Protein AF-A0A7S9WS74-F1 (afdb_monomer)

Sequence (621 aa):
MKEKKLIIKDIQGEIYVISQDGSIKMLKDGDEIYAGEKIFTKNLDAKVTLEDGEQINLNAHQSINLDEILKISAKEAQEQSDHSNGFGASEGISLSAASFVTSGHSANIHQIYNQHRSLEPNISSTQPSELKSASGASSTLIEKSSTAVEPKEEPFIDTINVLNVTNRGLDADIWLYDSARNHGRGLDFYNTEPTIKTMLKEWSASHHVSATSTLDDLRYGTKSDDTISSKPADKQAILMDRTPLANELAIIGRSPDSNTATDRIGDTIGSYKNPDRKNGNY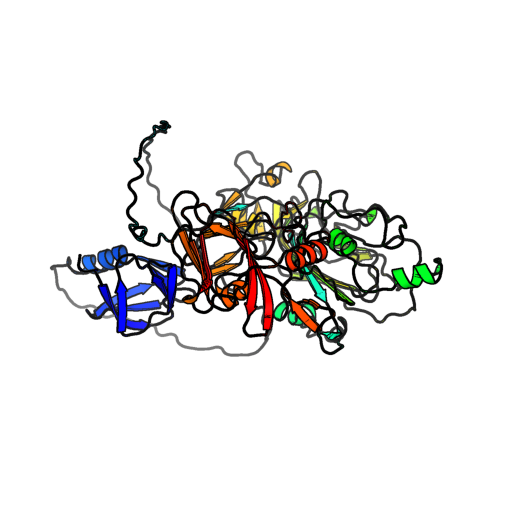NLYESKIVADGIIASFDGWIYIRNSSLVNAFTFFDIKERQNYKIEFDGREIFWKAFTDLTGTYETSYLDHQDSNVNLTQDGGFYKFHVETSDELFEYSLKLSINYSRGGFLYTNDGSIKLVSNAYMEALAQQNGLVTKESDTFYKAIKRTDGTRFGDNASDFDKPFDLKFEGTKDVGSNLDDKFIFNSHDIDAKGGIDTLVFTQNVDLTKISELDKRLESFERIELDHTKAVKLKLNGQNIIDMIDSNPTKGPDGLESLNTILKISGDSDDVVQLVGNFIKATSAEVAALNAKNSVIGAGYNKLDEVGGEAVNQVYKGENNAGQTFFVEIDKNVHVEVM

Solvent-accessible surface area (backbone atoms only — not comparable to full-atom values): 34645 Å² total; per-residue (Å²): 127,84,76,58,69,49,44,33,56,43,69,45,68,60,41,33,35,36,38,46,49,57,28,35,48,75,68,53,66,67,40,74,50,45,68,53,24,33,38,34,24,64,82,44,57,25,37,41,27,34,70,90,65,52,73,48,80,38,52,48,46,34,72,50,40,43,74,55,52,53,54,58,62,57,58,72,80,69,77,81,84,88,84,91,84,83,90,83,88,80,81,88,85,88,85,88,83,87,82,90,85,83,89,81,92,74,89,72,91,85,79,88,87,87,86,88,90,86,87,89,86,90,84,90,84,90,89,88,79,88,82,81,90,80,90,82,84,89,82,92,89,80,83,91,71,95,63,96,66,75,79,76,83,64,65,49,75,77,55,77,45,65,40,81,34,60,61,52,9,21,31,30,44,28,35,67,34,37,30,74,82,53,81,64,42,57,85,60,75,57,51,85,50,97,83,66,68,52,59,61,64,61,47,6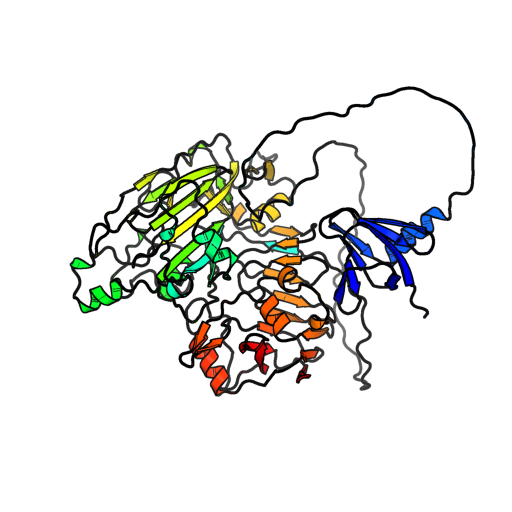1,72,76,42,58,61,31,27,29,6,21,36,54,48,60,44,20,47,49,46,40,84,71,61,55,88,78,46,58,72,73,58,33,54,64,57,57,46,34,53,68,48,56,50,44,54,23,42,69,31,23,21,66,87,34,63,72,56,39,20,98,87,66,44,62,26,55,72,72,34,41,61,96,67,50,77,17,48,34,30,34,28,49,58,73,77,70,30,48,26,43,36,39,40,36,40,25,29,37,38,34,43,47,30,87,74,46,59,20,50,20,41,42,66,45,44,46,42,32,31,44,38,34,37,47,58,86,35,82,43,40,76,44,62,49,45,80,77,87,51,94,81,62,61,65,58,44,69,62,53,74,32,72,50,87,61,89,60,60,31,29,35,30,31,34,36,40,40,40,36,38,51,48,55,59,60,67,39,45,42,16,48,58,76,39,98,68,41,49,47,45,42,94,61,27,46,27,36,38,26,22,57,49,40,51,54,13,43,54,71,36,87,74,38,38,43,80,79,51,100,31,34,34,37,41,30,72,44,96,90,69,51,42,64,42,72,43,40,70,60,56,75,49,68,35,67,30,70,49,84,64,45,61,43,70,48,41,27,44,71,46,66,43,59,72,42,91,46,27,36,37,35,64,27,48,66,14,31,41,28,36,85,48,39,30,38,54,78,59,38,71,66,46,58,75,34,34,34,27,37,41,32,37,38,40,37,87,89,51,68,23,42,42,30,39,34,49,58,57,50,60,35,24,36,56,40,49,71,40,71,47,99,88,69,49,39,28,46,52,50,43,40,34,38,43,52,38,70,71,22,36,41,36,41,46,54,73,66,41,75,55,49,48,68,55,51,51,49,44,37,60,51,21,70,44,70,42,18,58,83,43,44,71,62,62,62,98,63,36,61,69,42,46,42,32,34,34,50,35,99,85,65,36,34,39,43,38,39,32,35,64,54,34,42,75,45,82,84

pLDDT: mean 79.78, std 21.65, range [20.89, 98.38]

Organism: NCBI:txid199

Radius of gyration: 28.38 Å; Cα contacts (8 Å, |Δi|>4): 1341; chains: 1; bounding box: 84×87×64 Å

Mean predicted aligned error: 12.03 Å

Secondary structure (DSSP, 8-state):
----EEEEEEEES-EEEE-TTS-EEE--TT-EEETT-EEEESSS-EEEEETTS-EEEE-TT-EEEHHHHHHHHTTGGG------------------------------TT---------------------------------------------------EEEE----EEEEEEEE-TTTTTT--TTTTTTSSS---HHHHHHTTS--SEEEEESS--EE-S-SS-GGGS-HHHHHHTT--SPPHHHHHHHTT-TT---SB-TTSPBPPGGGS-S------EES-SS---SEEEEEEEEEEEESSGGG-S-EEEEEEETTEEEEEEETTEEEEEE------SSS---EEEEEE-------SSEEEEEEEEEEE-SSS-EE-EEESS-TT--SS-TTSSEEEE-HHHHHHHHHSTTTEEE-SSSEEEEPBPTTS-BTTSSGGGGG--EEEE--SSEEEEESS--EEE--SSEEEEESSS-EEEE-S-EEGGG-TTHHHHEES-SEEEE-TTS--EEEEEHHHHHHHS----EE-TTS-EEEEEEEEEE--TT-EEEEESS-EEPPHHHHHHHHHHT-STT-GGG---EETTEESSEEEEEE-TTS-EEEEEE-TTSEEEE-

Structure (mmCIF, N/CA/C/O backbone):
data_AF-A0A7S9WS74-F1
#
_entry.id   AF-A0A7S9WS74-F1
#
loop_
_atom_site.group_PDB
_atom_site.id
_atom_site.type_symbol
_atom_site.label_atom_id
_atom_site.label_alt_id
_atom_site.label_comp_id
_atom_site.label_asym_id
_atom_site.label_entity_id
_atom_site.label_seq_id
_atom_site.pdbx_PDB_ins_code
_atom_site.Cartn_x
_atom_site.Cartn_y
_atom_site.Cartn_z
_atom_site.occupancy
_atom_site.B_iso_or_equiv
_atom_site.auth_seq_id
_atom_site.auth_comp_id
_atom_site.auth_asym_id
_atom_site.auth_atom_id
_atom_site.pdbx_PDB_model_num
ATOM 1 N N . MET A 1 1 ? -2.529 -46.174 -8.697 1.00 37.50 1 MET A N 1
ATOM 2 C CA . MET A 1 1 ? -3.822 -46.430 -8.013 1.00 37.50 1 MET A CA 1
ATOM 3 C C . MET A 1 1 ? -4.893 -45.725 -8.824 1.00 37.50 1 MET A C 1
ATOM 5 O O . MET A 1 1 ? -4.555 -44.722 -9.430 1.00 37.50 1 MET A O 1
ATOM 9 N N . LYS A 1 2 ? -6.123 -46.247 -8.926 1.00 38.84 2 LYS A N 1
ATOM 10 C CA . LYS A 1 2 ? -7.202 -45.485 -9.577 1.00 38.84 2 LYS A CA 1
ATOM 11 C C . LYS A 1 2 ? -7.427 -44.222 -8.746 1.00 38.84 2 LYS A C 1
ATOM 13 O O . LYS A 1 2 ? -7.767 -44.360 -7.573 1.00 38.84 2 LYS A O 1
ATOM 18 N N . GLU A 1 3 ? -7.175 -43.050 -9.315 1.00 61.66 3 GLU A N 1
ATOM 19 C CA . GLU A 1 3 ? -7.535 -41.785 -8.678 1.00 61.66 3 GLU A CA 1
ATOM 20 C C . GLU A 1 3 ? -9.033 -41.811 -8.399 1.00 61.66 3 GLU A C 1
ATOM 22 O O . GLU A 1 3 ? -9.845 -42.150 -9.265 1.00 61.66 3 GLU A O 1
ATOM 27 N N . LYS A 1 4 ? -9.389 -41.587 -7.135 1.00 70.94 4 LYS A N 1
ATOM 28 C CA . LYS A 1 4 ? -10.786 -41.516 -6.735 1.00 70.94 4 LYS A CA 1
ATOM 29 C C . LYS A 1 4 ? -11.325 -40.207 -7.301 1.00 70.94 4 LYS A C 1
ATOM 31 O O . LYS A 1 4 ? -10.723 -39.166 -7.059 1.00 70.94 4 LYS A O 1
ATOM 36 N N . LYS A 1 5 ? -12.407 -40.296 -8.072 1.00 83.50 5 LYS A N 1
ATOM 37 C CA . LYS A 1 5 ? -13.011 -39.154 -8.749 1.00 83.50 5 LYS A CA 1
ATOM 38 C C . LYS A 1 5 ? -14.513 -39.091 -8.515 1.00 83.50 5 LYS A C 1
ATOM 40 O O . LYS A 1 5 ? -15.152 -40.143 -8.430 1.00 83.50 5 LYS A O 1
ATOM 45 N N . LEU A 1 6 ? -15.045 -37.880 -8.425 1.00 86.00 6 LEU A N 1
ATOM 46 C CA . LEU A 1 6 ? -16.480 -37.590 -8.411 1.00 86.00 6 LEU A CA 1
ATOM 47 C C . LEU A 1 6 ? -16.833 -36.794 -9.666 1.00 86.00 6 LEU A C 1
ATOM 49 O O . LEU A 1 6 ? -16.037 -35.971 -10.102 1.00 86.00 6 LEU A O 1
ATOM 53 N N . ILE A 1 7 ? -18.004 -37.051 -10.246 1.00 89.00 7 ILE A N 1
ATOM 54 C CA . ILE A 1 7 ? -18.476 -36.372 -11.460 1.00 89.00 7 ILE A CA 1
ATOM 55 C C . ILE A 1 7 ? -19.629 -35.452 -11.076 1.00 89.00 7 ILE A C 1
ATOM 57 O O . ILE A 1 7 ? -20.573 -35.880 -10.404 1.00 89.00 7 ILE A O 1
ATOM 61 N N . ILE A 1 8 ? -19.544 -34.193 -11.501 1.00 91.19 8 ILE A N 1
ATOM 62 C CA . ILE A 1 8 ? -20.568 -33.188 -11.243 1.00 91.19 8 ILE A CA 1
ATOM 63 C C . ILE A 1 8 ? -21.700 -33.320 -12.255 1.00 91.19 8 ILE A C 1
ATOM 65 O O . ILE A 1 8 ? -21.478 -33.332 -13.463 1.00 91.19 8 ILE A O 1
ATOM 69 N N . LYS A 1 9 ? -22.933 -33.395 -11.761 1.00 92.56 9 LYS A N 1
ATOM 70 C CA . LYS A 1 9 ? -24.142 -33.479 -12.582 1.00 92.56 9 LYS A CA 1
ATOM 71 C C . LYS A 1 9 ? -24.818 -32.128 -12.787 1.00 92.56 9 LYS A C 1
ATOM 73 O O . LYS A 1 9 ? -25.315 -31.882 -13.879 1.00 92.56 9 LYS A O 1
ATOM 78 N N . ASP A 1 10 ? -24.898 -31.326 -11.730 1.00 93.25 10 ASP A N 1
ATOM 79 C CA . ASP A 1 10 ? -25.582 -30.027 -11.716 1.00 93.25 10 ASP A CA 1
ATOM 80 C C . ASP A 1 10 ? -24.946 -29.122 -10.655 1.00 93.25 10 ASP A C 1
ATOM 82 O O . ASP A 1 10 ? -24.685 -29.579 -9.535 1.00 93.25 10 ASP A O 1
ATOM 86 N N . ILE A 1 11 ? -24.718 -27.853 -10.996 1.00 91.88 11 ILE A N 1
ATOM 87 C CA . ILE A 1 11 ? -24.200 -26.821 -10.088 1.00 91.88 11 ILE A CA 1
ATOM 88 C C . ILE A 1 11 ? -25.202 -25.675 -9.957 1.00 91.88 11 ILE A C 1
ATOM 90 O O . ILE A 1 11 ? -25.698 -25.127 -10.941 1.00 91.88 11 ILE A O 1
ATOM 94 N N . GLN A 1 12 ? -25.438 -25.246 -8.719 1.00 91.06 12 GLN A N 1
ATOM 95 C CA . GLN A 1 12 ? -26.164 -24.019 -8.406 1.00 91.06 12 GLN A CA 1
ATOM 96 C C . GLN A 1 12 ? -25.235 -23.077 -7.640 1.00 91.06 12 GLN A C 1
ATOM 98 O O . GLN A 1 12 ? -24.800 -23.412 -6.543 1.00 91.06 12 GLN A O 1
ATOM 103 N N . GLY A 1 13 ? -24.945 -21.904 -8.204 1.00 87.44 13 GLY A N 1
ATOM 104 C CA . GLY A 1 13 ? -23.991 -20.941 -7.640 1.00 87.44 13 GLY A CA 1
ATOM 105 C C . GLY A 1 13 ? -22.589 -21.050 -8.249 1.00 87.44 13 GLY A C 1
ATOM 106 O O . GLY A 1 13 ? -22.385 -21.741 -9.244 1.00 87.44 13 GLY A O 1
ATOM 107 N N . GLU A 1 14 ? -21.630 -20.332 -7.664 1.00 87.88 14 GLU A N 1
ATOM 108 C CA . GLU A 1 14 ? -20.239 -20.273 -8.131 1.00 87.88 14 GLU A CA 1
ATOM 109 C C . GLU A 1 14 ? -19.341 -21.122 -7.231 1.00 87.88 14 GLU A C 1
ATOM 111 O O . GLU A 1 14 ? -19.176 -20.837 -6.042 1.00 87.88 14 GLU A O 1
ATOM 116 N N . ILE A 1 15 ? -18.753 -22.170 -7.808 1.00 88.81 15 ILE A N 1
ATOM 117 C CA . ILE A 1 15 ? -17.872 -23.099 -7.101 1.00 88.81 15 ILE A CA 1
ATOM 118 C C . ILE A 1 15 ? -16.580 -23.217 -7.885 1.00 88.81 15 ILE A C 1
ATOM 120 O O . ILE A 1 15 ? -16.586 -23.401 -9.103 1.00 88.81 15 ILE A O 1
ATOM 124 N N . TYR A 1 16 ? -15.472 -23.129 -7.172 1.00 88.50 16 TYR A N 1
ATOM 125 C CA . TYR A 1 16 ? -14.134 -23.226 -7.722 1.00 88.50 16 TYR A CA 1
ATOM 126 C C . TYR A 1 16 ? -13.463 -24.484 -7.203 1.00 88.50 16 TYR A C 1
ATOM 128 O O . TYR A 1 16 ? -13.781 -24.966 -6.116 1.00 88.50 16 TYR A O 1
ATOM 136 N N . VAL A 1 17 ? -12.528 -25.006 -7.986 1.00 89.00 17 VAL A N 1
ATOM 137 C CA . VAL A 1 17 ? -11.630 -26.079 -7.571 1.00 89.00 17 VAL A CA 1
ATOM 138 C C . VAL A 1 17 ? -10.196 -25.583 -7.667 1.00 89.00 17 VAL A C 1
ATOM 140 O O . VAL A 1 17 ? -9.837 -24.938 -8.655 1.00 89.00 17 VAL A O 1
ATOM 143 N N . ILE A 1 18 ? -9.400 -25.871 -6.638 1.00 85.62 18 ILE A N 1
ATOM 144 C CA . ILE A 1 18 ? -7.944 -25.766 -6.683 1.00 85.62 18 ILE A CA 1
ATOM 145 C C . ILE A 1 18 ? -7.350 -27.160 -6.876 1.00 85.62 18 ILE A C 1
ATOM 147 O O . ILE A 1 18 ? -7.621 -28.088 -6.105 1.00 85.62 18 ILE A O 1
ATOM 151 N N . SER A 1 19 ? -6.586 -27.291 -7.954 1.00 83.12 19 SER A N 1
ATOM 152 C CA . SER A 1 19 ? -5.926 -28.528 -8.361 1.00 83.12 19 SER A CA 1
ATOM 153 C C . SER A 1 19 ? -4.607 -28.716 -7.606 1.00 83.12 19 SER A C 1
ATOM 155 O O . SER A 1 19 ? -4.095 -27.791 -6.976 1.00 83.12 19 SER A O 1
ATOM 157 N N . GLN A 1 20 ? -4.008 -29.903 -7.712 1.00 75.38 20 GLN A N 1
ATOM 158 C CA . GLN A 1 20 ? -2.707 -30.184 -7.086 1.00 75.38 20 GLN A CA 1
ATOM 159 C C . GLN A 1 20 ? -1.571 -29.294 -7.620 1.00 75.38 20 GLN A C 1
ATOM 161 O O . GLN A 1 20 ? -0.65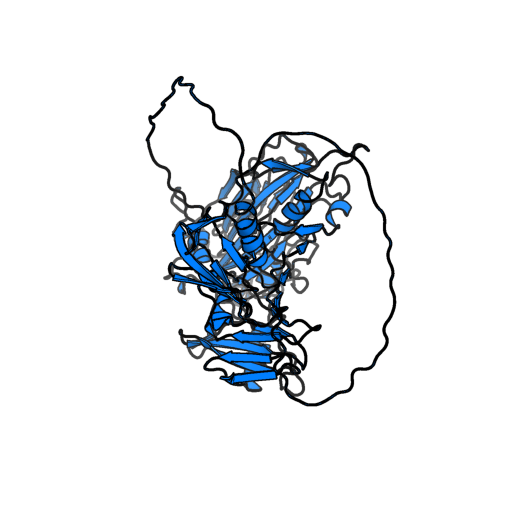4 -28.975 -6.872 1.00 75.38 20 GLN A O 1
ATOM 166 N N . ASP A 1 21 ? -1.657 -28.846 -8.879 1.00 71.50 21 ASP A N 1
ATOM 167 C CA . ASP A 1 21 ? -0.720 -27.895 -9.498 1.00 71.50 21 ASP A CA 1
ATOM 168 C C . ASP A 1 21 ? -1.047 -26.423 -9.170 1.00 71.50 21 ASP A C 1
ATOM 170 O O . ASP A 1 21 ? -0.648 -25.520 -9.909 1.00 71.50 21 ASP A O 1
ATOM 174 N N . GLY A 1 22 ? -1.856 -26.175 -8.130 1.00 76.12 22 GLY A N 1
ATOM 175 C CA . GLY A 1 22 ? -2.312 -24.851 -7.699 1.00 76.12 22 GLY A CA 1
ATOM 176 C C . GLY A 1 22 ? -3.224 -24.125 -8.692 1.00 76.12 22 GLY A C 1
ATOM 177 O O . GLY A 1 22 ? -3.669 -23.009 -8.409 1.00 76.12 22 GLY A O 1
ATOM 178 N N . SER A 1 23 ? -3.521 -24.725 -9.853 1.00 81.81 23 SER A N 1
ATOM 179 C CA . SER A 1 23 ? -4.414 -24.118 -10.834 1.00 81.81 23 SER A CA 1
ATOM 180 C C . SER A 1 23 ? -5.832 -24.040 -10.285 1.00 81.81 23 SER A C 1
ATOM 182 O O . SER A 1 23 ? -6.333 -24.979 -9.661 1.00 81.81 23 SER A O 1
ATOM 184 N N . ILE A 1 24 ? -6.485 -22.907 -10.538 1.00 83.94 24 ILE A N 1
ATOM 185 C CA . ILE A 1 24 ? -7.859 -22.666 -10.111 1.00 83.94 24 ILE A CA 1
ATOM 186 C C . ILE A 1 24 ? -8.743 -22.473 -11.326 1.00 83.94 24 ILE A C 1
ATOM 188 O O . ILE A 1 24 ? -8.455 -21.657 -12.203 1.00 83.94 24 ILE A O 1
ATOM 192 N N . LYS A 1 25 ? -9.856 -23.204 -11.337 1.00 88.69 25 LYS A N 1
ATOM 193 C CA . LYS A 1 25 ? -10.917 -23.060 -12.333 1.00 88.69 25 LYS A CA 1
ATOM 194 C C . LYS A 1 25 ? -12.283 -23.057 -11.659 1.00 88.69 25 LYS A C 1
ATOM 196 O O . LYS A 1 25 ? -12.481 -23.685 -10.621 1.00 88.69 25 LYS A O 1
ATOM 201 N N . MET A 1 26 ? -13.237 -22.381 -12.288 1.00 88.62 26 MET A N 1
ATOM 202 C CA . MET A 1 26 ? -14.648 -22.508 -11.937 1.00 88.62 26 MET A CA 1
ATOM 203 C C . MET A 1 26 ? -15.173 -23.861 -12.428 1.00 88.62 26 MET A C 1
ATOM 205 O O . MET A 1 26 ? -14.970 -24.208 -13.597 1.00 88.62 26 MET A O 1
ATOM 209 N N . LEU A 1 27 ? -15.837 -24.603 -11.544 1.00 90.19 27 LEU A N 1
ATOM 210 C CA . LEU A 1 27 ? -16.465 -25.878 -11.870 1.00 90.19 27 LEU A CA 1
ATOM 211 C C . LEU A 1 27 ? -17.704 -25.677 -12.744 1.00 90.19 27 LEU A C 1
ATOM 213 O O . LEU A 1 27 ? -18.438 -24.695 -12.610 1.00 90.19 27 LEU A O 1
ATOM 217 N N . LYS A 1 28 ? -17.936 -26.638 -13.636 1.00 91.38 28 LYS A N 1
ATOM 218 C CA . LYS A 1 28 ? -19.097 -26.707 -14.528 1.00 91.38 28 LYS A CA 1
ATOM 219 C C . LYS A 1 28 ? -19.729 -28.095 -14.489 1.00 91.38 28 LYS A C 1
ATOM 221 O O . LYS A 1 28 ? -19.103 -29.069 -14.075 1.00 91.38 28 LYS A O 1
ATOM 226 N N . ASP A 1 29 ? -20.963 -28.190 -14.970 1.00 90.38 29 ASP A N 1
ATOM 227 C CA . ASP A 1 29 ? -21.641 -29.475 -15.141 1.00 90.38 29 ASP A CA 1
ATOM 228 C C . ASP A 1 29 ? -20.805 -30.417 -16.020 1.00 90.38 29 ASP A C 1
ATOM 230 O O . ASP A 1 29 ? -20.324 -30.038 -17.092 1.00 90.38 29 ASP A O 1
ATOM 234 N N . GLY A 1 30 ? -20.646 -31.659 -15.566 1.00 88.69 30 GLY A N 1
ATOM 235 C CA . GLY A 1 30 ? -19.821 -32.678 -16.208 1.00 88.69 30 GLY A CA 1
ATOM 236 C C . GLY A 1 30 ? -18.340 -32.652 -15.823 1.00 88.69 30 GLY A C 1
ATOM 237 O O . GLY A 1 30 ? -17.617 -33.558 -16.239 1.00 88.69 30 GLY A O 1
ATOM 238 N N . ASP A 1 31 ? -17.876 -31.670 -15.040 1.00 90.62 31 ASP A N 1
ATOM 239 C CA . ASP A 1 31 ? -16.502 -31.669 -14.533 1.00 90.62 31 ASP A CA 1
ATOM 240 C C . ASP A 1 31 ? -16.266 -32.812 -13.534 1.00 90.62 31 ASP A C 1
ATOM 242 O O . ASP A 1 31 ? -17.179 -33.305 -12.868 1.00 90.62 31 ASP A O 1
ATOM 246 N N . GLU A 1 32 ? -15.007 -33.233 -13.425 1.00 89.75 32 GLU A N 1
ATOM 247 C CA . GLU A 1 32 ? -14.566 -34.274 -12.498 1.00 89.75 32 GLU A CA 1
ATOM 248 C C . GLU A 1 32 ? -13.720 -33.646 -11.379 1.00 89.75 32 GLU A C 1
ATOM 250 O O . GLU A 1 32 ? -12.873 -32.800 -11.669 1.00 89.75 32 GLU A O 1
ATOM 255 N N . ILE A 1 33 ? -13.948 -34.068 -10.129 1.00 86.94 33 ILE A N 1
ATOM 256 C CA . ILE A 1 33 ? -13.146 -33.705 -8.949 1.00 86.94 33 ILE A CA 1
ATOM 257 C C . ILE A 1 33 ? -12.272 -34.899 -8.569 1.00 86.94 33 ILE A C 1
ATOM 259 O O . ILE A 1 33 ? -12.792 -36.001 -8.361 1.00 86.94 33 ILE A O 1
ATOM 263 N N . TYR A 1 34 ? -10.970 -34.677 -8.434 1.00 85.50 34 TYR A N 1
ATOM 264 C CA . TYR A 1 34 ? -9.952 -35.686 -8.153 1.00 85.50 34 TYR A CA 1
ATOM 265 C C . TYR A 1 34 ? -9.446 -35.630 -6.706 1.00 85.50 34 TYR A C 1
ATOM 267 O O . TYR A 1 34 ? -9.629 -34.662 -5.967 1.00 85.50 34 TYR A O 1
ATOM 275 N N . ALA A 1 35 ? -8.811 -36.716 -6.263 1.00 78.19 35 ALA A N 1
ATOM 276 C CA .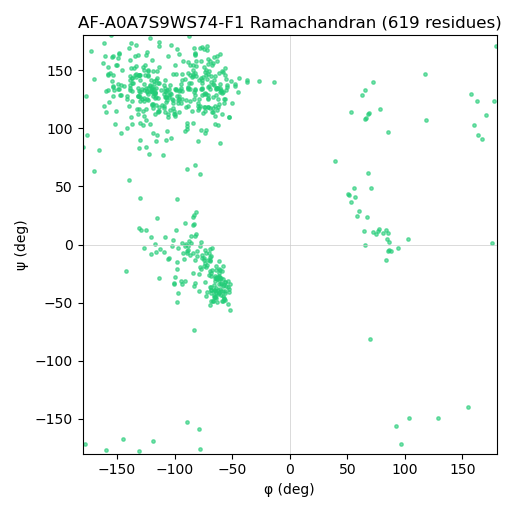 ALA A 1 35 ? -8.204 -36.778 -4.937 1.00 78.19 35 ALA A CA 1
ATOM 277 C C . ALA A 1 35 ? -7.085 -35.739 -4.793 1.00 78.19 35 ALA A C 1
ATOM 279 O O . ALA A 1 35 ? -6.238 -35.613 -5.671 1.00 78.19 35 ALA A O 1
ATOM 280 N N . GLY A 1 36 ? -7.065 -35.021 -3.669 1.00 74.06 36 GLY A N 1
ATOM 281 C CA . GLY A 1 36 ? -6.128 -33.919 -3.431 1.00 74.06 36 GLY A CA 1
ATOM 282 C C . GLY A 1 36 ? -6.593 -32.565 -3.971 1.00 74.06 36 GLY A C 1
ATOM 283 O O . GLY A 1 36 ? -5.940 -31.570 -3.687 1.00 74.06 36 GLY A O 1
ATOM 284 N N . GLU A 1 37 ? -7.721 -32.503 -4.685 1.00 84.44 37 GLU A N 1
ATOM 285 C CA . GLU A 1 37 ? -8.362 -31.234 -5.025 1.00 84.44 37 GLU A CA 1
ATOM 286 C C . GLU A 1 37 ? -9.257 -30.743 -3.878 1.00 84.44 37 GLU A C 1
ATOM 288 O O . GLU A 1 37 ? -9.845 -31.532 -3.117 1.00 84.44 37 GLU A O 1
ATOM 293 N N . LYS A 1 38 ? -9.379 -29.419 -3.778 1.00 84.69 38 LYS A N 1
ATOM 294 C CA . LYS A 1 38 ? -10.264 -28.742 -2.830 1.00 84.69 38 LYS A CA 1
ATOM 295 C C . LYS A 1 38 ? -11.256 -27.882 -3.593 1.00 84.69 38 LYS A C 1
ATOM 297 O O . LYS A 1 38 ? -10.863 -27.125 -4.477 1.00 84.69 38 LYS A O 1
ATOM 302 N N . ILE A 1 39 ? -12.533 -27.991 -3.239 1.00 87.25 39 ILE A N 1
ATOM 303 C CA . ILE A 1 39 ? -13.572 -27.107 -3.765 1.00 87.25 39 ILE A CA 1
ATOM 304 C C . ILE A 1 39 ? -13.882 -26.005 -2.766 1.00 87.25 39 ILE A C 1
ATOM 306 O O . ILE A 1 39 ? -13.818 -26.226 -1.554 1.00 87.25 39 ILE A O 1
ATOM 310 N N . PHE A 1 40 ? -14.231 -24.827 -3.264 1.00 85.56 40 PHE A N 1
ATOM 311 C CA . PHE A 1 40 ? -14.573 -23.686 -2.428 1.00 85.56 40 PHE A CA 1
ATOM 312 C C . PHE A 1 40 ? -15.573 -22.750 -3.105 1.00 85.56 40 PHE A C 1
ATOM 314 O O . PHE A 1 40 ? -15.663 -22.675 -4.332 1.00 85.56 40 PHE A O 1
ATOM 321 N N . THR A 1 41 ? -16.326 -22.029 -2.284 1.00 80.31 41 THR A N 1
ATOM 322 C CA . THR A 1 41 ? -17.244 -20.960 -2.700 1.00 80.31 41 THR A CA 1
ATOM 323 C C . THR A 1 41 ? -16.681 -19.609 -2.298 1.00 80.31 41 THR A C 1
ATOM 325 O O . THR A 1 41 ? -16.170 -19.473 -1.186 1.00 80.31 41 THR A O 1
ATOM 328 N N . LYS A 1 42 ? -16.842 -18.596 -3.154 1.00 72.25 42 LYS A N 1
ATOM 329 C CA . LYS A 1 42 ? -16.436 -17.223 -2.829 1.00 72.25 42 LYS A CA 1
ATOM 330 C C . LYS A 1 42 ? -17.504 -16.498 -2.019 1.00 72.25 42 LYS A C 1
ATOM 332 O O . LYS A 1 42 ? -17.340 -16.324 -0.826 1.00 72.25 42 LYS A O 1
ATOM 337 N N . ASN A 1 43 ? -18.605 -16.110 -2.660 1.00 65.06 43 ASN A N 1
ATOM 338 C CA . ASN A 1 43 ? -19.487 -15.059 -2.139 1.00 65.06 43 ASN A CA 1
ATOM 339 C C . ASN A 1 43 ? -20.883 -15.530 -1.715 1.00 65.06 43 ASN A C 1
ATOM 341 O O . ASN A 1 43 ? -21.532 -14.917 -0.876 1.00 65.06 43 ASN A O 1
ATOM 345 N N . LEU A 1 44 ? -21.392 -16.582 -2.344 1.00 77.62 44 LEU A N 1
ATOM 346 C CA . LEU A 1 44 ? -22.763 -17.032 -2.151 1.00 77.62 44 LEU A CA 1
ATOM 347 C C . LEU A 1 44 ? -22.764 -18.509 -1.809 1.00 77.62 44 LEU A C 1
ATOM 349 O O . LEU A 1 44 ? -21.876 -19.252 -2.232 1.00 77.62 44 LEU A O 1
ATOM 353 N N . ASP A 1 45 ? -23.795 -18.911 -1.075 1.00 85.44 45 ASP A N 1
ATOM 354 C CA . ASP A 1 45 ? -24.098 -20.318 -0.886 1.00 85.44 45 ASP A CA 1
ATOM 355 C C . ASP A 1 45 ? -24.229 -20.985 -2.256 1.00 85.44 45 ASP A C 1
ATOM 357 O O . ASP A 1 45 ? -24.843 -20.447 -3.187 1.00 85.44 45 ASP A O 1
ATOM 361 N N . ALA A 1 46 ? -23.646 -22.167 -2.373 1.00 90.75 46 ALA A N 1
ATOM 362 C CA . ALA A 1 46 ? -23.658 -22.941 -3.591 1.00 90.75 46 ALA A CA 1
ATOM 363 C C . ALA A 1 46 ? -23.983 -24.399 -3.295 1.00 90.75 46 ALA A C 1
ATOM 365 O O . ALA A 1 46 ? -23.882 -24.896 -2.171 1.00 90.75 46 ALA A O 1
ATOM 366 N N . LYS A 1 47 ? -24.386 -25.105 -4.340 1.00 91.88 47 LYS A N 1
ATOM 367 C CA . LYS A 1 47 ? -24.778 -26.498 -4.253 1.00 91.88 47 LYS A CA 1
ATOM 368 C C . LYS A 1 47 ? -24.234 -27.269 -5.439 1.00 91.88 47 LYS A C 1
ATOM 370 O O . LYS A 1 47 ? -24.393 -26.860 -6.587 1.00 91.88 47 LYS A O 1
ATOM 375 N N . VAL A 1 48 ? -23.651 -28.421 -5.137 1.00 91.44 48 VAL A N 1
ATOM 376 C CA . VAL A 1 48 ? -23.212 -29.416 -6.114 1.00 91.44 48 VAL A CA 1
ATOM 377 C C . VAL A 1 48 ? -24.146 -30.609 -6.033 1.00 91.44 48 VAL A C 1
ATOM 379 O O . VAL A 1 48 ? -24.388 -31.127 -4.945 1.00 91.44 48 VAL A O 1
ATOM 382 N N . THR A 1 49 ? -24.625 -31.083 -7.175 1.00 90.44 49 THR A N 1
ATOM 383 C CA . THR A 1 49 ? -25.230 -32.411 -7.298 1.00 90.44 49 THR A CA 1
ATOM 384 C C . THR A 1 49 ? -24.254 -33.325 -8.029 1.00 90.44 49 THR A C 1
ATOM 386 O O . THR A 1 49 ? -23.822 -33.007 -9.138 1.00 90.44 49 THR A O 1
ATOM 389 N N . LEU A 1 50 ? -23.911 -34.456 -7.421 1.00 90.81 50 LEU A N 1
ATOM 390 C CA . LEU A 1 50 ? -23.044 -35.478 -8.003 1.00 90.81 50 LEU A CA 1
ATOM 391 C C . LEU A 1 50 ? -23.831 -36.406 -8.946 1.00 90.81 50 LEU A C 1
ATOM 393 O O . LEU A 1 50 ? -25.066 -36.447 -8.936 1.00 90.81 50 LEU A O 1
ATOM 397 N N . GLU A 1 51 ? -23.126 -37.158 -9.791 1.00 88.06 51 GLU A N 1
ATOM 398 C CA . GLU A 1 51 ? -23.741 -38.082 -10.758 1.00 88.06 51 GLU A CA 1
ATOM 399 C C . GLU A 1 51 ? -24.597 -39.179 -10.096 1.00 88.06 51 GLU A C 1
ATOM 401 O O . GLU A 1 51 ? -25.648 -39.549 -10.629 1.00 88.06 51 GLU A O 1
ATOM 406 N N . ASP A 1 52 ? -24.206 -39.640 -8.907 1.00 84.19 52 ASP A N 1
ATOM 407 C CA . ASP A 1 52 ? -24.963 -40.600 -8.091 1.00 84.19 52 ASP A CA 1
ATOM 408 C C . ASP A 1 52 ? -26.207 -39.995 -7.409 1.00 84.19 52 ASP A C 1
ATOM 410 O O . ASP A 1 52 ? -27.026 -40.728 -6.853 1.00 84.19 52 ASP A O 1
ATOM 414 N N . GLY A 1 53 ? -26.406 -38.679 -7.536 1.00 84.06 53 GLY A N 1
ATOM 415 C CA . GLY A 1 53 ? -27.544 -37.938 -7.002 1.00 84.06 53 GLY A CA 1
ATOM 416 C C . GLY A 1 53 ? -27.306 -37.308 -5.632 1.00 84.06 53 GLY A C 1
ATOM 417 O O . GLY A 1 53 ? -28.196 -36.595 -5.161 1.00 84.06 53 GLY A O 1
ATOM 418 N N . GLU A 1 54 ? -26.142 -37.526 -5.015 1.00 86.44 54 GLU A N 1
ATOM 419 C CA . GLU A 1 54 ? -25.782 -36.892 -3.748 1.00 86.44 54 GLU A CA 1
ATOM 420 C C . GLU A 1 54 ? -25.653 -35.372 -3.907 1.00 86.44 54 GLU A C 1
ATOM 422 O O . GLU A 1 54 ? -25.237 -34.866 -4.953 1.00 86.44 54 GLU A O 1
ATOM 427 N N . GLN A 1 55 ? -26.036 -34.629 -2.867 1.00 89.19 55 GLN A N 1
ATOM 428 C CA . GLN A 1 55 ? -26.004 -33.171 -2.865 1.00 89.19 55 GLN A CA 1
ATOM 429 C C . GLN A 1 55 ? -25.071 -32.646 -1.782 1.00 89.19 55 GLN A C 1
ATOM 431 O O . GLN A 1 55 ? -25.226 -32.958 -0.604 1.00 89.19 55 GLN A O 1
ATOM 436 N N . ILE A 1 56 ? -24.154 -31.775 -2.184 1.00 87.75 56 ILE A N 1
ATOM 437 C CA . ILE A 1 56 ? -23.233 -31.079 -1.292 1.00 87.75 56 ILE A CA 1
ATOM 438 C C . ILE A 1 56 ? -23.664 -29.619 -1.260 1.00 87.75 56 ILE A C 1
ATOM 440 O O . ILE A 1 56 ? -23.642 -28.944 -2.289 1.00 87.75 56 ILE A O 1
ATOM 444 N N . ASN A 1 57 ? -24.057 -29.134 -0.083 1.00 88.44 57 ASN A N 1
ATOM 445 C CA . ASN A 1 57 ? -24.332 -27.717 0.135 1.00 88.44 57 ASN A CA 1
ATOM 446 C C . ASN A 1 57 ? -23.085 -27.066 0.735 1.00 88.44 57 ASN A C 1
ATOM 448 O O . ASN A 1 57 ? -22.571 -27.531 1.755 1.00 88.44 57 ASN A O 1
ATOM 452 N N . LEU A 1 58 ? -22.614 -26.008 0.089 1.00 85.62 58 LEU A N 1
ATOM 453 C CA . LEU A 1 58 ? -21.499 -25.181 0.521 1.00 85.62 58 LEU A CA 1
ATOM 454 C C . LEU A 1 58 ? -22.069 -23.821 0.914 1.00 85.62 58 LEU A C 1
ATOM 456 O O . LEU A 1 58 ? -22.695 -23.158 0.091 1.00 85.62 58 LEU A O 1
ATOM 460 N N . ASN A 1 59 ? -21.876 -23.411 2.163 1.00 79.44 59 ASN A N 1
ATOM 461 C CA . ASN A 1 59 ? -22.176 -22.036 2.555 1.00 79.44 59 ASN A CA 1
ATOM 462 C C . ASN A 1 59 ? -21.171 -21.088 1.891 1.00 79.44 59 ASN A C 1
ATOM 464 O O . ASN A 1 59 ? -20.057 -21.512 1.589 1.00 79.44 59 ASN A O 1
ATOM 468 N N . ALA A 1 60 ? -21.516 -19.810 1.747 1.00 69.06 60 ALA A N 1
ATOM 469 C CA . ALA A 1 60 ? -20.566 -18.776 1.351 1.00 69.06 60 ALA A CA 1
ATOM 470 C C . ALA A 1 60 ? -19.269 -18.883 2.178 1.00 69.06 60 ALA A C 1
ATOM 472 O O . ALA A 1 60 ? -19.311 -19.124 3.389 1.00 69.06 60 ALA A O 1
ATOM 473 N N . HIS A 1 61 ? -18.122 -18.712 1.518 1.00 63.75 61 HIS A N 1
ATOM 474 C CA . HIS A 1 61 ? -16.784 -18.845 2.108 1.00 63.75 61 HIS A CA 1
ATOM 475 C C . HIS A 1 61 ? -16.395 -20.245 2.606 1.00 63.75 61 HIS A C 1
ATOM 477 O O . HIS A 1 61 ? -15.384 -20.404 3.290 1.00 63.75 61 HIS A O 1
ATOM 483 N N . GLN A 1 62 ? -17.162 -21.287 2.277 1.00 76.12 62 GLN A N 1
ATOM 484 C CA . GLN A 1 62 ? -16.814 -22.647 2.667 1.00 76.12 62 GLN A CA 1
ATOM 485 C C . GLN A 1 62 ? -15.830 -23.279 1.681 1.00 76.12 62 GLN A C 1
ATOM 487 O O . GLN A 1 62 ? -15.904 -23.075 0.469 1.00 76.12 62 GLN A O 1
ATOM 492 N N . SER A 1 63 ? -14.931 -24.106 2.210 1.00 78.56 63 SER A N 1
ATOM 493 C CA . SER A 1 63 ? -13.997 -24.901 1.423 1.00 78.56 63 SER A CA 1
ATOM 494 C C . SER A 1 63 ? -13.915 -26.328 1.978 1.00 78.56 63 SER A C 1
ATOM 496 O O . SER A 1 63 ? -13.972 -26.522 3.193 1.00 78.56 63 SER A O 1
ATOM 498 N N . ILE A 1 64 ? -13.869 -27.333 1.097 1.00 80.50 64 ILE A N 1
ATOM 499 C CA . ILE A 1 64 ? -13.938 -28.762 1.454 1.00 80.50 64 ILE A CA 1
ATOM 500 C C . ILE A 1 64 ? -13.035 -29.573 0.516 1.00 80.50 64 ILE A C 1
ATOM 502 O O . ILE A 1 64 ? -13.053 -29.386 -0.702 1.00 80.50 64 ILE A O 1
ATOM 506 N N . ASN A 1 65 ? -12.271 -30.513 1.072 1.00 81.75 65 ASN A N 1
ATOM 507 C CA . ASN A 1 65 ? -11.410 -31.413 0.297 1.00 81.75 65 ASN A CA 1
ATOM 508 C C . ASN A 1 65 ? -12.179 -32.674 -0.130 1.00 81.75 65 ASN A C 1
ATOM 510 O O . ASN A 1 65 ? -13.113 -33.092 0.560 1.00 81.75 65 ASN A O 1
ATOM 514 N N . LEU A 1 66 ? -11.741 -33.368 -1.191 1.00 80.38 66 LEU A N 1
ATOM 515 C CA . LEU A 1 66 ? -12.416 -34.600 -1.637 1.00 80.38 66 LEU A CA 1
ATOM 516 C C . LEU A 1 66 ? -12.603 -35.638 -0.510 1.00 80.38 66 LEU A C 1
ATOM 518 O O . LEU A 1 66 ? -13.661 -36.255 -0.400 1.00 80.38 66 LEU A O 1
ATOM 522 N N . ASP A 1 67 ? -11.608 -35.827 0.358 1.00 75.69 67 ASP A N 1
ATOM 523 C CA . ASP A 1 67 ? -11.696 -36.790 1.466 1.00 75.69 67 ASP A CA 1
ATOM 524 C C . ASP A 1 67 ? -12.797 -36.450 2.477 1.00 75.69 67 ASP A C 1
ATOM 526 O O . ASP A 1 67 ? -13.362 -37.341 3.113 1.00 75.69 67 ASP A O 1
ATOM 530 N N . GLU A 1 68 ? -13.103 -35.167 2.642 1.00 76.19 68 GLU A N 1
ATOM 531 C CA . GLU A 1 68 ? -14.188 -34.700 3.496 1.00 76.19 68 GLU A CA 1
ATOM 532 C C . GLU A 1 68 ? -15.537 -34.858 2.805 1.00 76.19 68 GLU A C 1
ATOM 534 O O . GLU A 1 68 ? -16.469 -35.350 3.441 1.00 76.19 68 GLU A O 1
ATOM 539 N N . ILE A 1 69 ? -15.612 -34.570 1.500 1.00 77.25 69 ILE A N 1
ATOM 540 C CA . ILE A 1 69 ? -16.796 -34.854 0.676 1.00 77.25 69 ILE A CA 1
ATOM 541 C C . ILE A 1 69 ? -17.167 -36.330 0.811 1.00 77.25 69 ILE A C 1
ATOM 543 O O . ILE A 1 69 ? -18.271 -36.664 1.214 1.00 77.25 69 ILE A O 1
ATOM 547 N N . LEU A 1 70 ? -16.204 -37.229 0.619 1.00 75.62 70 LEU A N 1
ATOM 548 C CA . LEU A 1 70 ? -16.432 -38.672 0.697 1.00 75.62 70 LEU A CA 1
ATOM 549 C C . LEU A 1 70 ? -16.839 -39.163 2.095 1.00 75.62 70 LEU A C 1
ATOM 551 O O . LEU A 1 70 ? -17.492 -40.201 2.210 1.00 75.62 70 LEU A O 1
ATOM 555 N N . LYS A 1 71 ? -16.444 -38.460 3.166 1.00 75.19 71 LYS A N 1
ATOM 556 C CA . LYS A 1 71 ? -16.916 -38.745 4.534 1.00 75.19 71 LYS A CA 1
ATOM 557 C C . LYS A 1 71 ? -18.364 -38.304 4.738 1.00 75.19 71 LYS A C 1
ATOM 559 O O . LYS A 1 71 ? -19.065 -38.941 5.523 1.00 75.19 71 LYS A O 1
ATOM 564 N N . ILE A 1 72 ? -18.790 -37.234 4.068 1.00 66.25 72 ILE A N 1
ATOM 565 C CA . ILE A 1 72 ? -20.187 -36.788 4.035 1.00 66.25 72 ILE A CA 1
ATOM 566 C C . ILE A 1 72 ? -21.012 -37.821 3.251 1.00 66.25 72 ILE A C 1
ATOM 568 O O . ILE A 1 72 ? -21.963 -38.364 3.810 1.00 66.25 72 ILE A O 1
ATOM 572 N N . SER A 1 73 ? -20.541 -38.232 2.070 1.00 59.25 73 SER A N 1
ATOM 573 C CA . SER A 1 73 ? -21.151 -39.272 1.225 1.00 59.25 73 SER A CA 1
ATOM 574 C C . SER A 1 73 ? -21.326 -40.615 1.925 1.00 59.25 73 SER A C 1
ATOM 576 O O . SER A 1 73 ? -22.344 -41.294 1.804 1.00 59.25 73 SER A O 1
ATOM 578 N N . ALA A 1 74 ? -20.332 -41.020 2.718 1.00 57.22 74 ALA A N 1
ATOM 579 C CA . ALA A 1 74 ? -20.381 -42.285 3.443 1.00 57.22 74 ALA A CA 1
ATOM 580 C C . ALA A 1 74 ? -21.376 -42.285 4.620 1.00 57.22 74 ALA A C 1
ATOM 582 O O . ALA A 1 74 ? -21.738 -43.364 5.094 1.00 57.22 74 ALA A O 1
ATOM 583 N N . LYS A 1 75 ? -21.820 -41.114 5.105 1.00 50.78 75 LYS A N 1
ATOM 584 C CA . LYS A 1 75 ? -22.748 -41.015 6.244 1.00 50.78 75 LYS A CA 1
ATOM 585 C C . LYS A 1 75 ? -24.205 -41.314 5.885 1.00 50.78 75 LYS A C 1
ATOM 587 O O . LYS A 1 75 ? -24.947 -41.694 6.784 1.00 50.78 75 LYS A O 1
ATOM 592 N N . GLU A 1 76 ? -24.605 -41.249 4.615 1.00 43.62 76 GLU A N 1
ATOM 593 C CA . GLU A 1 76 ? -25.977 -41.596 4.197 1.00 43.62 76 GLU A CA 1
ATOM 594 C C . GLU A 1 76 ? -26.177 -43.099 3.912 1.00 43.62 76 GLU A C 1
ATOM 596 O O . GLU A 1 76 ? -27.305 -43.577 3.813 1.00 43.62 76 GLU A O 1
ATOM 601 N N . ALA A 1 77 ? -25.105 -43.902 3.885 1.00 35.66 77 ALA A N 1
ATOM 602 C CA . ALA A 1 77 ? -25.192 -45.357 3.703 1.00 35.66 77 ALA A CA 1
ATOM 603 C C . ALA A 1 77 ? -25.426 -46.144 5.013 1.00 35.66 77 ALA A C 1
ATOM 605 O O . ALA A 1 77 ? -25.376 -47.377 5.013 1.00 35.66 77 ALA A O 1
ATOM 606 N N . GLN A 1 78 ? -25.671 -45.452 6.132 1.00 33.97 78 GLN A N 1
ATOM 607 C CA . GLN A 1 78 ? -25.846 -46.059 7.453 1.00 33.97 78 GLN A CA 1
ATOM 608 C C . GLN A 1 78 ? -27.103 -45.567 8.192 1.00 33.97 78 GLN A C 1
ATOM 610 O O . GLN A 1 78 ? -27.087 -45.422 9.407 1.00 33.97 78 GLN A O 1
ATOM 615 N N . GLU A 1 79 ? -28.221 -45.388 7.486 1.00 33.47 79 GLU A N 1
ATOM 616 C CA . GLU A 1 79 ? -29.550 -45.439 8.110 1.00 33.47 79 GLU A CA 1
ATOM 617 C C . GLU A 1 79 ? -30.340 -46.626 7.558 1.00 33.47 79 GLU A C 1
ATOM 619 O O . GLU A 1 79 ? -31.003 -46.566 6.523 1.00 33.47 79 GLU A O 1
ATOM 624 N N . GLN A 1 80 ? -30.265 -47.741 8.286 1.00 27.27 80 GLN A N 1
ATOM 625 C CA . GLN A 1 80 ? -31.217 -48.831 8.156 1.00 27.27 80 GLN A CA 1
ATOM 626 C C . GLN A 1 80 ? -32.151 -48.803 9.368 1.00 27.27 80 GLN A C 1
ATOM 628 O O . GLN A 1 80 ? -31.741 -49.112 10.482 1.00 27.27 80 GLN A O 1
ATOM 633 N N . SER A 1 81 ? -33.401 -48.434 9.072 1.00 29.39 81 SER A N 1
ATOM 634 C CA . SER A 1 81 ? -34.655 -48.820 9.731 1.00 29.39 81 SER A CA 1
ATOM 635 C C . SER A 1 81 ? -34.777 -48.627 11.246 1.00 29.39 81 SER A C 1
ATOM 637 O O . SER A 1 81 ? -34.240 -49.424 12.006 1.00 29.39 81 SER A O 1
ATOM 639 N N . ASP A 1 82 ? -35.670 -47.727 11.674 1.00 27.92 82 ASP A N 1
ATOM 640 C CA . ASP A 1 82 ? -36.934 -48.204 12.252 1.00 27.92 82 ASP A CA 1
ATOM 641 C C . ASP A 1 82 ? -37.995 -47.109 12.500 1.00 27.92 82 ASP A C 1
ATOM 643 O O . ASP A 1 82 ? -37.718 -46.005 12.956 1.00 27.92 82 ASP A O 1
ATOM 647 N N . HIS A 1 83 ? -39.241 -47.524 12.249 1.00 28.66 83 HIS A N 1
ATOM 648 C CA . HIS A 1 83 ? -40.532 -46.982 12.695 1.00 28.66 83 HIS A CA 1
ATOM 649 C C . HIS A 1 83 ? -41.231 -45.840 11.929 1.00 28.66 83 HIS A C 1
ATOM 651 O O . HIS A 1 83 ? -41.105 -44.647 12.181 1.00 28.66 83 HIS A O 1
ATOM 657 N N . SER A 1 84 ? -42.157 -46.307 11.090 1.00 30.59 84 SER A N 1
ATOM 658 C CA . SER A 1 84 ? -43.437 -45.707 10.714 1.00 30.59 84 SER A CA 1
ATOM 659 C C . SER A 1 84 ? -44.319 -45.271 11.896 1.00 30.59 84 SER A C 1
ATOM 661 O O . SER A 1 84 ? -44.474 -46.039 12.846 1.00 30.59 84 SER A O 1
ATOM 663 N N . ASN A 1 85 ? -44.977 -44.112 11.749 1.00 28.59 85 ASN A N 1
ATOM 664 C CA . ASN A 1 85 ? -46.357 -43.720 12.133 1.00 28.59 85 ASN A CA 1
ATOM 665 C C . ASN A 1 85 ? -46.377 -42.173 12.106 1.00 28.59 85 ASN A C 1
ATOM 667 O O . ASN A 1 85 ? -45.529 -41.555 12.726 1.00 28.59 85 ASN A O 1
ATOM 671 N N . GLY A 1 86 ? -47.216 -41.432 11.384 1.00 22.55 86 GLY A N 1
ATOM 672 C CA . GLY A 1 86 ? -48.637 -41.601 11.117 1.00 22.55 86 GLY A CA 1
ATOM 673 C C . GLY A 1 86 ? -49.382 -40.382 11.694 1.00 22.55 86 GLY A C 1
ATOM 674 O O . GLY A 1 86 ? -49.553 -40.312 12.901 1.00 22.55 86 GLY A O 1
ATOM 675 N N . PHE A 1 87 ? -49.853 -39.490 10.809 1.00 24.58 87 PHE A N 1
ATOM 676 C CA . PHE A 1 87 ? -50.878 -38.439 10.997 1.00 24.58 87 PHE A CA 1
ATOM 677 C C . PHE A 1 87 ? -50.647 -37.247 11.954 1.00 24.58 87 PHE A C 1
ATOM 679 O O . PHE A 1 87 ? -50.390 -37.405 13.140 1.00 24.58 87 PHE A O 1
ATOM 686 N N . GLY A 1 88 ? -50.957 -36.042 11.447 1.00 24.14 88 GLY A N 1
ATOM 687 C CA . GLY A 1 88 ? -51.293 -34.869 12.264 1.00 24.14 88 GLY A CA 1
ATOM 688 C C . GLY A 1 88 ? -51.220 -33.541 11.506 1.00 24.14 88 GLY A C 1
ATOM 689 O O . GLY A 1 88 ? -50.157 -32.948 11.405 1.00 24.14 88 GLY A O 1
ATOM 690 N N . ALA A 1 89 ? -52.350 -33.081 10.968 1.00 27.66 89 ALA A N 1
ATOM 691 C CA . ALA A 1 89 ? -52.519 -31.748 10.394 1.00 27.66 89 ALA A CA 1
ATOM 692 C C . ALA A 1 89 ? -52.666 -30.675 11.488 1.00 27.66 89 ALA A C 1
ATOM 694 O O . ALA A 1 89 ? -53.391 -30.928 12.445 1.00 27.66 89 ALA A O 1
ATOM 695 N N . SER A 1 90 ? -52.111 -29.473 11.281 1.00 24.25 90 SER A N 1
ATOM 696 C CA . SER A 1 90 ? -52.753 -28.192 11.643 1.00 24.25 90 SER A CA 1
ATOM 697 C C . SER A 1 90 ? -51.906 -26.981 11.226 1.00 24.25 90 SER A C 1
ATOM 699 O O . SER A 1 90 ? -50.749 -26.894 11.617 1.00 24.25 90 SER A O 1
ATOM 701 N N . GLU A 1 91 ? -52.563 -26.059 10.508 1.00 26.66 91 GLU A N 1
ATOM 702 C CA . GLU A 1 91 ? -52.455 -24.586 10.612 1.00 26.66 91 GLU A CA 1
ATOM 703 C C . GLU A 1 91 ? -51.096 -23.958 10.238 1.00 26.66 91 GLU A C 1
ATOM 705 O O . GLU A 1 91 ? -50.083 -24.173 10.883 1.00 26.66 91 GLU A O 1
ATOM 710 N N . GLY A 1 92 ? -50.992 -23.261 9.095 1.00 23.70 92 GLY A N 1
ATOM 711 C CA . GLY A 1 92 ? -51.319 -21.826 8.972 1.00 23.70 92 GLY A CA 1
ATOM 712 C C . GLY A 1 92 ? -50.149 -21.021 9.553 1.00 23.70 92 GLY A C 1
ATOM 713 O O . GLY A 1 92 ? -49.824 -21.231 10.706 1.00 23.70 92 GLY A O 1
ATOM 714 N N . ILE A 1 93 ? -49.401 -20.187 8.817 1.00 25.88 93 ILE A N 1
ATOM 715 C CA . ILE A 1 93 ? -49.774 -18.812 8.445 1.00 25.88 93 ILE A CA 1
ATOM 716 C C . ILE A 1 93 ? -48.957 -18.366 7.214 1.00 25.88 93 ILE A C 1
ATOM 718 O O . ILE A 1 93 ? -47.738 -18.501 7.172 1.00 25.88 93 ILE A O 1
ATOM 722 N N . SER A 1 94 ? -49.647 -17.801 6.225 1.00 28.58 94 SER A N 1
ATOM 723 C CA . SER A 1 94 ? -49.091 -17.021 5.113 1.00 28.58 94 SER A CA 1
ATOM 724 C C . SER A 1 94 ? -48.935 -15.565 5.543 1.00 28.58 94 SER A C 1
ATOM 726 O O . SER A 1 94 ? -49.880 -15.038 6.122 1.00 28.58 94 SER A O 1
ATOM 728 N N . LEU A 1 95 ? -47.831 -14.898 5.186 1.00 26.69 95 LEU A N 1
ATOM 729 C CA . LEU A 1 95 ? -47.795 -13.437 5.046 1.00 26.69 95 LEU A CA 1
ATOM 730 C C . LEU A 1 95 ? -46.837 -13.007 3.924 1.00 26.69 95 LEU A C 1
ATOM 732 O O . LEU A 1 95 ? -45.634 -12.847 4.105 1.00 26.69 95 LEU A O 1
ATOM 736 N N . SER A 1 96 ? -47.421 -12.781 2.754 1.00 23.95 96 SER A N 1
ATOM 737 C CA . SER A 1 96 ? -46.928 -11.873 1.719 1.00 23.95 96 SER A CA 1
ATOM 738 C C . SER A 1 96 ? -47.480 -10.462 1.964 1.00 23.95 96 SER A C 1
ATOM 740 O O . SER A 1 96 ? -48.690 -10.353 2.158 1.00 23.95 96 SER A O 1
ATOM 742 N N . ALA A 1 97 ? -46.641 -9.415 1.890 1.00 25.25 97 ALA A N 1
ATOM 743 C CA . ALA A 1 97 ? -46.846 -8.190 1.082 1.00 25.25 97 ALA A CA 1
ATOM 744 C C . ALA A 1 97 ? -46.062 -6.947 1.579 1.00 25.25 97 ALA A C 1
ATOM 746 O O . ALA A 1 97 ? -46.229 -6.531 2.718 1.00 25.25 97 ALA A O 1
ATOM 747 N N . ALA A 1 98 ? -45.359 -6.318 0.618 1.00 23.17 98 ALA A N 1
ATOM 748 C CA . ALA A 1 98 ? -45.101 -4.876 0.405 1.00 23.17 98 ALA A CA 1
ATOM 749 C C . ALA A 1 98 ? -44.304 -4.081 1.471 1.00 23.17 98 ALA A C 1
ATOM 751 O O . ALA A 1 98 ? -44.652 -4.054 2.639 1.00 23.17 98 ALA A O 1
ATOM 752 N N . SER A 1 99 ? -43.253 -3.338 1.097 1.00 23.19 99 SER A N 1
ATOM 753 C CA . SER A 1 99 ? -43.395 -2.070 0.359 1.00 23.19 99 SER A CA 1
ATOM 754 C C . SER A 1 99 ? -42.200 -1.705 -0.541 1.00 23.19 99 SER A C 1
ATOM 756 O O . SER A 1 99 ? -41.056 -1.678 -0.098 1.00 23.19 99 SER A O 1
ATOM 758 N N . PHE A 1 100 ? -42.499 -1.304 -1.780 1.00 25.33 100 PHE A N 1
ATOM 759 C CA . PHE A 1 100 ? -41.662 -0.408 -2.586 1.00 25.33 100 PHE A CA 1
ATOM 760 C C . PHE A 1 100 ? -41.761 1.030 -2.047 1.00 25.33 100 PHE A C 1
ATOM 762 O O . PHE A 1 100 ? -42.845 1.406 -1.602 1.00 25.33 100 PHE A O 1
ATOM 769 N N . VAL A 1 101 ? -40.679 1.823 -2.162 1.00 23.66 101 VAL A N 1
ATOM 770 C CA . VAL A 1 101 ? -40.620 3.184 -2.764 1.00 23.66 101 VAL A CA 1
ATOM 771 C C . VAL A 1 101 ? -39.252 3.864 -2.483 1.00 23.66 101 VAL A C 1
ATOM 773 O O . VAL A 1 101 ? -38.926 4.225 -1.361 1.00 23.66 101 VAL A O 1
ATOM 776 N N . THR A 1 102 ? -38.495 4.006 -3.583 1.00 22.64 102 THR A N 1
ATOM 777 C CA . THR A 1 102 ? -37.624 5.115 -4.052 1.00 22.64 102 THR A CA 1
ATOM 778 C C . THR A 1 102 ? -36.312 5.534 -3.362 1.00 22.64 102 THR A C 1
ATOM 780 O O . THR A 1 102 ? -36.297 6.236 -2.361 1.00 22.64 102 THR A O 1
ATOM 783 N N . SER A 1 103 ? -35.240 5.274 -4.125 1.00 24.34 103 SER A N 1
ATOM 784 C CA . SER A 1 103 ? -34.201 6.201 -4.624 1.00 24.34 103 SER A CA 1
ATOM 785 C C . SER A 1 103 ? -33.201 6.855 -3.664 1.00 24.34 103 SER A C 1
ATOM 787 O O . SER A 1 103 ? -33.513 7.814 -2.966 1.00 24.34 103 SER A O 1
ATOM 789 N N . GLY A 1 104 ? -31.941 6.455 -3.840 1.00 20.89 104 GLY A N 1
ATOM 790 C CA . GLY A 1 104 ? -30.742 7.198 -3.461 1.00 20.89 104 GLY A CA 1
ATOM 791 C C . GLY A 1 104 ? -29.503 6.397 -3.853 1.00 20.89 104 GLY A C 1
ATOM 792 O O . GLY A 1 104 ? -28.995 5.621 -3.057 1.00 20.89 104 GLY A O 1
ATOM 793 N N . HIS A 1 105 ? -29.071 6.507 -5.111 1.00 24.80 105 HIS A N 1
ATOM 794 C CA . HIS A 1 105 ? -27.844 5.872 -5.592 1.00 24.80 105 HIS A CA 1
ATOM 795 C C . HIS A 1 105 ? -26.624 6.616 -5.038 1.00 24.80 105 HIS A C 1
ATOM 797 O O . HIS A 1 105 ? -26.349 7.739 -5.451 1.00 24.80 105 HIS A O 1
ATOM 803 N N . SER A 1 106 ? -25.837 5.951 -4.199 1.00 25.22 106 SER A N 1
ATOM 804 C CA . SER A 1 106 ? -24.411 6.233 -4.043 1.00 25.22 106 SER A CA 1
ATOM 805 C C . SER A 1 106 ? -23.683 4.905 -3.872 1.00 25.22 106 SER A C 1
ATOM 807 O O . SER A 1 106 ? -23.709 4.290 -2.812 1.00 25.22 106 SER A O 1
ATOM 809 N N . ALA A 1 107 ? -23.077 4.447 -4.965 1.00 24.81 107 ALA A N 1
ATOM 810 C CA . ALA A 1 107 ? -22.139 3.341 -4.960 1.00 24.81 107 ALA A CA 1
ATOM 811 C C . ALA A 1 107 ? -20.899 3.741 -4.145 1.00 24.81 107 ALA A C 1
ATOM 813 O O . ALA A 1 107 ? -20.128 4.594 -4.584 1.00 24.81 107 ALA A O 1
ATOM 814 N N . ASN A 1 108 ? -20.730 3.125 -2.976 1.00 29.03 108 ASN A N 1
ATOM 815 C CA . ASN A 1 108 ? -19.430 2.905 -2.355 1.00 29.03 108 ASN A CA 1
ATOM 816 C C . ASN A 1 108 ? -19.141 1.407 -2.508 1.00 29.03 108 ASN A C 1
ATOM 818 O O . ASN A 1 108 ? -19.565 0.578 -1.704 1.00 29.03 108 ASN A O 1
ATOM 822 N N . ILE A 1 109 ? -18.489 1.066 -3.617 1.00 28.00 109 ILE A N 1
ATOM 823 C CA . ILE A 1 109 ? -17.858 -0.235 -3.825 1.00 28.00 109 ILE A CA 1
ATOM 824 C C . ILE A 1 109 ? -16.619 -0.202 -2.932 1.00 28.00 109 ILE A C 1
ATOM 826 O O . ILE A 1 109 ? -15.686 0.504 -3.277 1.00 28.00 109 ILE A O 1
ATOM 830 N N . HIS A 1 110 ? -16.711 -0.798 -1.736 1.00 31.17 110 HIS A N 1
ATOM 831 C CA . HIS A 1 110 ? -15.601 -1.384 -0.955 1.00 31.17 110 HIS A CA 1
ATOM 832 C C . HIS A 1 110 ? -16.002 -1.912 0.442 1.00 31.17 110 HIS A C 1
ATOM 834 O O . HIS A 1 110 ? -15.149 -2.439 1.143 1.00 31.17 110 HIS A O 1
ATOM 840 N N . GLN A 1 111 ? -17.271 -1.857 0.877 1.00 32.56 111 GLN A N 1
ATOM 841 C CA . GLN A 1 111 ? -17.638 -2.280 2.247 1.00 32.56 111 GLN A CA 1
ATOM 842 C C . GLN A 1 111 ? -18.947 -3.076 2.353 1.00 32.56 111 GLN A C 1
ATOM 844 O O . GLN A 1 111 ? -19.835 -2.747 3.135 1.00 32.56 111 GLN A O 1
ATOM 849 N N . ILE A 1 112 ? -19.069 -4.174 1.609 1.00 26.69 112 ILE A N 1
ATOM 850 C CA . ILE A 1 112 ? -20.070 -5.201 1.931 1.00 26.69 112 ILE A CA 1
ATOM 851 C C . ILE A 1 112 ? -19.336 -6.522 2.080 1.00 26.69 112 ILE A C 1
ATOM 853 O O . ILE A 1 112 ? -19.256 -7.254 1.113 1.00 26.69 112 ILE A O 1
ATOM 857 N N . TYR A 1 113 ? -18.779 -6.800 3.259 1.00 30.19 113 TYR A N 1
ATOM 858 C CA . TYR A 1 113 ? -18.549 -8.167 3.744 1.00 30.19 113 TYR A CA 1
ATOM 859 C C . TYR A 1 113 ? -18.231 -8.132 5.234 1.00 30.19 113 TYR A C 1
ATOM 861 O O . TYR A 1 113 ? -17.080 -8.101 5.639 1.00 30.19 113 TYR A O 1
ATOM 869 N N . ASN A 1 114 ? -19.280 -8.048 6.051 1.00 30.73 114 ASN A N 1
ATOM 870 C CA . ASN A 1 114 ? -19.271 -8.461 7.456 1.00 30.73 114 ASN A CA 1
ATOM 871 C C . ASN A 1 114 ? -20.712 -8.454 7.979 1.00 30.73 114 ASN A C 1
ATOM 873 O O . ASN A 1 114 ? -21.088 -7.696 8.870 1.00 30.73 114 ASN A O 1
ATOM 877 N N . GLN A 1 115 ? -21.558 -9.303 7.400 1.00 25.62 115 GLN A N 1
ATOM 878 C CA . GLN A 1 115 ? -22.840 -9.646 8.001 1.00 25.62 115 GLN A CA 1
ATOM 879 C C . GLN A 1 115 ? -22.901 -11.159 8.122 1.00 25.62 115 GLN A C 1
ATOM 881 O O . GLN A 1 115 ? -22.982 -11.842 7.116 1.00 25.62 115 GLN A O 1
ATOM 886 N N . HIS A 1 116 ? -22.773 -11.657 9.355 1.00 27.27 116 HIS A N 1
ATOM 887 C CA . HIS A 1 116 ? -23.660 -12.642 9.987 1.00 27.27 116 HIS A CA 1
ATOM 888 C C . HIS A 1 116 ? -23.002 -13.208 11.261 1.00 27.27 116 HIS A C 1
ATOM 890 O O . HIS A 1 116 ? -22.334 -14.232 11.204 1.00 27.27 116 HIS A O 1
ATOM 896 N N . ARG A 1 117 ? -23.250 -12.592 12.433 1.00 26.41 117 ARG A N 1
ATOM 897 C CA . ARG A 1 117 ? -23.712 -13.307 13.651 1.00 26.41 117 ARG A CA 1
ATOM 898 C C . ARG A 1 117 ? -23.864 -12.417 14.889 1.00 26.41 117 ARG A C 1
ATOM 900 O O . ARG A 1 117 ? -22.906 -11.854 15.399 1.00 26.41 117 ARG A O 1
ATOM 907 N N . SER A 1 118 ? -25.073 -12.427 15.437 1.00 24.39 118 SER A N 1
ATOM 908 C CA . SER A 1 118 ? -25.441 -12.226 16.848 1.00 24.39 118 SER A CA 1
ATOM 909 C C . SER A 1 118 ? -26.797 -12.965 16.994 1.00 24.39 118 SER A C 1
ATOM 911 O O . SER A 1 118 ? -27.549 -12.981 16.021 1.00 24.39 118 SER A O 1
ATOM 913 N N . LEU A 1 119 ? -27.221 -13.710 18.023 1.00 27.31 119 LEU A N 1
ATOM 914 C CA . LEU A 1 119 ? -26.853 -14.093 19.401 1.00 27.31 119 LEU A CA 1
ATOM 915 C C . LEU A 1 119 ? -27.439 -15.530 19.615 1.00 27.31 119 LEU A C 1
ATOM 917 O O . LEU A 1 119 ? -28.345 -15.908 18.878 1.00 27.31 119 LEU A O 1
ATOM 921 N N . GLU A 1 120 ? -26.951 -16.428 20.487 1.00 26.44 120 GLU A N 1
ATOM 922 C CA . GLU A 1 120 ? -27.211 -16.506 21.947 1.00 26.44 120 GLU A CA 1
ATOM 923 C C . GLU A 1 120 ? -26.466 -17.714 22.625 1.00 26.44 120 GLU A C 1
ATOM 925 O O . GLU A 1 120 ? -25.872 -18.522 21.909 1.00 26.44 120 GLU A O 1
ATOM 930 N N . PRO A 1 121 ? -26.438 -17.835 23.983 1.00 32.16 121 PRO A N 1
ATOM 931 C CA . PRO A 1 121 ? -25.302 -18.376 24.762 1.00 32.16 121 PRO A CA 1
ATOM 932 C C . PRO A 1 121 ? -25.497 -19.722 25.524 1.00 32.16 121 PRO A C 1
ATOM 934 O O . PRO A 1 121 ? -26.612 -20.197 25.713 1.00 32.16 121 PRO A O 1
ATOM 937 N N . ASN A 1 122 ? -24.378 -20.209 26.110 1.00 25.66 122 ASN A N 1
ATOM 938 C CA . ASN A 1 122 ? -24.176 -21.298 27.110 1.00 25.66 122 ASN A CA 1
ATOM 939 C C . ASN A 1 122 ? -24.357 -22.748 26.592 1.00 25.66 122 ASN A C 1
ATOM 941 O O . ASN A 1 122 ? -25.249 -23.010 25.804 1.00 25.66 122 ASN A O 1
ATOM 945 N N . ILE A 1 123 ? -23.550 -23.764 26.965 1.00 24.89 123 ILE A N 1
ATOM 946 C CA . ILE A 1 123 ? -23.209 -24.239 28.325 1.00 24.89 123 ILE A CA 1
ATOM 947 C C . ILE A 1 123 ? -21.871 -25.034 28.355 1.00 24.89 123 ILE A C 1
ATOM 949 O O . ILE A 1 123 ? -21.538 -25.773 27.437 1.00 24.89 123 ILE A O 1
ATOM 953 N N . SER A 1 124 ? -21.162 -24.898 29.479 1.00 25.17 124 SER A N 1
ATOM 954 C CA . SER A 1 124 ? -19.975 -25.609 29.998 1.00 25.17 124 SER A CA 1
ATOM 955 C C . SER A 1 124 ? -19.848 -27.128 29.739 1.00 25.17 124 SER A C 1
ATOM 957 O O . SER A 1 124 ? -20.770 -27.871 30.069 1.00 25.17 124 SER A O 1
ATOM 959 N N . SER A 1 125 ? -18.616 -27.596 29.465 1.00 25.75 125 SER A N 1
ATOM 960 C CA . SER A 1 125 ? -17.993 -28.691 30.244 1.00 25.75 125 SER A CA 1
ATOM 961 C C . SER A 1 125 ? -16.457 -28.740 30.126 1.00 25.75 125 SER A C 1
ATOM 963 O O . SER A 1 125 ? -15.885 -29.025 29.081 1.00 25.75 125 SER A O 1
ATOM 965 N N . THR A 1 126 ? -15.837 -28.469 31.268 1.00 23.02 126 THR A N 1
ATOM 966 C CA . THR A 1 126 ? -14.536 -28.877 31.827 1.00 23.02 126 THR A CA 1
ATOM 967 C C . THR A 1 126 ? -13.716 -30.037 31.217 1.00 23.02 126 THR A C 1
ATOM 969 O O . THR A 1 126 ? -14.219 -31.148 31.081 1.00 23.02 126 THR A O 1
ATOM 972 N N . GLN A 1 127 ? -12.395 -29.778 31.174 1.00 26.47 127 GLN A N 1
ATOM 973 C CA . GLN A 1 127 ? -11.230 -30.579 31.639 1.00 26.47 127 GLN A CA 1
ATOM 974 C C . GLN A 1 127 ? -10.173 -31.078 30.615 1.00 26.47 127 GLN A C 1
ATOM 976 O O . GLN A 1 127 ? -10.493 -31.316 29.456 1.00 26.47 127 GLN A O 1
ATOM 981 N N . PRO A 1 128 ? -8.884 -31.158 31.044 1.00 30.69 128 PRO A N 1
ATOM 982 C CA . PRO A 1 128 ? -7.702 -30.842 30.236 1.00 30.69 128 PRO A CA 1
ATOM 983 C C . PRO A 1 128 ? -6.822 -32.064 29.930 1.00 30.69 128 PRO A C 1
ATOM 985 O O . PRO A 1 128 ? -6.951 -33.113 30.560 1.00 30.69 128 PRO A O 1
ATOM 988 N N . SER A 1 129 ? -5.836 -31.912 29.042 1.00 25.83 129 SER A N 1
ATOM 989 C CA . SER A 1 129 ? -4.672 -32.808 28.996 1.00 25.83 129 SER A CA 1
ATOM 990 C C . SER A 1 129 ? -3.437 -32.086 28.460 1.00 25.83 129 SER A C 1
ATOM 992 O O . SER A 1 129 ? -3.389 -31.658 27.313 1.00 25.83 129 SER A O 1
ATOM 994 N N . GLU A 1 130 ? -2.452 -31.957 29.342 1.00 25.11 130 GLU A N 1
ATOM 995 C CA . GLU A 1 130 ? -1.055 -31.628 29.075 1.00 25.11 130 GLU A CA 1
ATOM 996 C C . GLU A 1 130 ? -0.409 -32.637 28.110 1.00 25.11 130 GLU A C 1
ATOM 998 O O . GLU A 1 130 ? -0.716 -33.823 28.196 1.00 25.11 130 GLU A O 1
ATOM 1003 N N . LEU A 1 131 ? 0.556 -32.191 27.294 1.00 25.34 131 LEU A N 1
ATOM 1004 C CA . LEU A 1 131 ? 1.804 -32.905 26.943 1.00 25.34 131 LEU A CA 1
ATOM 1005 C C . LEU A 1 131 ? 2.656 -31.967 26.066 1.00 25.34 131 LEU A C 1
ATOM 1007 O O . LEU A 1 131 ? 2.338 -31.703 24.916 1.00 25.34 131 LEU A O 1
ATOM 1011 N N . LYS A 1 132 ? 3.572 -31.219 26.687 1.00 24.41 132 LYS A N 1
ATOM 1012 C CA . LYS A 1 132 ? 5.023 -31.487 26.756 1.00 24.41 132 LYS A CA 1
ATOM 1013 C C . LYS A 1 132 ? 5.757 -31.387 25.416 1.00 24.41 132 LYS A C 1
ATOM 1015 O O . LYS A 1 132 ? 5.703 -32.264 24.565 1.00 24.41 132 LYS A O 1
ATOM 1020 N N . SER A 1 133 ? 6.541 -30.320 25.362 1.00 25.50 133 SER A N 1
ATOM 1021 C CA . SER A 1 133 ? 7.731 -30.107 24.555 1.00 25.50 133 SER A CA 1
ATOM 1022 C C . SER A 1 133 ? 8.692 -31.302 24.523 1.00 25.50 133 SER A C 1
ATOM 1024 O O . SER A 1 133 ? 8.959 -31.938 25.544 1.00 25.50 133 SER A O 1
ATOM 1026 N N . ALA A 1 134 ? 9.304 -31.516 23.357 1.00 25.69 134 ALA A N 1
ATOM 1027 C CA . ALA A 1 134 ? 10.621 -32.131 23.234 1.00 25.69 134 ALA A CA 1
ATOM 1028 C C . ALA A 1 134 ? 11.319 -31.613 21.967 1.00 25.69 134 ALA A C 1
ATOM 1030 O O . ALA A 1 134 ? 11.017 -32.015 20.849 1.00 25.69 134 ALA A O 1
ATOM 1031 N N . SER A 1 135 ? 12.270 -30.707 22.179 1.00 26.34 135 SER A N 1
ATOM 1032 C CA . SER A 1 135 ? 13.372 -30.413 21.268 1.00 26.34 135 SER A CA 1
ATOM 1033 C C . SER A 1 135 ? 14.305 -31.626 21.167 1.00 26.34 135 SER A C 1
ATOM 1035 O O . SER A 1 135 ? 14.668 -32.193 22.201 1.00 26.34 135 SER A O 1
ATOM 1037 N N . GLY A 1 136 ? 14.772 -31.973 19.969 1.00 24.81 136 GLY A N 1
ATOM 1038 C CA . GLY A 1 136 ? 15.790 -33.008 19.772 1.00 24.81 136 GLY A CA 1
ATOM 1039 C C . GLY A 1 136 ? 16.448 -32.887 18.400 1.00 24.81 136 GLY A C 1
ATOM 1040 O O . GLY A 1 136 ? 15.773 -32.933 17.385 1.00 24.81 136 GLY A O 1
ATOM 1041 N N . ALA A 1 137 ? 17.759 -32.672 18.410 1.00 23.36 137 ALA A N 1
ATOM 1042 C CA . ALA A 1 137 ? 18.602 -32.229 17.309 1.00 23.36 137 ALA A CA 1
ATOM 1043 C C . ALA A 1 137 ? 18.855 -33.236 16.163 1.00 23.36 137 ALA A C 1
ATOM 1045 O O . ALA A 1 137 ? 18.784 -34.450 16.328 1.00 23.36 137 ALA A O 1
ATOM 1046 N N . SER A 1 138 ? 19.253 -32.631 15.038 1.00 24.95 138 SER A N 1
ATOM 1047 C CA . SER A 1 138 ? 19.936 -33.116 13.828 1.00 24.95 138 SER A CA 1
ATOM 1048 C C . SER A 1 138 ? 20.845 -34.352 13.950 1.00 24.95 138 SER A C 1
ATOM 1050 O O . SER A 1 138 ? 21.702 -34.416 14.832 1.00 24.95 138 SER A O 1
ATOM 1052 N N . SER A 1 139 ? 20.789 -35.229 12.936 1.00 25.20 139 SER A N 1
ATOM 1053 C CA . SER A 1 139 ? 22.006 -35.791 12.335 1.00 25.20 139 SER A CA 1
ATOM 1054 C C . SER A 1 139 ? 21.807 -36.220 10.875 1.00 25.20 139 SER A C 1
ATOM 1056 O O . SER A 1 139 ? 20.922 -37.004 10.546 1.00 25.20 139 SER A O 1
ATOM 1058 N N . THR A 1 140 ? 22.714 -35.706 10.053 1.00 29.05 140 THR A N 1
ATOM 1059 C CA . THR A 1 140 ? 23.082 -35.998 8.661 1.00 29.05 140 THR A CA 1
ATOM 1060 C C . THR A 1 140 ? 23.044 -37.464 8.217 1.00 29.05 140 THR A C 1
ATOM 1062 O O . THR A 1 140 ? 23.582 -38.315 8.923 1.00 29.05 140 THR A O 1
ATOM 1065 N N . LEU A 1 141 ? 22.559 -37.699 6.987 1.00 25.08 141 LEU A N 1
ATOM 1066 C CA . LEU A 1 141 ? 23.194 -38.454 5.881 1.00 25.08 141 LEU A CA 1
ATOM 1067 C C . LEU A 1 141 ? 22.113 -38.880 4.870 1.00 25.08 141 LEU A C 1
ATOM 1069 O O . LEU A 1 141 ? 21.395 -39.845 5.110 1.00 25.08 141 LEU A O 1
ATOM 1073 N N . ILE A 1 142 ? 22.018 -38.194 3.727 1.00 27.86 142 ILE A N 1
ATOM 1074 C CA . ILE A 1 142 ? 21.349 -38.739 2.536 1.00 27.86 142 ILE A CA 1
ATOM 1075 C C . ILE A 1 142 ? 22.347 -38.675 1.383 1.00 27.86 142 ILE A C 1
ATOM 1077 O O . ILE A 1 142 ? 22.844 -37.612 1.010 1.00 27.86 142 ILE A O 1
ATOM 1081 N N . GLU A 1 143 ? 22.693 -39.858 0.885 1.00 27.23 143 GLU A N 1
ATOM 1082 C CA . GLU A 1 143 ? 23.532 -40.076 -0.284 1.00 27.23 143 GLU A CA 1
ATOM 1083 C C . GLU A 1 143 ? 22.870 -39.476 -1.530 1.00 27.23 143 GLU A C 1
ATOM 1085 O O . GLU A 1 143 ? 21.744 -39.821 -1.889 1.00 27.23 143 GLU A O 1
ATOM 1090 N N . LYS A 1 144 ? 23.609 -38.605 -2.225 1.00 32.44 144 LYS A N 1
ATOM 1091 C CA . LYS A 1 144 ? 23.302 -38.188 -3.595 1.00 32.44 144 LYS A CA 1
ATOM 1092 C C . LYS A 1 144 ? 23.364 -39.412 -4.510 1.00 32.44 144 LYS A C 1
ATOM 1094 O O . LYS A 1 144 ? 24.451 -39.839 -4.896 1.00 32.44 144 LYS A O 1
ATOM 1099 N N . SER A 1 145 ? 22.202 -39.935 -4.890 1.00 26.28 145 SER A N 1
ATOM 1100 C CA . SER A 1 145 ? 22.052 -40.759 -6.088 1.00 26.28 145 SER A CA 1
ATOM 1101 C C . SER A 1 145 ? 21.300 -39.953 -7.144 1.00 26.28 145 SER A C 1
ATOM 1103 O O . SER A 1 145 ? 20.156 -39.543 -6.983 1.00 26.28 145 SER A O 1
ATOM 1105 N N . SER A 1 146 ? 22.029 -39.657 -8.212 1.00 35.00 146 SER A N 1
ATOM 1106 C CA . SER A 1 146 ? 21.592 -38.967 -9.410 1.00 35.00 146 SER A CA 1
ATOM 1107 C C . SER A 1 146 ? 20.726 -39.889 -10.266 1.00 35.00 146 SER A C 1
ATOM 1109 O O . SER A 1 146 ? 21.218 -40.648 -11.098 1.00 35.00 146 SER A O 1
ATOM 1111 N N . THR A 1 147 ? 19.419 -39.764 -10.093 1.00 29.05 147 THR A N 1
ATOM 1112 C CA . THR A 1 147 ? 18.417 -40.018 -11.130 1.00 29.05 147 THR A CA 1
ATOM 1113 C C . THR A 1 147 ? 17.416 -38.883 -11.023 1.00 29.05 147 THR A C 1
ATOM 1115 O O . THR A 1 147 ? 16.890 -38.666 -9.936 1.00 29.05 147 THR A O 1
ATOM 1118 N N . ALA A 1 148 ? 17.192 -38.148 -12.115 1.00 37.62 148 ALA A N 1
ATOM 1119 C CA . ALA A 1 148 ? 16.116 -37.172 -12.227 1.00 37.62 148 ALA A CA 1
ATOM 1120 C C . ALA A 1 148 ? 14.778 -37.905 -12.052 1.00 37.62 148 ALA A C 1
ATOM 1122 O O . ALA A 1 148 ? 14.208 -38.440 -12.999 1.00 37.62 148 ALA A O 1
ATOM 1123 N N . VAL A 1 149 ? 14.353 -38.031 -10.801 1.00 34.56 149 VAL A N 1
ATOM 1124 C CA . VAL A 1 149 ? 12.980 -38.321 -10.426 1.00 34.56 149 VAL A CA 1
ATOM 1125 C C . VAL A 1 149 ? 12.337 -36.945 -10.410 1.00 34.56 149 VAL A C 1
ATOM 1127 O O . VAL A 1 149 ? 12.783 -36.096 -9.639 1.00 34.56 149 VAL A O 1
ATOM 1130 N N . GLU A 1 150 ? 11.380 -36.693 -11.309 1.00 40.84 150 GLU A N 1
ATOM 1131 C CA . GLU A 1 150 ? 10.518 -35.512 -11.188 1.00 40.84 150 GLU A CA 1
ATOM 1132 C C . GLU A 1 150 ? 10.066 -35.417 -9.726 1.00 40.84 150 GLU A C 1
ATOM 1134 O O . GLU A 1 150 ? 9.688 -36.456 -9.162 1.00 40.84 150 GLU A O 1
ATOM 1139 N N . PRO A 1 151 ? 10.177 -34.239 -9.082 1.00 42.97 151 PRO A N 1
ATOM 1140 C CA . PRO A 1 151 ? 9.748 -34.081 -7.704 1.00 42.97 151 PRO A CA 1
ATOM 1141 C C . PRO A 1 151 ? 8.337 -34.643 -7.603 1.00 42.97 151 PRO A C 1
ATOM 1143 O O . PRO A 1 151 ? 7.449 -34.286 -8.375 1.00 42.97 151 PRO A O 1
ATOM 1146 N N . LYS A 1 152 ? 8.176 -35.630 -6.723 1.00 45.12 152 LYS A N 1
ATOM 1147 C CA . LYS A 1 152 ? 6.904 -36.308 -6.530 1.00 45.12 152 LYS A CA 1
ATOM 1148 C C . LYS A 1 152 ? 5.908 -35.227 -6.123 1.00 45.12 152 LYS A C 1
ATOM 1150 O O . LYS A 1 152 ? 6.095 -34.655 -5.056 1.00 45.12 152 LYS A O 1
ATOM 1155 N N . GLU A 1 153 ? 4.930 -34.931 -6.980 1.0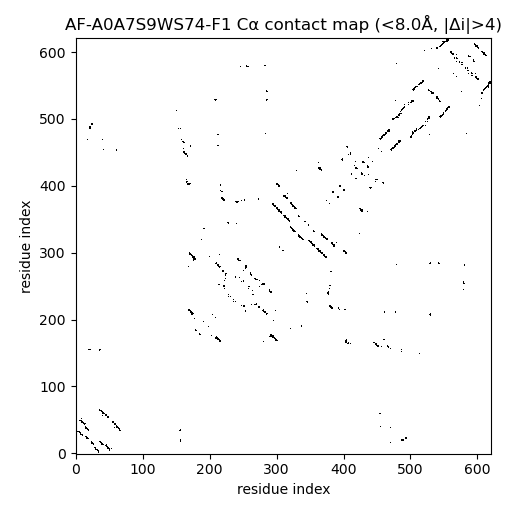0 50.97 153 GLU A N 1
ATOM 1156 C CA . GLU A 1 153 ? 3.943 -33.877 -6.732 1.00 50.97 153 GLU A CA 1
ATOM 1157 C C . GLU A 1 153 ? 3.305 -34.114 -5.357 1.00 50.97 153 GLU A C 1
ATOM 1159 O O . GLU A 1 153 ? 2.631 -35.123 -5.121 1.00 50.97 153 GLU A O 1
ATOM 1164 N N . GLU A 1 154 ? 3.630 -33.238 -4.406 1.00 52.06 154 GLU A N 1
ATOM 1165 C CA . GLU A 1 154 ? 2.982 -33.218 -3.104 1.00 52.06 154 GLU A CA 1
ATOM 1166 C C . GLU A 1 154 ? 1.596 -32.585 -3.276 1.00 52.06 154 GLU A C 1
ATOM 1168 O O . GLU A 1 154 ? 1.453 -31.627 -4.038 1.00 52.06 154 GLU A O 1
ATOM 1173 N N . PRO A 1 155 ? 0.556 -33.125 -2.619 1.00 56.88 155 PRO A N 1
ATOM 1174 C CA . PRO A 1 155 ? -0.798 -32.613 -2.779 1.00 56.88 155 PRO A CA 1
ATOM 1175 C C . PRO A 1 155 ? -0.890 -31.181 -2.255 1.00 56.88 155 PRO A C 1
ATOM 1177 O O . PRO A 1 155 ? -0.442 -30.937 -1.137 1.00 56.88 155 PRO A O 1
ATOM 1180 N N . PHE A 1 156 ? -1.540 -30.290 -3.015 1.00 66.50 156 PHE A N 1
ATOM 1181 C CA . PHE A 1 156 ? -1.759 -28.898 -2.620 1.00 66.50 156 PHE A CA 1
ATOM 1182 C C . PHE A 1 156 ? -2.405 -28.786 -1.224 1.00 66.50 156 PHE A C 1
ATOM 1184 O O . PHE A 1 156 ? -3.578 -29.113 -1.036 1.00 66.50 156 PHE A O 1
ATOM 1191 N N . ILE A 1 157 ? -1.650 -28.313 -0.230 1.00 67.44 157 ILE A N 1
ATOM 1192 C CA . ILE A 1 157 ? -2.141 -27.991 1.114 1.00 67.44 157 ILE A CA 1
ATOM 1193 C C . ILE A 1 157 ? -2.611 -26.538 1.162 1.00 67.44 157 ILE A C 1
ATOM 1195 O O . ILE A 1 157 ? -1.807 -25.608 1.243 1.00 67.44 157 ILE A O 1
ATOM 1199 N N . ASP A 1 158 ? -3.927 -26.358 1.167 1.00 75.25 158 ASP A N 1
ATOM 1200 C CA . ASP A 1 158 ? -4.539 -25.051 1.372 1.00 75.25 158 ASP A CA 1
ATOM 1201 C C . ASP A 1 158 ? -4.366 -24.587 2.827 1.00 75.25 158 ASP A C 1
ATOM 1203 O O . ASP A 1 158 ? -4.827 -25.252 3.761 1.00 75.25 158 ASP A O 1
ATOM 1207 N N . THR A 1 159 ? -3.675 -23.462 3.015 1.00 80.12 159 THR A N 1
ATOM 1208 C CA . THR A 1 159 ? -3.248 -22.958 4.327 1.00 80.12 159 THR A CA 1
ATOM 1209 C C . THR A 1 159 ? -3.881 -21.600 4.610 1.00 80.12 159 THR A C 1
ATOM 1211 O O . THR A 1 159 ? -3.860 -20.707 3.768 1.00 80.12 159 THR A O 1
ATOM 1214 N N . ILE A 1 160 ? -4.423 -21.430 5.819 1.00 84.31 160 ILE A N 1
ATOM 1215 C CA . ILE A 1 160 ? -4.930 -20.135 6.285 1.00 84.31 160 ILE A CA 1
ATOM 1216 C C . ILE A 1 160 ? -3.749 -19.212 6.587 1.00 84.31 160 ILE A C 1
ATOM 1218 O O . ILE A 1 160 ? -2.851 -19.590 7.345 1.00 84.31 160 ILE A O 1
ATOM 1222 N N . ASN A 1 161 ? -3.788 -17.997 6.047 1.00 92.00 161 ASN A N 1
ATOM 1223 C CA . ASN A 1 161 ? -2.790 -16.981 6.341 1.00 92.00 161 ASN A CA 1
ATOM 1224 C C . ASN A 1 161 ? -2.939 -16.421 7.761 1.00 92.00 161 ASN A C 1
ATOM 1226 O O . ASN A 1 161 ? -4.044 -16.229 8.282 1.00 92.00 161 ASN A O 1
ATOM 1230 N N . VAL A 1 162 ? -1.789 -16.153 8.379 1.00 94.44 162 VAL A N 1
ATOM 1231 C CA . VAL A 1 162 ? -1.672 -15.464 9.664 1.00 94.44 162 VAL A CA 1
ATOM 1232 C C . VAL A 1 162 ? -0.607 -14.387 9.524 1.00 94.44 162 VAL A C 1
ATOM 1234 O O . VAL A 1 162 ? 0.560 -14.706 9.302 1.00 94.44 162 VAL A O 1
ATOM 1237 N N . LEU A 1 163 ? -1.007 -13.127 9.668 1.00 94.44 163 LEU A N 1
ATOM 1238 C CA . LEU A 1 163 ? -0.110 -11.981 9.594 1.00 94.44 163 LEU A CA 1
ATOM 1239 C C . LEU A 1 163 ? 0.266 -11.509 11.000 1.00 94.44 163 LEU A C 1
ATOM 1241 O O . LEU A 1 163 ? -0.604 -11.353 11.854 1.00 94.44 163 LEU A O 1
ATOM 1245 N N . ASN A 1 164 ? 1.550 -11.246 11.245 1.00 94.69 164 ASN A N 1
ATOM 1246 C CA . ASN A 1 164 ? 1.985 -10.623 12.493 1.00 94.69 164 ASN A CA 1
ATOM 1247 C C . ASN A 1 164 ? 1.966 -9.098 12.344 1.00 94.69 164 ASN A C 1
ATOM 1249 O O . ASN A 1 164 ? 2.867 -8.509 11.752 1.00 94.69 164 ASN A O 1
ATOM 1253 N N . VAL A 1 165 ? 0.934 -8.457 12.885 1.00 94.44 165 VAL A N 1
ATOM 1254 C CA . VAL A 1 165 ? 0.670 -7.034 12.674 1.00 94.44 165 VAL A CA 1
ATOM 1255 C C . VAL A 1 165 ? 1.239 -6.203 13.818 1.00 94.44 165 VAL A C 1
ATOM 1257 O O . VAL A 1 165 ? 1.000 -6.481 14.996 1.00 94.44 165 VAL A O 1
ATOM 1260 N N . THR A 1 166 ? 1.953 -5.129 13.478 1.00 94.25 166 THR A N 1
ATOM 1261 C CA . THR A 1 166 ? 2.444 -4.124 14.437 1.00 94.25 166 THR A CA 1
ATOM 1262 C C . THR A 1 166 ? 1.799 -2.771 14.176 1.00 94.25 166 THR A C 1
ATOM 1264 O O . THR A 1 166 ? 1.478 -2.434 13.039 1.00 94.25 166 THR A O 1
ATOM 1267 N N . ASN A 1 167 ? 1.604 -1.962 15.220 1.00 94.94 167 ASN A N 1
ATOM 1268 C CA . ASN A 1 167 ? 1.020 -0.640 15.032 1.00 94.94 167 ASN A CA 1
ATOM 1269 C C . ASN A 1 167 ? 2.022 0.331 14.393 1.00 94.94 167 ASN A C 1
ATOM 1271 O O . ASN A 1 167 ? 3.036 0.685 15.004 1.00 94.94 167 ASN A O 1
ATOM 1275 N N . ARG A 1 168 ? 1.683 0.836 13.205 1.00 93.81 168 ARG A N 1
ATOM 1276 C CA . ARG A 1 168 ? 2.455 1.856 12.482 1.00 93.81 168 ARG A CA 1
ATOM 1277 C C . ARG A 1 168 ? 1.637 3.099 12.109 1.00 93.81 168 ARG A C 1
ATOM 1279 O O . ARG A 1 168 ? 2.134 3.962 11.392 1.00 93.81 168 ARG A O 1
ATOM 1286 N N . GLY A 1 169 ? 0.443 3.247 12.686 1.00 95.06 169 GLY A N 1
ATOM 1287 C CA . GLY A 1 169 ? -0.475 4.345 12.392 1.00 95.06 169 GLY A CA 1
ATOM 1288 C C . GLY A 1 169 ? -1.470 4.001 11.285 1.00 95.06 169 GLY A C 1
ATOM 1289 O O . GLY A 1 169 ? -1.774 2.831 11.095 1.00 95.06 169 GLY A O 1
ATOM 1290 N N . LEU A 1 170 ? -2.003 5.019 10.611 1.00 97.00 170 LEU A N 1
ATOM 1291 C CA . LEU A 1 170 ? -2.947 4.863 9.499 1.00 97.00 170 LEU A CA 1
ATOM 1292 C C . LEU A 1 170 ? -2.239 4.353 8.247 1.00 97.00 170 LEU A C 1
ATOM 1294 O O . LEU A 1 170 ? -1.076 4.702 8.025 1.00 97.00 170 LEU A O 1
ATOM 1298 N N . ASP A 1 171 ? -2.965 3.613 7.419 1.00 97.31 171 ASP A N 1
ATOM 1299 C CA . ASP A 1 171 ? -2.526 3.253 6.075 1.00 97.31 171 ASP A CA 1
ATOM 1300 C C . ASP A 1 171 ? -2.688 4.483 5.171 1.00 97.31 171 ASP A C 1
ATOM 1302 O O . ASP A 1 171 ? -3.724 5.155 5.194 1.00 97.31 171 ASP A O 1
ATOM 1306 N N . ALA A 1 172 ? -1.628 4.838 4.446 1.00 96.44 172 ALA A N 1
ATOM 1307 C CA . ALA A 1 172 ? -1.572 6.024 3.603 1.00 96.44 172 ALA A CA 1
ATOM 1308 C C . ALA A 1 172 ? -1.322 5.663 2.140 1.00 96.44 172 ALA A C 1
ATOM 1310 O O . ALA A 1 172 ? -0.253 5.140 1.822 1.00 96.44 172 ALA A O 1
ATOM 1311 N N . ASP A 1 173 ? -2.248 6.049 1.269 1.00 95.25 173 ASP A N 1
ATOM 1312 C CA . ASP A 1 173 ? -2.150 5.881 -0.179 1.00 95.25 173 ASP A CA 1
ATOM 1313 C C . ASP A 1 173 ? -2.011 7.248 -0.843 1.00 95.25 173 ASP A C 1
ATOM 1315 O O . ASP A 1 173 ? -2.744 8.188 -0.524 1.00 95.25 173 ASP A O 1
ATOM 1319 N N . ILE A 1 174 ? -1.057 7.374 -1.763 1.00 94.06 174 ILE A N 1
ATOM 1320 C CA . ILE A 1 174 ? -0.736 8.621 -2.454 1.00 94.06 174 ILE A CA 1
ATOM 1321 C C . ILE A 1 174 ? -0.775 8.371 -3.959 1.00 94.06 174 ILE A C 1
ATOM 1323 O O . ILE A 1 174 ? -0.027 7.551 -4.491 1.00 94.06 174 ILE A O 1
ATOM 1327 N N . TRP A 1 175 ? -1.602 9.140 -4.660 1.00 93.06 175 TRP A N 1
ATOM 1328 C CA . TRP A 1 175 ? -1.662 9.173 -6.114 1.00 93.06 175 TRP A CA 1
ATOM 1329 C C . TRP A 1 175 ? -1.033 10.455 -6.639 1.00 93.06 175 TRP A C 1
ATOM 1331 O O . TRP A 1 175 ? -1.349 11.566 -6.200 1.00 93.06 175 TRP A O 1
ATOM 1341 N N . LEU A 1 176 ? -0.175 10.289 -7.635 1.00 92.00 176 LEU A N 1
ATOM 1342 C CA . LEU A 1 176 ? 0.286 11.357 -8.498 1.00 92.00 176 LEU A CA 1
ATOM 1343 C C . LEU A 1 176 ? -0.793 11.633 -9.539 1.00 92.00 176 LEU A C 1
ATOM 1345 O O . LEU A 1 176 ? -1.208 10.739 -10.275 1.00 92.00 176 LEU A O 1
ATOM 1349 N N . TYR A 1 177 ? -1.275 12.871 -9.573 1.00 89.69 177 TYR A N 1
ATOM 1350 C CA . TYR A 1 177 ? -2.294 13.291 -10.520 1.00 89.69 177 TYR A CA 1
ATOM 1351 C C . TYR A 1 177 ? -1.647 14.003 -11.705 1.00 89.69 177 TYR A C 1
ATOM 1353 O O . TYR A 1 177 ? -0.888 14.953 -11.523 1.00 89.69 177 TYR A O 1
ATOM 1361 N N . ASP A 1 178 ? -1.967 13.555 -12.916 1.00 88.94 178 ASP A N 1
ATOM 1362 C CA . ASP A 1 178 ? -1.500 14.156 -14.165 1.00 88.94 178 ASP A CA 1
ATOM 1363 C C . ASP A 1 178 ? -2.712 14.591 -14.996 1.00 88.94 178 ASP A C 1
ATOM 1365 O O . ASP A 1 178 ? -3.387 13.770 -15.635 1.00 88.94 178 ASP A O 1
ATOM 1369 N N . SER A 1 179 ? -2.989 15.899 -15.016 1.00 86.75 179 SER A N 1
ATOM 1370 C CA . SER A 1 179 ? -4.113 16.432 -15.788 1.00 86.75 179 SER A CA 1
ATOM 1371 C C . SER A 1 179 ? -4.024 16.095 -17.279 1.00 86.75 179 SER A C 1
ATOM 1373 O O . SER A 1 179 ? -5.064 15.915 -17.915 1.00 86.75 179 SER A O 1
ATOM 1375 N N . ALA A 1 180 ? -2.825 15.939 -17.856 1.00 87.81 180 ALA A N 1
ATOM 1376 C CA . ALA A 1 180 ? -2.663 15.598 -19.268 1.00 87.81 180 ALA A CA 1
ATOM 1377 C C . ALA A 1 180 ? -3.141 14.170 -19.566 1.00 87.81 180 ALA A C 1
ATOM 1379 O O . ALA A 1 180 ? -3.766 13.936 -20.607 1.00 87.81 180 ALA A O 1
ATOM 1380 N N . ARG A 1 181 ? -2.918 13.235 -18.634 1.00 84.50 181 ARG A N 1
ATOM 1381 C CA . ARG A 1 181 ? -3.499 11.881 -18.685 1.00 84.50 181 ARG A CA 1
ATOM 1382 C C . ARG A 1 181 ? -5.006 11.896 -18.444 1.00 84.50 181 ARG A C 1
ATOM 1384 O O . ARG A 1 181 ? -5.707 11.048 -18.984 1.00 84.50 181 ARG A O 1
ATOM 1391 N N . ASN A 1 182 ? -5.517 12.901 -17.734 1.00 85.62 182 ASN A N 1
ATOM 1392 C CA . ASN A 1 182 ? -6.946 13.081 -17.491 1.00 85.62 182 ASN A CA 1
ATOM 1393 C C . ASN A 1 182 ? -7.637 14.084 -18.439 1.00 85.62 182 ASN A C 1
ATOM 1395 O O . ASN A 1 182 ? -8.494 14.868 -18.022 1.00 85.62 182 ASN A O 1
ATOM 1399 N N . HIS A 1 183 ? -7.277 14.085 -19.725 1.00 86.88 183 HIS A N 1
ATOM 1400 C CA . HIS A 1 183 ? -7.906 14.928 -20.758 1.00 86.88 183 HIS A CA 1
ATOM 1401 C C . HIS A 1 183 ? -7.815 16.449 -20.508 1.00 86.88 183 HIS A C 1
ATOM 1403 O O . HIS A 1 183 ? -8.679 17.211 -20.944 1.00 86.88 183 HIS A O 1
ATOM 1409 N N . GLY A 1 184 ? -6.774 16.901 -19.809 1.00 84.31 184 GLY A N 1
ATOM 1410 C CA . GLY A 1 184 ? -6.550 18.300 -19.439 1.00 84.31 184 GLY A CA 1
ATOM 1411 C C . GLY A 1 184 ? -7.415 18.794 -18.277 1.00 84.31 184 GLY A C 1
ATOM 1412 O O . GLY A 1 184 ? -7.488 20.002 -18.051 1.00 84.31 184 GLY A O 1
ATOM 1413 N N . ARG A 1 185 ? -8.105 17.898 -17.557 1.00 84.56 185 ARG A N 1
ATOM 1414 C CA . ARG A 1 185 ? -8.931 18.265 -16.399 1.00 84.56 185 ARG A CA 1
ATOM 1415 C C . ARG A 1 185 ? -8.037 18.489 -15.180 1.00 84.56 185 ARG A C 1
ATOM 1417 O O . ARG A 1 185 ? -7.285 17.596 -14.809 1.00 84.56 185 ARG A O 1
ATOM 1424 N N . GLY A 1 186 ? -8.127 19.655 -14.545 1.00 81.00 186 GLY A N 1
ATOM 1425 C CA . GLY A 1 186 ? -7.512 19.894 -13.234 1.00 81.00 186 GLY A CA 1
ATOM 1426 C C . GLY A 1 186 ? -8.248 19.151 -12.115 1.00 81.00 186 GLY A C 1
ATOM 1427 O O . GLY A 1 186 ? -9.369 18.674 -12.320 1.00 81.00 186 GLY A O 1
ATOM 1428 N N . LEU A 1 187 ? -7.646 19.079 -10.923 1.00 79.88 187 LEU A N 1
ATOM 1429 C CA . LEU A 1 187 ? -8.276 18.447 -9.753 1.00 79.88 187 LEU A CA 1
ATOM 1430 C C . LEU A 1 187 ? -9.586 19.148 -9.339 1.00 79.88 187 LEU A C 1
ATOM 1432 O O . LEU A 1 187 ? -10.465 18.537 -8.729 1.00 79.88 187 LEU A O 1
ATOM 1436 N N . ASP A 1 188 ? -9.764 20.407 -9.735 1.00 76.00 188 ASP A N 1
ATOM 1437 C CA . ASP A 1 188 ? -10.931 21.243 -9.468 1.00 76.00 188 ASP A CA 1
ATOM 1438 C C . ASP A 1 188 ? -12.143 21.028 -10.375 1.00 76.00 188 ASP A C 1
ATOM 1440 O O . ASP A 1 188 ? -13.208 21.577 -10.090 1.00 76.00 188 ASP A O 1
ATOM 1444 N N . PHE A 1 189 ? -12.030 20.190 -11.408 1.00 75.62 189 PHE A N 1
ATOM 1445 C CA . PHE A 1 189 ? -13.056 20.039 -12.448 1.00 75.62 189 PHE A CA 1
ATOM 1446 C C . PHE A 1 189 ? -14.477 19.755 -11.918 1.00 75.62 189 PHE A C 1
ATOM 1448 O O . PHE A 1 189 ? -15.444 20.283 -12.463 1.00 75.62 189 PHE A O 1
ATOM 1455 N N . TYR A 1 190 ? -14.616 18.951 -10.856 1.00 67.75 190 TYR A N 1
ATOM 1456 C CA . TYR A 1 190 ? -15.914 18.579 -10.265 1.00 67.75 190 TYR A CA 1
ATOM 1457 C C . TYR A 1 190 ? -16.272 19.349 -8.983 1.00 67.75 190 TYR A C 1
ATOM 1459 O O . TYR A 1 190 ? -17.291 19.059 -8.357 1.00 67.75 190 TYR A O 1
ATOM 1467 N N . ASN A 1 191 ? -15.460 20.319 -8.548 1.00 64.81 191 ASN A N 1
ATOM 1468 C CA . ASN A 1 191 ? -15.512 20.807 -7.164 1.00 64.81 191 ASN A CA 1
ATOM 1469 C C . ASN A 1 191 ? -16.584 21.884 -6.870 1.00 64.81 191 ASN A C 1
ATOM 1471 O O . ASN A 1 191 ? -16.502 22.578 -5.858 1.00 64.81 191 ASN A O 1
ATOM 1475 N N . THR A 1 192 ? -17.587 22.050 -7.741 1.00 59.81 192 THR A N 1
ATOM 1476 C CA . THR A 1 192 ? -18.623 23.099 -7.623 1.00 59.81 192 THR A CA 1
ATOM 1477 C C . THR A 1 192 ? -20.055 22.588 -7.419 1.00 59.81 192 THR A C 1
ATOM 1479 O O . THR A 1 192 ? -20.934 23.404 -7.139 1.00 59.81 192 THR A O 1
ATOM 1482 N N . GLU A 1 193 ? -20.324 21.275 -7.484 1.00 53.53 193 GLU A N 1
ATOM 1483 C CA . GLU A 1 193 ? -21.679 20.724 -7.293 1.00 53.53 193 GLU A CA 1
ATOM 1484 C C . GLU A 1 193 ? -21.795 19.809 -6.060 1.00 53.53 193 GLU A C 1
ATOM 1486 O O . GLU A 1 193 ? -20.969 18.920 -5.899 1.00 53.53 193 GLU A O 1
ATOM 1491 N N . PRO A 1 194 ? -22.843 19.939 -5.215 1.00 43.97 194 PRO A N 1
ATOM 1492 C CA . PRO A 1 194 ? -23.034 19.141 -3.994 1.00 43.97 194 PRO A CA 1
ATOM 1493 C C . PRO A 1 194 ? -23.360 17.650 -4.226 1.00 43.97 194 PRO A C 1
ATOM 1495 O O . PRO A 1 194 ? -23.430 16.883 -3.268 1.00 43.97 194 PRO A O 1
ATOM 1498 N N . THR A 1 195 ? -23.517 17.198 -5.474 1.00 46.81 195 THR A N 1
ATOM 1499 C CA . THR A 1 195 ? -23.459 15.773 -5.852 1.00 46.81 195 THR A CA 1
ATOM 1500 C C . THR A 1 195 ? -22.019 15.383 -6.189 1.00 46.81 195 THR A C 1
ATOM 1502 O O . THR A 1 195 ? -21.682 15.069 -7.328 1.00 46.81 195 THR A O 1
ATOM 1505 N N . ILE A 1 196 ? -21.158 15.438 -5.172 1.00 48.62 196 ILE A N 1
ATOM 1506 C CA . ILE A 1 196 ? -19.709 15.252 -5.278 1.00 48.62 196 ILE A CA 1
ATOM 1507 C C . ILE A 1 196 ? -19.391 13.758 -5.418 1.00 48.62 196 ILE A C 1
ATOM 1509 O O . ILE A 1 196 ? -19.315 13.016 -4.437 1.00 48.62 196 ILE A O 1
ATOM 1513 N N . LYS A 1 197 ? -19.160 13.306 -6.652 1.00 53.84 197 LYS A N 1
ATOM 1514 C CA . LYS A 1 197 ? -18.165 12.254 -6.889 1.00 53.84 197 LYS A CA 1
ATOM 1515 C C . LYS A 1 197 ? -16.837 12.960 -7.153 1.00 53.84 197 LY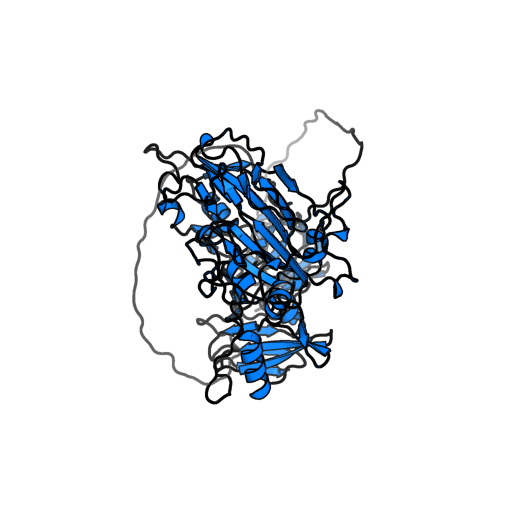S A C 1
ATOM 1517 O O . LYS A 1 197 ? -16.741 13.800 -8.039 1.00 53.84 197 LYS A O 1
ATOM 1522 N N . THR A 1 198 ? -15.865 12.687 -6.289 1.00 65.62 198 THR A N 1
ATOM 1523 C CA . THR A 1 198 ? -14.549 13.328 -6.244 1.00 65.62 198 THR A CA 1
ATOM 1524 C C . THR A 1 198 ? -13.683 12.916 -7.436 1.00 65.62 198 THR A C 1
ATOM 1526 O O . THR A 1 198 ? -13.767 11.779 -7.898 1.00 65.62 198 THR A O 1
ATOM 1529 N N . MET A 1 199 ? -12.790 13.811 -7.878 1.00 74.44 199 MET A N 1
ATOM 1530 C CA . MET A 1 199 ? -11.729 13.474 -8.841 1.00 74.44 199 MET A CA 1
ATOM 1531 C C . MET A 1 199 ? -10.861 12.312 -8.337 1.00 74.44 199 MET A C 1
ATOM 1533 O O . MET A 1 199 ? -10.441 11.474 -9.123 1.00 74.44 199 MET A O 1
ATOM 1537 N N . LEU A 1 200 ? -10.683 12.217 -7.013 1.00 74.88 200 LEU A N 1
ATOM 1538 C CA . LEU A 1 200 ? -10.070 11.072 -6.345 1.00 74.88 200 LEU A CA 1
ATOM 1539 C C . LEU A 1 200 ? -10.721 9.752 -6.752 1.00 74.88 200 LEU A C 1
ATOM 1541 O O . LEU A 1 200 ? -10.026 8.895 -7.274 1.00 74.88 200 LEU A O 1
ATOM 1545 N N . LYS A 1 201 ? -12.042 9.605 -6.587 1.00 76.94 201 LYS A N 1
ATOM 1546 C CA . LYS A 1 201 ? -12.738 8.350 -6.913 1.00 76.94 201 LYS A CA 1
ATOM 1547 C C . LYS A 1 201 ? -12.620 7.969 -8.389 1.00 76.94 201 LYS A C 1
ATOM 1549 O O . LYS A 1 201 ? -12.600 6.786 -8.694 1.00 76.94 201 LYS A O 1
ATOM 1554 N N . GLU A 1 202 ? -12.588 8.939 -9.304 1.00 81.81 202 GLU A N 1
ATOM 1555 C CA . GLU A 1 202 ? -12.376 8.651 -10.731 1.00 81.81 202 GLU A CA 1
ATOM 1556 C C . GLU A 1 202 ? -10.926 8.241 -11.020 1.00 81.81 202 GLU A C 1
ATOM 1558 O O . GLU A 1 202 ? -10.683 7.280 -11.753 1.00 81.81 202 GLU A O 1
ATOM 1563 N N . TRP A 1 203 ? -9.964 8.958 -10.435 1.00 85.81 203 TRP A N 1
ATOM 1564 C CA . TRP A 1 203 ? -8.542 8.722 -10.654 1.00 85.81 203 TRP A CA 1
ATOM 1565 C C . TRP A 1 203 ? -8.083 7.398 -10.041 1.00 85.81 203 TRP A C 1
ATOM 1567 O O . TRP A 1 203 ? -7.542 6.563 -10.760 1.00 85.81 203 TRP A O 1
ATOM 1577 N N . SER A 1 204 ? -8.380 7.158 -8.760 1.00 80.56 204 SER A N 1
ATOM 1578 C CA . SER A 1 204 ? -7.986 5.929 -8.057 1.00 80.56 204 SER A CA 1
ATOM 1579 C C . SER A 1 204 ? -8.697 4.679 -8.572 1.00 80.56 204 SER A C 1
ATOM 1581 O O . SER A 1 204 ? -8.176 3.583 -8.424 1.00 80.56 204 SER A O 1
ATOM 1583 N N . ALA A 1 205 ? -9.854 4.814 -9.229 1.00 83.06 205 ALA A N 1
ATOM 1584 C CA . ALA A 1 205 ? -10.517 3.687 -9.887 1.00 83.06 205 ALA A CA 1
ATOM 1585 C C . ALA A 1 205 ? -9.856 3.273 -11.215 1.00 83.06 205 ALA A C 1
ATOM 1587 O O . ALA A 1 205 ? -10.225 2.246 -11.780 1.00 83.06 205 ALA A O 1
ATOM 1588 N N . SER A 1 206 ? -8.943 4.086 -11.755 1.00 82.88 206 SER A N 1
ATOM 1589 C CA . SER A 1 206 ? -8.311 3.857 -13.063 1.00 82.88 206 SER A CA 1
ATOM 1590 C C . SER A 1 206 ? -6.781 3.860 -13.032 1.00 82.88 206 SER A C 1
ATOM 1592 O O . SER A 1 206 ? -6.163 3.621 -14.068 1.00 82.88 206 SER A O 1
ATOM 1594 N N . HIS A 1 207 ? -6.178 4.124 -11.872 1.00 86.31 207 HIS A N 1
ATOM 1595 C CA . HIS A 1 207 ? -4.733 4.208 -11.678 1.00 86.31 207 HIS A CA 1
ATOM 1596 C C . HIS A 1 207 ? -4.350 3.535 -10.360 1.00 86.31 207 HIS A C 1
ATOM 1598 O O . HIS A 1 207 ? -5.001 3.764 -9.337 1.00 86.31 207 HIS A O 1
ATOM 1604 N N . HIS A 1 208 ? -3.264 2.760 -10.380 1.00 88.44 208 HIS A N 1
ATOM 1605 C CA . HIS A 1 208 ? -2.684 2.190 -9.165 1.00 88.44 208 HIS A CA 1
ATOM 1606 C C . HIS A 1 208 ? -2.186 3.306 -8.242 1.00 88.44 208 HIS A C 1
ATOM 1608 O O . HIS A 1 208 ? -1.989 4.454 -8.664 1.00 88.44 208 HIS A O 1
ATOM 1614 N N . VAL A 1 209 ? -1.970 2.976 -6.974 1.00 91.88 209 VAL A N 1
ATOM 1615 C CA . VAL A 1 209 ? -1.347 3.894 -6.021 1.00 91.88 209 VAL A CA 1
ATOM 1616 C C . VAL A 1 209 ? 0.082 4.211 -6.484 1.00 91.88 209 VAL A C 1
ATOM 1618 O O . VAL A 1 209 ? 0.835 3.327 -6.886 1.00 91.88 209 VAL A O 1
ATOM 1621 N N . SER A 1 210 ? 0.473 5.485 -6.453 1.00 92.38 210 SER A N 1
ATOM 1622 C CA . SER A 1 210 ? 1.814 5.911 -6.877 1.00 92.38 210 SER A CA 1
ATOM 1623 C C . SER A 1 210 ? 2.852 5.714 -5.773 1.00 92.38 210 SER A C 1
ATOM 1625 O O . SER A 1 210 ? 4.021 5.445 -6.058 1.00 92.38 210 SER A O 1
ATOM 1627 N N . ALA A 1 211 ? 2.438 5.863 -4.514 1.00 94.19 211 ALA A N 1
ATOM 1628 C CA . ALA A 1 211 ? 3.244 5.604 -3.328 1.00 94.19 211 ALA A CA 1
ATOM 1629 C C . ALA A 1 211 ? 2.367 5.242 -2.123 1.00 94.19 211 ALA A C 1
ATOM 1631 O O . ALA A 1 211 ? 1.291 5.815 -1.954 1.00 94.19 211 ALA A O 1
ATOM 1632 N N . THR A 1 212 ? 2.855 4.366 -1.251 1.00 95.88 212 THR A N 1
ATOM 1633 C CA . THR A 1 212 ? 2.194 4.021 0.016 1.00 95.88 212 THR A CA 1
ATOM 1634 C C . THR A 1 212 ? 3.084 4.360 1.206 1.00 95.88 212 THR A C 1
ATOM 1636 O O . THR A 1 212 ? 4.299 4.542 1.075 1.00 95.88 212 THR A O 1
ATOM 1639 N N . SER A 1 213 ? 2.476 4.514 2.380 1.00 97.00 213 SER A N 1
ATOM 1640 C CA . SER A 1 213 ? 3.180 4.616 3.658 1.00 97.00 213 SER A CA 1
ATOM 1641 C C . SER A 1 213 ? 2.266 4.283 4.839 1.00 97.00 213 SER A C 1
ATOM 1643 O O . SER A 1 213 ? 1.086 3.987 4.674 1.00 97.00 213 SER A O 1
ATOM 1645 N N . THR A 1 214 ? 2.811 4.408 6.046 1.00 96.25 214 THR A N 1
ATOM 1646 C CA . THR A 1 214 ? 2.093 4.325 7.319 1.00 96.25 214 THR A CA 1
ATOM 1647 C C . THR A 1 214 ? 2.336 5.578 8.151 1.00 96.25 214 THR A C 1
ATOM 1649 O O . THR A 1 214 ? 3.487 6.006 8.286 1.00 96.25 214 THR A O 1
ATOM 1652 N N . LEU A 1 215 ? 1.296 6.162 8.747 1.00 94.12 215 LEU A N 1
ATOM 1653 C CA . LEU A 1 215 ? 1.398 7.469 9.402 1.00 94.12 215 LEU A CA 1
ATOM 1654 C C . LEU A 1 215 ? 0.805 7.473 10.817 1.00 94.12 215 LEU A C 1
ATOM 1656 O O . LEU A 1 215 ? -0.402 7.341 11.014 1.00 94.12 215 LEU A O 1
ATOM 1660 N N . ASP A 1 216 ? 1.647 7.708 11.826 1.00 91.75 216 ASP A N 1
ATOM 1661 C CA . ASP A 1 216 ? 1.233 7.860 13.232 1.00 91.75 216 ASP A CA 1
ATOM 1662 C C . ASP A 1 216 ? 0.847 9.302 13.622 1.00 91.75 216 ASP A C 1
ATOM 1664 O O . ASP A 1 216 ? 0.518 9.575 14.778 1.00 91.75 216 ASP A O 1
ATOM 1668 N N . ASP A 1 217 ? 0.868 10.217 12.652 1.00 90.12 217 ASP A N 1
ATOM 1669 C CA . ASP A 1 217 ? 0.360 11.588 12.700 1.00 90.12 217 ASP A CA 1
ATOM 1670 C C . ASP A 1 217 ? 0.146 12.083 11.253 1.00 90.12 217 ASP A C 1
ATOM 1672 O O . ASP A 1 217 ? 0.671 11.486 10.317 1.00 90.12 217 ASP A O 1
ATOM 1676 N N . LEU A 1 218 ? -0.625 13.148 11.034 1.00 89.38 218 LEU A N 1
ATOM 1677 C CA . LEU A 1 218 ? -0.989 13.612 9.681 1.00 89.38 218 LEU A CA 1
ATOM 1678 C C . LEU A 1 218 ? -0.426 14.993 9.349 1.00 89.38 218 LEU A C 1
ATOM 1680 O O . LEU A 1 218 ? -0.933 15.707 8.494 1.00 89.38 218 LEU A O 1
ATOM 1684 N N . ARG A 1 219 ? 0.643 15.396 10.029 1.00 89.19 219 ARG A N 1
ATOM 1685 C CA . ARG A 1 219 ? 1.334 16.652 9.752 1.00 89.19 219 ARG A CA 1
ATOM 1686 C C . ARG A 1 219 ? 2.419 16.472 8.688 1.00 89.19 219 ARG A C 1
ATOM 1688 O O . ARG A 1 219 ? 3.201 15.531 8.817 1.00 89.19 219 ARG A O 1
ATOM 1695 N N . TYR A 1 220 ? 2.495 17.370 7.707 1.00 90.69 220 TYR A N 1
ATOM 1696 C CA . TYR A 1 220 ? 3.627 17.553 6.790 1.00 90.69 220 TYR A CA 1
ATOM 1697 C C . TYR A 1 220 ? 3.584 18.925 6.092 1.00 90.69 220 TYR A C 1
ATOM 1699 O O . TYR A 1 220 ? 2.523 19.528 5.907 1.00 90.69 220 TYR A O 1
ATOM 1707 N N . GLY A 1 221 ? 4.745 19.408 5.651 1.00 90.81 221 GLY A N 1
ATOM 1708 C CA . GLY A 1 221 ? 4.859 20.574 4.779 1.00 90.81 221 GLY A CA 1
ATOM 1709 C C . GLY A 1 221 ? 6.179 20.583 4.018 1.00 90.81 221 GLY A C 1
ATOM 1710 O O . GLY A 1 221 ? 7.245 20.374 4.604 1.00 90.81 221 GLY A O 1
ATOM 1711 N N . THR A 1 222 ? 6.109 20.835 2.712 1.00 92.06 222 THR A N 1
ATOM 1712 C CA . THR A 1 222 ? 7.247 20.646 1.796 1.00 92.06 222 THR A CA 1
ATOM 1713 C C . THR A 1 222 ? 8.049 21.913 1.497 1.00 92.06 222 THR A C 1
ATOM 1715 O O . THR A 1 222 ? 9.073 21.849 0.818 1.00 92.06 222 THR A O 1
ATOM 1718 N N . LYS A 1 223 ? 7.622 23.068 2.019 1.00 89.06 223 LYS A N 1
ATOM 1719 C CA . LYS A 1 223 ? 8.187 24.380 1.676 1.00 89.06 223 LYS A CA 1
ATOM 1720 C C . LYS A 1 223 ? 8.476 25.261 2.891 1.00 89.06 223 LYS A C 1
ATOM 1722 O O . LYS A 1 223 ? 7.818 25.139 3.929 1.00 89.06 223 LYS A O 1
ATOM 1727 N N . SER A 1 224 ? 9.437 26.176 2.744 1.00 86.06 224 SER A N 1
ATOM 1728 C CA . SER A 1 224 ? 9.715 27.245 3.710 1.00 86.06 224 SER A CA 1
ATOM 1729 C C . SER A 1 224 ? 8.523 28.195 3.926 1.00 86.06 224 SER A C 1
ATOM 1731 O O . SER A 1 224 ? 7.550 28.189 3.173 1.00 86.06 224 SER A O 1
ATOM 1733 N N . ASP A 1 225 ? 8.576 28.981 5.004 1.00 78.31 225 ASP A N 1
ATOM 1734 C CA . ASP A 1 225 ? 7.564 30.006 5.332 1.00 78.31 225 ASP A CA 1
ATOM 1735 C C . ASP A 1 225 ? 7.794 31.343 4.621 1.00 78.31 225 ASP A C 1
ATOM 1737 O O . ASP A 1 225 ? 6.966 32.251 4.705 1.00 78.31 225 ASP A O 1
ATOM 1741 N N . ASP A 1 226 ? 8.920 31.481 3.926 1.00 80.06 226 ASP A N 1
ATOM 1742 C CA . ASP A 1 226 ? 9.244 32.708 3.225 1.00 80.06 226 ASP A CA 1
ATOM 1743 C C . ASP A 1 226 ? 8.343 32.886 2.000 1.00 80.06 226 ASP A C 1
ATOM 1745 O O . ASP A 1 226 ? 8.158 31.974 1.190 1.00 80.06 226 ASP A O 1
ATOM 1749 N N . THR A 1 227 ? 7.839 34.106 1.816 1.00 81.25 227 THR A N 1
ATOM 1750 C CA . THR A 1 227 ? 6.995 34.436 0.665 1.00 81.25 227 THR A CA 1
ATOM 1751 C C . THR A 1 227 ? 7.771 34.276 -0.637 1.00 81.25 227 THR A C 1
ATOM 1753 O O . THR A 1 227 ? 8.898 34.768 -0.782 1.00 81.25 227 THR A O 1
ATOM 1756 N N . ILE A 1 228 ? 7.148 33.644 -1.630 1.00 84.94 228 ILE A N 1
ATOM 1757 C CA . ILE A 1 228 ? 7.709 33.453 -2.971 1.00 84.94 228 ILE A CA 1
ATOM 1758 C C . ILE A 1 228 ? 8.037 34.800 -3.593 1.00 84.94 228 ILE A C 1
ATOM 1760 O O . ILE A 1 228 ? 9.092 34.964 -4.204 1.00 84.94 228 ILE A O 1
ATOM 1764 N N . SER A 1 229 ? 7.164 35.790 -3.383 1.00 85.62 229 SER A N 1
ATOM 1765 C CA . SER A 1 229 ? 7.337 37.135 -3.937 1.00 85.62 229 SER A CA 1
ATOM 1766 C C . SER A 1 229 ? 8.639 37.817 -3.503 1.00 85.62 229 SER A C 1
ATOM 1768 O O . SER A 1 229 ? 9.107 38.724 -4.187 1.00 85.62 229 SER A O 1
ATOM 1770 N N . SER A 1 230 ? 9.230 37.394 -2.378 1.00 87.69 230 SER A N 1
ATOM 1771 C CA . SER A 1 230 ? 10.494 37.944 -1.875 1.00 87.69 230 SER A CA 1
ATOM 1772 C C . SER A 1 230 ? 11.738 37.333 -2.532 1.00 87.69 230 SER A C 1
ATOM 1774 O O . SER A 1 230 ? 12.842 37.859 -2.375 1.00 87.69 230 SER A O 1
ATOM 1776 N N . LYS A 1 231 ? 11.585 36.222 -3.262 1.00 90.19 231 LYS A N 1
ATOM 1777 C CA . LYS A 1 231 ? 12.702 35.468 -3.838 1.00 90.19 231 LYS A CA 1
ATOM 1778 C C . LYS A 1 231 ? 13.108 36.026 -5.211 1.00 90.19 231 LYS A C 1
ATOM 1780 O O . LYS A 1 231 ? 12.282 36.613 -5.904 1.00 90.19 231 LYS A O 1
ATOM 1785 N N . PRO A 1 232 ? 14.365 35.843 -5.644 1.00 92.62 232 PRO A N 1
ATOM 1786 C CA . PRO A 1 232 ? 14.785 36.086 -7.027 1.00 92.62 232 PRO A CA 1
ATOM 1787 C C . PRO A 1 232 ? 13.963 35.284 -8.055 1.00 92.62 232 PRO A C 1
ATOM 1789 O O . PRO A 1 232 ? 13.475 34.201 -7.742 1.00 92.62 232 PRO A O 1
ATOM 1792 N N . ALA A 1 233 ? 13.823 35.794 -9.284 1.00 90.56 233 ALA A N 1
ATOM 1793 C CA . ALA A 1 233 ? 12.938 35.225 -10.313 1.00 90.56 233 ALA A CA 1
ATOM 1794 C C . ALA A 1 233 ? 13.263 33.765 -10.701 1.00 90.56 233 ALA A C 1
ATOM 1796 O O . ALA A 1 233 ? 12.362 32.982 -10.990 1.00 90.56 233 ALA A O 1
ATOM 1797 N N . ASP A 1 234 ? 14.538 33.383 -10.677 1.00 92.19 234 ASP A N 1
ATOM 1798 C CA . ASP A 1 234 ? 15.002 32.010 -10.904 1.00 92.19 234 ASP A CA 1
ATOM 1799 C C . ASP A 1 234 ? 14.540 31.059 -9.790 1.00 92.19 234 ASP A C 1
ATOM 1801 O O . ASP A 1 234 ? 14.022 29.978 -10.068 1.00 92.19 234 ASP A O 1
ATOM 1805 N N . LYS A 1 235 ? 14.636 31.491 -8.527 1.00 92.50 235 LYS A N 1
ATOM 1806 C CA . LYS A 1 235 ? 14.122 30.735 -7.376 1.00 92.50 235 LYS A CA 1
ATOM 1807 C C . LYS A 1 235 ? 12.596 30.680 -7.354 1.00 92.50 235 LYS A C 1
ATOM 1809 O O . LYS A 1 235 ? 12.031 29.651 -6.995 1.00 92.50 235 LYS A O 1
ATOM 1814 N N . GLN A 1 236 ? 11.932 31.764 -7.756 1.00 89.69 236 GLN A N 1
ATOM 1815 C CA . GLN A 1 236 ? 10.477 31.814 -7.900 1.00 89.69 236 GLN A CA 1
ATOM 1816 C C . GLN A 1 236 ? 9.973 30.743 -8.870 1.00 89.69 236 GLN A C 1
ATOM 1818 O O . GLN A 1 236 ? 9.060 30.006 -8.520 1.00 89.69 236 GLN A O 1
ATOM 1823 N N . ALA A 1 237 ? 10.602 30.610 -10.042 1.00 89.00 237 ALA A N 1
ATOM 1824 C CA . ALA A 1 237 ? 10.216 29.607 -11.032 1.00 89.00 237 ALA A CA 1
ATOM 1825 C C . ALA A 1 237 ? 10.313 28.173 -10.479 1.00 89.00 237 ALA A C 1
ATOM 1827 O O . ALA A 1 237 ? 9.384 27.389 -10.646 1.00 89.00 237 ALA A O 1
ATOM 1828 N N . ILE A 1 238 ? 11.391 27.854 -9.751 1.00 91.25 238 ILE A N 1
ATOM 1829 C CA . ILE A 1 238 ? 11.570 26.541 -9.104 1.00 91.25 238 ILE A CA 1
ATOM 1830 C C . ILE A 1 238 ? 10.477 26.292 -8.051 1.00 91.25 238 ILE A C 1
ATOM 1832 O O . ILE A 1 238 ? 9.921 25.198 -7.969 1.00 91.25 238 ILE A O 1
ATOM 1836 N N . LEU A 1 239 ? 10.151 27.313 -7.255 1.00 88.38 239 LEU A N 1
ATOM 1837 C CA . LEU A 1 239 ? 9.108 27.269 -6.226 1.00 88.38 239 LEU A CA 1
ATOM 1838 C C . LEU A 1 239 ? 7.677 27.263 -6.767 1.00 88.38 239 LEU A C 1
ATOM 1840 O O . LEU A 1 239 ? 6.769 27.164 -5.952 1.00 88.38 239 LEU A O 1
ATOM 1844 N N . MET A 1 240 ? 7.466 27.442 -8.072 1.00 85.00 240 MET A N 1
ATOM 1845 C CA . MET A 1 240 ? 6.145 27.434 -8.715 1.00 85.00 240 MET A CA 1
ATOM 1846 C C . MET A 1 240 ? 5.916 26.204 -9.587 1.00 85.00 240 MET A C 1
ATOM 1848 O O . MET A 1 240 ? 4.810 26.021 -10.094 1.00 85.00 240 MET A O 1
ATOM 1852 N N . ASP A 1 241 ? 6.940 25.372 -9.773 1.00 87.62 241 ASP A N 1
ATOM 1853 C CA . ASP A 1 241 ? 6.783 24.092 -10.445 1.00 87.62 241 ASP A CA 1
ATOM 1854 C C . ASP A 1 241 ? 5.872 23.192 -9.601 1.00 87.62 241 ASP A C 1
ATOM 1856 O O . ASP A 1 241 ? 6.171 22.893 -8.443 1.00 87.62 241 ASP A O 1
ATOM 1860 N N . ARG A 1 242 ? 4.738 22.796 -10.178 1.00 85.44 242 ARG A N 1
ATOM 1861 C CA . ARG A 1 242 ? 3.744 21.950 -9.509 1.00 85.44 242 ARG A CA 1
ATOM 1862 C C . ARG A 1 242 ? 4.198 20.502 -9.412 1.00 85.44 242 ARG A C 1
ATOM 1864 O O . ARG A 1 242 ? 3.693 19.776 -8.564 1.00 85.44 242 ARG A O 1
ATOM 1871 N N . THR A 1 243 ? 5.172 20.097 -10.224 1.00 89.94 243 THR A N 1
ATOM 1872 C CA . THR A 1 243 ? 5.691 18.735 -10.195 1.00 89.94 243 THR A CA 1
ATOM 1873 C C . THR A 1 243 ? 6.305 18.464 -8.820 1.00 89.94 243 THR A C 1
ATOM 1875 O O . THR A 1 243 ? 7.246 19.167 -8.425 1.00 89.94 243 THR A O 1
ATOM 1878 N N . PRO A 1 244 ? 5.786 17.489 -8.054 1.00 91.12 244 PRO A N 1
ATOM 1879 C CA . PRO A 1 244 ? 6.380 17.129 -6.782 1.00 91.12 244 PRO A CA 1
ATOM 1880 C C . PRO A 1 244 ? 7.770 16.533 -7.008 1.00 91.12 244 PRO A C 1
ATOM 1882 O O . PRO A 1 244 ? 8.007 15.769 -7.945 1.00 91.12 244 PRO A O 1
ATOM 1885 N N . LEU A 1 245 ? 8.709 16.860 -6.128 1.00 91.88 245 LEU A N 1
ATOM 1886 C CA . LEU A 1 245 ? 10.009 16.197 -6.093 1.00 91.88 245 LEU A CA 1
ATOM 1887 C C . LEU A 1 245 ? 9.918 14.903 -5.281 1.00 91.88 245 LEU A C 1
ATOM 1889 O O . LEU A 1 245 ? 9.146 14.807 -4.329 1.00 91.88 245 LEU A O 1
ATOM 1893 N N . ALA A 1 246 ? 10.795 13.938 -5.567 1.00 92.19 246 ALA A N 1
ATOM 1894 C CA . ALA A 1 246 ? 10.863 12.688 -4.801 1.00 92.19 246 ALA A CA 1
ATOM 1895 C C . ALA A 1 246 ? 11.027 12.927 -3.287 1.00 92.19 246 ALA A C 1
ATOM 1897 O O . ALA A 1 246 ? 10.425 12.228 -2.480 1.00 92.19 246 ALA A O 1
ATOM 1898 N N . ASN A 1 247 ? 11.792 13.954 -2.894 1.00 94.12 247 ASN A N 1
ATOM 1899 C CA . ASN A 1 247 ? 11.927 14.336 -1.488 1.00 94.12 247 ASN A CA 1
ATOM 1900 C C . ASN A 1 247 ? 10.618 14.865 -0.884 1.00 94.12 247 ASN A C 1
ATOM 1902 O O . ASN A 1 247 ? 10.359 14.640 0.288 1.00 94.12 247 ASN A O 1
ATOM 1906 N N . GLU A 1 248 ? 9.794 15.568 -1.657 1.00 94.25 248 GLU A N 1
ATOM 1907 C CA . GLU A 1 248 ? 8.529 16.129 -1.177 1.00 94.25 248 GLU A CA 1
ATOM 1908 C C . GLU A 1 248 ? 7.489 15.027 -0.957 1.00 94.25 248 GLU A C 1
ATOM 1910 O O . GLU A 1 248 ? 6.848 15.008 0.091 1.00 94.25 248 GLU A O 1
ATOM 1915 N N . LEU A 1 249 ? 7.412 14.049 -1.866 1.00 94.81 249 LEU A N 1
ATOM 1916 C CA . LEU A 1 249 ? 6.627 12.826 -1.655 1.00 94.81 249 LEU A CA 1
ATOM 1917 C C . LEU A 1 249 ? 7.134 12.037 -0.443 1.00 94.81 249 LEU A C 1
ATOM 1919 O O . LEU A 1 249 ? 6.344 11.603 0.390 1.00 94.81 249 LEU A O 1
ATOM 1923 N N . ALA A 1 250 ? 8.455 11.934 -0.280 1.00 95.06 250 ALA A N 1
ATOM 1924 C CA . ALA A 1 250 ? 9.064 11.288 0.877 1.00 95.06 250 ALA A CA 1
ATOM 1925 C C . ALA A 1 250 ? 8.776 12.023 2.203 1.00 95.06 250 ALA A C 1
ATOM 1927 O O . ALA A 1 250 ? 8.682 11.369 3.239 1.00 95.06 250 ALA A O 1
ATOM 1928 N N . ILE A 1 251 ? 8.621 13.355 2.198 1.00 94.62 251 ILE A N 1
ATOM 1929 C CA . ILE A 1 251 ? 8.158 14.127 3.367 1.00 94.62 251 ILE A CA 1
ATOM 1930 C C . ILE A 1 251 ? 6.701 13.767 3.689 1.00 94.62 251 ILE A C 1
ATOM 1932 O O . ILE A 1 251 ? 6.401 13.475 4.846 1.00 94.62 251 ILE A O 1
ATOM 1936 N N . ILE A 1 252 ? 5.818 13.758 2.681 1.00 94.00 252 ILE A N 1
ATOM 1937 C CA . ILE A 1 252 ? 4.390 13.415 2.833 1.00 94.00 252 ILE A CA 1
ATOM 1938 C C . ILE A 1 252 ? 4.243 11.998 3.399 1.00 94.00 252 ILE A C 1
ATOM 1940 O O . ILE A 1 252 ? 3.560 11.790 4.398 1.00 94.00 252 ILE A O 1
ATOM 1944 N N . GLY A 1 253 ? 4.960 11.038 2.812 1.00 94.75 253 GLY A N 1
ATOM 1945 C CA . GLY A 1 253 ? 5.001 9.651 3.261 1.00 94.75 253 GLY A CA 1
ATOM 1946 C C . GLY A 1 253 ? 5.874 9.402 4.493 1.00 94.75 253 GLY A C 1
ATOM 1947 O O . GLY A 1 253 ? 6.009 8.257 4.907 1.00 94.75 253 GLY A O 1
ATOM 1948 N N . ARG A 1 254 ? 6.488 10.427 5.099 1.00 93.50 254 ARG A N 1
ATOM 1949 C CA . ARG A 1 254 ? 7.343 10.309 6.300 1.00 93.50 254 ARG A CA 1
ATOM 1950 C C . ARG A 1 254 ? 8.480 9.295 6.190 1.00 93.50 254 ARG A C 1
ATOM 1952 O O . ARG A 1 254 ? 8.842 8.649 7.178 1.00 93.50 254 ARG A O 1
ATOM 1959 N N . SER A 1 255 ? 9.078 9.199 5.009 1.00 95.06 255 SER A N 1
ATOM 1960 C CA . SER A 1 255 ? 10.261 8.376 4.791 1.00 95.06 255 SER A CA 1
ATOM 1961 C C . SER A 1 255 ? 11.372 8.751 5.782 1.00 95.06 255 SER A C 1
ATOM 1963 O O . SER A 1 255 ? 11.661 9.949 5.937 1.00 95.06 255 SER A O 1
ATOM 1965 N N . PRO A 1 256 ? 12.048 7.767 6.403 1.00 93.25 256 PRO A N 1
ATOM 1966 C CA . PRO A 1 256 ? 13.245 7.998 7.212 1.00 93.25 256 PRO A CA 1
ATOM 1967 C C . PRO A 1 256 ? 14.338 8.781 6.468 1.00 93.25 256 PRO A C 1
ATOM 1969 O O . PRO A 1 256 ? 15.049 9.581 7.080 1.00 93.25 256 PRO A O 1
ATOM 1972 N N . ASP A 1 257 ? 14.413 8.611 5.145 1.00 93.75 257 ASP A N 1
ATOM 1973 C CA . ASP A 1 257 ? 15.426 9.216 4.275 1.00 93.75 257 ASP A CA 1
ATOM 1974 C C . ASP A 1 257 ? 15.038 10.612 3.756 1.00 93.75 257 ASP A C 1
ATOM 1976 O O . ASP A 1 257 ? 15.809 11.259 3.044 1.00 93.75 257 ASP A O 1
ATOM 1980 N N . SER A 1 258 ? 13.847 11.111 4.106 1.00 94.25 258 SER A N 1
ATOM 1981 C CA . SER A 1 258 ? 13.387 12.434 3.674 1.00 94.25 258 SER A CA 1
ATOM 1982 C C . SER A 1 258 ? 14.192 13.575 4.311 1.00 94.25 258 SER A C 1
ATOM 1984 O O . SER A 1 258 ? 14.491 13.594 5.513 1.00 94.25 258 SER A O 1
ATOM 1986 N N . ASN A 1 259 ? 14.485 14.609 3.525 1.00 93.19 259 ASN A N 1
ATOM 1987 C CA . ASN A 1 259 ? 14.991 15.883 4.017 1.00 93.19 259 ASN A CA 1
ATOM 1988 C C . ASN A 1 259 ? 13.823 16.824 4.345 1.00 93.19 259 ASN A C 1
ATOM 1990 O O . ASN A 1 259 ? 13.285 17.489 3.467 1.00 93.19 259 ASN A O 1
ATOM 1994 N N . THR A 1 260 ? 13.476 16.908 5.628 1.00 91.69 260 THR A N 1
ATOM 1995 C CA . THR A 1 260 ? 12.428 17.792 6.168 1.00 91.69 260 THR A CA 1
ATOM 1996 C C . THR A 1 260 ? 12.942 19.166 6.604 1.00 91.69 260 THR A C 1
ATOM 1998 O O . THR A 1 260 ? 12.161 19.960 7.126 1.00 91.69 260 THR A O 1
ATOM 2001 N N . ALA A 1 261 ? 14.248 19.432 6.481 1.00 92.69 261 ALA A N 1
ATOM 2002 C CA . ALA A 1 261 ? 14.876 20.635 7.027 1.00 92.69 261 ALA A CA 1
ATOM 2003 C C . ALA A 1 261 ? 14.894 21.795 6.031 1.00 92.69 261 ALA A C 1
ATOM 2005 O O . ALA A 1 261 ? 14.829 22.950 6.447 1.00 92.69 261 ALA A O 1
ATOM 2006 N N . THR A 1 262 ? 14.987 21.498 4.735 1.00 93.62 262 THR A N 1
ATOM 2007 C CA . THR A 1 262 ? 15.071 22.510 3.680 1.00 93.62 262 THR A CA 1
ATOM 2008 C C . THR A 1 262 ? 14.148 22.185 2.519 1.00 93.62 262 THR A C 1
ATOM 2010 O O . THR A 1 262 ? 13.987 21.016 2.170 1.00 93.62 262 THR A O 1
ATOM 2013 N N . ASP A 1 263 ? 13.596 23.216 1.891 1.00 93.06 263 ASP A N 1
ATOM 2014 C CA . ASP A 1 263 ? 12.790 23.088 0.682 1.00 93.06 263 ASP A CA 1
ATOM 2015 C C . ASP A 1 263 ? 13.655 22.892 -0.578 1.00 93.06 263 ASP A C 1
ATOM 2017 O O . ASP A 1 263 ? 14.887 22.800 -0.526 1.00 93.06 263 ASP A O 1
ATOM 2021 N N . ARG A 1 264 ? 12.998 22.842 -1.740 1.00 92.19 264 ARG A N 1
ATOM 2022 C CA . ARG A 1 264 ? 13.627 22.621 -3.051 1.00 92.19 264 ARG A CA 1
ATOM 2023 C C . ARG A 1 264 ? 14.642 23.686 -3.494 1.00 92.19 264 ARG A C 1
ATOM 2025 O O . ARG A 1 264 ? 15.393 23.430 -4.432 1.00 92.19 264 ARG A O 1
ATOM 2032 N N . ILE A 1 265 ? 14.694 24.857 -2.850 1.00 93.81 265 ILE A N 1
ATOM 2033 C CA . ILE A 1 265 ? 15.717 25.892 -3.107 1.00 93.81 265 ILE A CA 1
ATOM 2034 C C . ILE A 1 265 ? 16.736 26.019 -1.963 1.00 93.81 265 ILE A C 1
ATOM 2036 O O . ILE A 1 265 ? 17.591 26.912 -2.005 1.00 93.81 265 ILE A O 1
ATOM 2040 N N . GLY A 1 266 ? 16.664 25.123 -0.974 1.00 93.00 266 GLY A N 1
ATOM 2041 C CA . GLY A 1 266 ? 17.569 25.058 0.170 1.00 93.00 266 GLY A CA 1
ATOM 2042 C C . GLY A 1 266 ? 17.182 25.961 1.342 1.00 93.00 266 GLY A C 1
ATOM 2043 O O . GLY A 1 266 ? 17.982 26.100 2.267 1.00 93.00 266 GLY A O 1
ATOM 2044 N N . ASP A 1 267 ? 15.994 26.569 1.327 1.00 93.50 267 ASP A N 1
ATOM 2045 C CA . ASP A 1 267 ? 15.543 27.432 2.419 1.00 93.50 267 ASP A CA 1
ATOM 2046 C C . ASP A 1 267 ? 14.922 26.595 3.544 1.00 93.50 267 ASP A C 1
ATOM 2048 O O . ASP A 1 267 ? 14.306 25.559 3.303 1.00 93.50 267 ASP A O 1
ATOM 2052 N N . THR A 1 268 ? 15.086 27.032 4.793 1.00 93.25 268 THR A N 1
ATOM 2053 C CA . THR A 1 268 ? 14.658 26.265 5.969 1.00 93.25 268 THR A CA 1
ATOM 2054 C C . THR A 1 268 ? 13.140 26.079 6.016 1.00 93.25 268 THR A C 1
ATOM 2056 O O . THR A 1 268 ? 12.379 27.047 5.983 1.00 93.25 268 THR A O 1
ATOM 2059 N N . ILE A 1 269 ? 12.696 24.834 6.185 1.00 90.38 269 ILE A N 1
ATOM 2060 C CA . ILE A 1 269 ? 11.301 24.499 6.476 1.00 90.38 269 ILE A CA 1
ATOM 2061 C C . ILE A 1 269 ? 11.067 24.651 7.982 1.00 90.38 269 ILE A C 1
ATOM 2063 O O . ILE A 1 269 ? 11.835 24.140 8.800 1.00 90.38 269 ILE A O 1
ATOM 2067 N N . GLY A 1 270 ? 10.001 25.358 8.363 1.00 86.06 270 GLY A N 1
ATOM 2068 C CA . GLY A 1 270 ? 9.633 25.536 9.767 1.00 86.06 270 GLY A CA 1
ATOM 2069 C C . GLY A 1 270 ? 9.405 24.192 10.466 1.00 86.06 270 GLY A C 1
ATOM 2070 O O . GLY A 1 270 ? 8.665 23.345 9.970 1.00 86.06 270 GLY A O 1
ATOM 2071 N N . SER A 1 271 ? 10.003 23.997 11.646 1.00 81.81 271 SER A N 1
ATOM 2072 C CA . SER A 1 271 ? 9.952 22.715 12.370 1.00 81.81 271 SER A CA 1
ATOM 2073 C C . SER A 1 271 ? 8.532 22.259 12.716 1.00 81.81 271 SER A C 1
ATOM 2075 O O . SER A 1 271 ? 8.264 21.067 12.769 1.00 81.81 271 SER A O 1
ATOM 2077 N N . TYR A 1 272 ? 7.599 23.194 12.897 1.00 83.50 272 TYR A N 1
ATOM 2078 C CA . TYR A 1 272 ? 6.197 22.891 13.181 1.00 83.50 272 TYR A CA 1
ATOM 2079 C C . TYR A 1 272 ? 5.434 22.311 11.976 1.00 83.50 272 TYR A C 1
ATOM 2081 O O . TYR A 1 272 ? 4.327 21.819 12.168 1.00 83.50 272 TYR A O 1
ATOM 2089 N N . LYS A 1 273 ? 5.977 22.375 10.748 1.00 86.31 273 LYS A N 1
ATOM 2090 C CA . LYS A 1 273 ? 5.326 21.829 9.543 1.00 86.31 273 LYS A CA 1
ATOM 2091 C C . LYS A 1 273 ? 5.477 20.324 9.409 1.00 86.31 273 LYS A C 1
ATOM 2093 O O . LYS A 1 273 ? 4.649 19.701 8.765 1.00 86.31 273 LYS A O 1
ATOM 2098 N N . ASN A 1 274 ? 6.520 19.747 9.993 1.00 87.25 274 ASN A N 1
ATOM 2099 C CA . ASN A 1 274 ? 6.834 18.331 9.858 1.00 87.25 274 ASN A CA 1
ATOM 2100 C C . ASN A 1 274 ? 6.800 17.660 11.234 1.00 87.25 274 ASN A C 1
ATOM 2102 O O . ASN A 1 274 ? 7.026 18.327 12.244 1.00 87.25 274 ASN A O 1
ATOM 2106 N N . PRO A 1 275 ? 6.445 16.374 11.321 1.00 82.38 275 PRO A N 1
ATOM 2107 C CA . PRO A 1 275 ? 6.493 15.632 12.571 1.00 82.38 275 PRO A CA 1
ATOM 2108 C C . PRO A 1 275 ? 7.947 15.480 13.021 1.00 82.38 275 PRO A C 1
ATOM 2110 O O . PRO A 1 275 ? 8.870 15.481 12.205 1.00 82.38 275 PRO A O 1
ATOM 2113 N N . ASP A 1 276 ? 8.152 15.283 14.321 1.00 79.62 276 ASP A N 1
ATOM 2114 C CA . ASP A 1 276 ? 9.493 15.004 14.850 1.00 79.62 276 ASP A CA 1
ATOM 2115 C C . ASP A 1 276 ? 10.004 13.622 14.399 1.00 79.62 276 ASP A C 1
ATOM 2117 O O . ASP A 1 276 ? 11.211 13.377 14.351 1.00 79.62 276 ASP A O 1
ATOM 2121 N N . ARG A 1 277 ? 9.085 12.702 14.078 1.00 84.56 277 ARG A N 1
ATOM 2122 C CA . ARG A 1 277 ? 9.374 11.310 13.718 1.00 84.56 277 ARG A CA 1
ATOM 2123 C C . ARG A 1 277 ? 9.270 11.104 12.210 1.00 84.56 277 ARG A C 1
ATOM 2125 O O . ARG A 1 277 ? 8.262 11.444 11.600 1.00 84.56 277 ARG A O 1
ATOM 2132 N N . LYS A 1 278 ? 10.313 10.502 11.637 1.00 89.38 278 LYS A N 1
ATOM 2133 C CA . LYS A 1 278 ? 10.379 10.046 10.240 1.00 89.38 278 LYS A CA 1
ATOM 2134 C C . LYS A 1 278 ? 10.368 8.521 10.219 1.00 89.38 278 LYS A C 1
ATOM 2136 O O . LYS A 1 278 ? 11.421 7.891 10.175 1.00 89.38 278 LYS A O 1
ATOM 2141 N N . ASN A 1 279 ? 9.195 7.940 10.426 1.00 90.81 279 ASN A N 1
ATOM 2142 C CA . ASN A 1 279 ? 9.019 6.515 10.712 1.00 90.81 279 ASN A CA 1
ATOM 2143 C C . ASN A 1 279 ? 7.984 5.828 9.809 1.00 90.81 279 ASN A C 1
ATOM 2145 O O . ASN A 1 279 ? 7.575 4.711 10.131 1.00 90.81 279 ASN A O 1
ATOM 2149 N N . GLY A 1 280 ? 7.555 6.475 8.724 1.00 93.94 280 GLY A N 1
ATOM 2150 C CA . GLY A 1 280 ? 6.609 5.873 7.789 1.00 93.94 280 GLY A CA 1
ATOM 2151 C C . GLY A 1 280 ? 7.253 4.781 6.940 1.00 93.94 280 GLY A C 1
ATOM 2152 O O . GLY A 1 280 ? 8.432 4.889 6.586 1.00 93.94 280 GLY A O 1
ATOM 2153 N N . ASN A 1 281 ? 6.484 3.738 6.611 1.00 95.56 281 ASN A N 1
ATOM 2154 C CA . ASN A 1 281 ? 6.892 2.685 5.677 1.00 95.56 281 ASN A CA 1
ATOM 2155 C C . ASN A 1 281 ? 6.774 3.148 4.214 1.00 95.56 281 ASN A C 1
ATOM 2157 O O . ASN A 1 281 ? 5.975 2.632 3.444 1.00 95.56 281 ASN A O 1
ATOM 2161 N N . TYR A 1 282 ? 7.508 4.202 3.857 1.00 96.00 282 TYR A N 1
ATOM 2162 C CA . TYR A 1 282 ? 7.331 4.873 2.572 1.00 96.00 282 TYR A CA 1
ATOM 2163 C C . TYR A 1 282 ? 7.910 4.078 1.397 1.00 96.00 282 TYR A C 1
ATOM 2165 O O . TYR A 1 282 ? 9.133 3.939 1.296 1.00 96.00 282 TYR A O 1
ATOM 2173 N N . ASN A 1 283 ? 7.039 3.692 0.463 1.00 94.19 283 ASN A N 1
ATOM 2174 C CA . ASN A 1 283 ? 7.382 3.025 -0.790 1.00 94.19 283 ASN A CA 1
ATOM 2175 C C . ASN A 1 283 ? 6.847 3.820 -1.986 1.00 94.19 283 ASN A C 1
ATOM 2177 O O . ASN A 1 283 ? 5.710 4.281 -1.983 1.00 94.19 283 ASN A O 1
ATOM 2181 N N . LEU A 1 284 ? 7.682 3.997 -3.012 1.00 93.00 284 LEU A N 1
ATOM 2182 C CA . LEU A 1 284 ? 7.358 4.723 -4.242 1.00 93.00 284 LEU A CA 1
ATOM 2183 C C . LEU A 1 284 ? 7.358 3.750 -5.427 1.00 93.00 284 LEU A C 1
ATOM 2185 O O . LEU A 1 284 ? 8.415 3.248 -5.819 1.00 93.00 284 LEU A O 1
ATOM 2189 N N . TYR A 1 285 ? 6.187 3.546 -6.030 1.00 89.06 285 TYR A N 1
ATOM 2190 C CA . TYR A 1 285 ? 5.979 2.701 -7.217 1.00 89.06 285 TYR A CA 1
ATOM 2191 C C . TYR A 1 285 ? 6.154 3.482 -8.526 1.00 89.06 285 TYR A C 1
ATOM 2193 O O . TYR A 1 285 ? 6.191 2.907 -9.613 1.00 89.06 285 TYR A O 1
ATOM 2201 N N . GLU A 1 286 ? 6.311 4.806 -8.449 1.00 81.88 286 GLU A N 1
ATOM 2202 C CA . GLU A 1 286 ? 6.529 5.688 -9.596 1.00 81.88 286 GLU A CA 1
ATOM 2203 C C . GLU A 1 286 ? 7.887 6.386 -9.554 1.00 81.88 286 GLU A C 1
ATOM 2205 O O . GLU A 1 286 ? 8.037 7.503 -9.065 1.00 81.88 286 GLU A O 1
ATOM 2210 N N . SER A 1 287 ? 8.911 5.743 -10.118 1.00 74.00 287 SER A N 1
ATOM 2211 C CA . SER A 1 287 ? 10.264 6.311 -10.128 1.00 74.00 287 SER A CA 1
ATOM 2212 C C . SER A 1 287 ? 10.442 7.491 -11.089 1.00 74.00 287 SER A C 1
ATOM 2214 O O . SER A 1 287 ? 11.344 8.312 -10.905 1.00 74.00 287 SER A O 1
ATOM 2216 N N . LYS A 1 288 ? 9.553 7.636 -12.080 1.00 81.44 288 LYS A N 1
ATOM 2217 C CA . LYS A 1 288 ? 9.445 8.840 -12.912 1.00 81.44 288 LYS A CA 1
ATOM 2218 C C . LYS A 1 288 ? 8.194 9.626 -12.527 1.00 81.44 288 LYS A C 1
ATOM 2220 O O . LYS A 1 288 ? 7.112 9.355 -13.035 1.00 81.44 288 LYS A O 1
ATOM 2225 N N . ILE A 1 289 ? 8.385 10.640 -11.691 1.00 85.56 289 ILE A N 1
ATOM 2226 C CA . ILE A 1 289 ? 7.314 11.515 -11.214 1.00 85.56 289 ILE A CA 1
ATOM 2227 C C . ILE A 1 289 ? 6.909 12.480 -12.336 1.00 85.56 289 ILE A C 1
ATOM 2229 O O . ILE A 1 289 ? 7.696 13.333 -12.752 1.00 85.56 289 ILE A O 1
ATOM 2233 N N . VAL A 1 290 ? 5.686 12.323 -12.839 1.00 84.88 290 VAL A N 1
ATOM 2234 C CA . VAL A 1 290 ? 5.031 13.260 -13.761 1.00 84.88 290 VAL A CA 1
ATOM 2235 C C . VAL A 1 290 ? 3.654 13.539 -13.187 1.00 84.88 290 VAL A C 1
ATOM 2237 O O . VAL A 1 290 ? 2.790 12.672 -13.226 1.00 84.88 290 VAL A O 1
ATOM 2240 N N . ALA A 1 291 ? 3.483 14.720 -12.603 1.00 88.94 291 ALA A N 1
ATOM 2241 C CA . ALA A 1 291 ? 2.248 15.104 -11.941 1.00 88.94 291 ALA A CA 1
ATOM 2242 C C . ALA A 1 291 ? 2.132 16.624 -11.868 1.00 88.94 291 ALA A C 1
ATOM 2244 O O . ALA A 1 291 ? 3.144 17.323 -11.805 1.00 88.94 291 ALA A O 1
ATOM 2245 N N . ASP A 1 292 ? 0.906 17.124 -11.831 1.00 87.25 292 ASP A N 1
ATOM 2246 C CA . ASP A 1 292 ? 0.580 18.519 -11.536 1.00 87.25 292 ASP A CA 1
ATOM 2247 C C . ASP A 1 292 ? -0.321 18.681 -10.303 1.00 87.25 292 ASP A C 1
ATOM 2249 O O . ASP A 1 292 ? -0.704 19.803 -9.960 1.00 87.25 292 ASP A O 1
ATOM 2253 N N . GLY A 1 293 ? -0.580 17.576 -9.602 1.00 89.06 293 GLY A N 1
ATOM 2254 C CA . GLY A 1 293 ? -1.147 17.557 -8.265 1.00 89.06 293 GLY A CA 1
ATOM 2255 C C . GLY A 1 293 ? -0.903 16.227 -7.560 1.00 89.06 293 GLY A C 1
ATOM 2256 O O . GLY A 1 293 ? -0.415 15.256 -8.145 1.00 89.06 293 GLY A O 1
ATOM 2257 N N . ILE A 1 294 ? -1.269 16.187 -6.286 1.00 91.19 294 ILE A N 1
ATOM 2258 C CA . ILE A 1 294 ? -1.281 14.973 -5.477 1.00 91.19 294 ILE A CA 1
ATOM 2259 C C . ILE A 1 294 ? -2.675 14.750 -4.918 1.00 91.19 294 ILE A C 1
ATOM 2261 O O . ILE A 1 294 ? -3.414 15.694 -4.616 1.00 91.19 294 ILE A O 1
ATOM 2265 N N . ILE A 1 295 ? -3.000 13.484 -4.716 1.00 90.88 295 ILE A N 1
ATOM 2266 C CA . ILE A 1 295 ? -4.130 13.079 -3.900 1.00 90.88 295 ILE A CA 1
ATOM 2267 C C . ILE A 1 295 ? -3.606 12.092 -2.868 1.00 90.88 295 ILE A C 1
ATOM 2269 O O . ILE A 1 295 ? -2.858 11.186 -3.222 1.00 90.88 295 ILE A O 1
ATOM 2273 N N . ALA A 1 296 ? -3.975 12.265 -1.605 1.00 92.50 296 ALA A N 1
ATOM 2274 C CA . ALA A 1 296 ? -3.620 11.336 -0.546 1.00 92.50 296 ALA A CA 1
ATOM 2275 C C . ALA A 1 296 ? -4.850 10.935 0.270 1.00 92.50 296 ALA A C 1
ATOM 2277 O O . ALA A 1 296 ? -5.735 11.752 0.541 1.00 92.50 296 ALA A O 1
ATOM 2278 N N . SER A 1 297 ? -4.880 9.664 0.647 1.00 93.56 297 SER A N 1
ATOM 2279 C CA . SER A 1 297 ? -5.910 9.023 1.452 1.00 93.56 297 SER A CA 1
ATOM 2280 C C . SER A 1 297 ? -5.247 8.397 2.669 1.00 93.56 297 SER A C 1
ATOM 2282 O O . SER A 1 297 ? -4.236 7.714 2.531 1.00 93.56 297 SER A O 1
ATOM 2284 N N . PHE A 1 298 ? -5.805 8.633 3.850 1.00 95.31 298 PHE A N 1
ATOM 2285 C CA . PHE A 1 298 ? -5.307 8.105 5.113 1.00 95.31 298 PHE A CA 1
ATOM 2286 C C . PHE A 1 298 ? -6.448 7.390 5.823 1.00 95.31 298 PHE A C 1
ATOM 2288 O O . PHE A 1 298 ? -7.372 8.057 6.289 1.00 95.31 298 PHE A O 1
ATOM 2295 N N . ASP A 1 299 ? -6.382 6.066 5.923 1.00 96.00 299 ASP A N 1
ATOM 2296 C CA . ASP A 1 299 ? -7.467 5.246 6.465 1.00 96.00 299 ASP A CA 1
ATOM 2297 C C . ASP A 1 299 ? -7.008 4.393 7.653 1.00 96.00 299 ASP A C 1
ATOM 2299 O O . ASP A 1 299 ? -5.871 3.924 7.740 1.00 96.00 299 ASP A O 1
ATOM 2303 N N . GLY A 1 300 ? -7.912 4.204 8.610 1.00 97.69 300 GLY A N 1
ATOM 2304 C CA . GLY A 1 300 ? -7.663 3.395 9.794 1.00 97.69 300 GLY A CA 1
ATOM 2305 C C . GLY A 1 300 ? -8.547 3.810 10.957 1.00 97.69 300 GLY A C 1
ATOM 2306 O O . GLY A 1 300 ? -9.744 4.076 10.800 1.00 97.69 300 GLY A O 1
ATOM 2307 N N . TRP A 1 301 ? -7.965 3.830 12.154 1.00 97.88 301 TRP A N 1
ATOM 2308 C CA . TRP A 1 301 ? -8.686 4.114 13.388 1.00 97.88 301 TRP A CA 1
ATOM 2309 C C . TRP A 1 301 ? -7.894 5.029 14.313 1.00 97.88 301 TRP A C 1
ATOM 2311 O O . TRP A 1 301 ? -6.663 5.012 14.353 1.00 97.88 301 TRP A O 1
ATOM 2321 N N . ILE A 1 302 ? -8.623 5.789 15.124 1.00 96.62 302 ILE A N 1
ATOM 2322 C CA . ILE A 1 302 ? -8.069 6.597 16.207 1.00 96.62 302 ILE A CA 1
ATOM 2323 C C . ILE A 1 302 ? -8.591 6.090 17.551 1.00 96.62 302 ILE A C 1
ATOM 2325 O O . ILE A 1 302 ? -9.795 6.062 17.814 1.00 96.62 302 ILE A O 1
ATOM 2329 N N . TYR A 1 303 ? -7.670 5.681 18.418 1.00 96.81 303 TYR A N 1
ATOM 2330 C CA . TYR A 1 303 ? -7.950 5.416 19.821 1.00 96.81 303 TYR A CA 1
ATOM 2331 C C . TYR A 1 303 ? -8.073 6.727 20.588 1.00 96.81 303 TYR A C 1
ATOM 2333 O O . TYR A 1 303 ? -7.205 7.596 20.479 1.00 96.81 303 TYR A O 1
ATOM 2341 N N . ILE A 1 304 ? -9.113 6.836 21.411 1.00 95.56 304 ILE A N 1
ATOM 2342 C CA . ILE A 1 304 ? -9.349 7.974 22.293 1.00 95.56 304 ILE A CA 1
ATOM 2343 C C . ILE A 1 304 ? -9.677 7.441 23.689 1.00 95.56 304 ILE A C 1
ATOM 2345 O O . ILE A 1 304 ? -10.728 6.835 23.922 1.00 95.56 304 ILE A O 1
ATOM 2349 N N . ARG A 1 305 ? -8.773 7.689 24.647 1.00 94.31 305 ARG A N 1
ATOM 2350 C CA . ARG A 1 305 ? -8.927 7.220 26.034 1.00 94.31 305 ARG A CA 1
ATOM 2351 C C . ARG A 1 305 ? -10.105 7.880 26.741 1.00 94.31 305 ARG A C 1
ATOM 2353 O O . ARG A 1 305 ? -10.867 7.189 27.403 1.00 94.31 305 ARG A O 1
ATOM 2360 N N . ASN A 1 306 ? -10.257 9.196 26.606 1.00 92.25 306 ASN A N 1
ATOM 2361 C CA . ASN A 1 306 ? -11.363 9.947 27.197 1.00 92.25 306 ASN A CA 1
ATOM 2362 C C . ASN A 1 306 ? -11.999 10.837 26.130 1.00 92.25 306 ASN A C 1
ATOM 2364 O O . ASN A 1 306 ? -11.295 11.590 25.458 1.00 92.25 306 ASN A O 1
ATOM 2368 N N . SER A 1 307 ? -13.322 10.787 26.020 1.00 90.25 307 SER A N 1
ATOM 2369 C CA . SER A 1 307 ? -14.134 11.573 25.082 1.00 90.25 307 SER A CA 1
ATOM 2370 C C . SER A 1 307 ? -13.834 13.074 25.139 1.00 90.25 307 SER A C 1
ATOM 2372 O O . SER A 1 307 ? -13.804 13.736 24.109 1.00 90.25 307 SER A O 1
ATOM 2374 N N . SER A 1 308 ? -13.508 13.606 26.321 1.00 89.50 308 SER A N 1
ATOM 2375 C CA . SER A 1 308 ? -13.161 15.019 26.523 1.00 89.50 308 SER A CA 1
ATOM 2376 C C . SER A 1 308 ? -11.812 15.447 25.931 1.00 89.50 308 SER A C 1
ATOM 2378 O O . SER A 1 308 ? -11.462 16.623 26.009 1.00 89.50 308 SER A O 1
ATOM 2380 N N . LEU A 1 309 ? -10.999 14.512 25.427 1.00 89.50 309 LEU A N 1
ATOM 2381 C CA . LEU A 1 309 ? -9.699 14.829 24.828 1.00 89.50 309 LEU A CA 1
ATOM 2382 C C . LEU A 1 309 ? -9.828 15.401 23.419 1.00 89.50 309 LEU A C 1
ATOM 2384 O O . LEU A 1 309 ? -8.895 16.058 22.968 1.00 89.50 309 LEU A O 1
ATOM 2388 N N . VAL A 1 310 ? -10.947 15.168 22.732 1.00 89.88 310 VAL A N 1
ATOM 2389 C CA . VAL A 1 310 ? -11.156 15.612 21.350 1.00 89.88 310 VAL A CA 1
ATOM 2390 C C . VAL A 1 310 ? -12.470 16.380 21.265 1.00 89.88 310 VAL A C 1
ATOM 2392 O O . VAL A 1 310 ? -13.545 15.791 21.246 1.00 89.88 310 VAL A O 1
ATOM 2395 N N . ASN A 1 311 ? -12.367 17.706 21.202 1.00 87.50 311 ASN A N 1
ATOM 2396 C CA . ASN A 1 311 ? -13.494 18.612 20.971 1.00 87.50 311 ASN A CA 1
ATOM 2397 C C . ASN A 1 311 ? -13.640 18.948 19.483 1.00 87.50 311 ASN A C 1
ATOM 2399 O O . ASN A 1 311 ? -14.749 19.150 18.998 1.00 87.50 311 ASN A O 1
ATOM 2403 N N . ALA A 1 312 ? -12.516 19.026 18.769 1.00 89.75 312 ALA A N 1
ATOM 2404 C CA . ALA A 1 312 ? -12.470 19.259 17.334 1.00 89.75 312 ALA A CA 1
ATOM 2405 C C . ALA A 1 312 ? -11.160 18.723 16.751 1.00 89.75 312 ALA A C 1
ATOM 2407 O O . ALA A 1 312 ? -10.109 18.784 17.398 1.00 89.75 312 ALA A O 1
ATOM 2408 N N . PHE A 1 313 ? -11.220 18.260 15.506 1.00 91.19 313 PHE A N 1
ATOM 2409 C CA . PHE A 1 313 ? -10.055 18.243 14.628 1.00 91.19 313 PHE A CA 1
ATOM 2410 C C . PHE A 1 313 ? -9.949 19.589 13.916 1.00 91.19 313 PHE A C 1
ATOM 2412 O O . PHE A 1 313 ? -10.954 20.081 13.400 1.00 91.19 313 PHE A O 1
ATOM 2419 N N . THR A 1 314 ? -8.749 20.155 13.875 1.00 88.56 314 THR A N 1
ATOM 2420 C CA . THR A 1 314 ? -8.489 21.492 13.344 1.00 88.56 314 THR A CA 1
ATOM 2421 C C . THR A 1 314 ? -7.439 21.437 12.246 1.00 88.56 314 THR A C 1
ATOM 2423 O O . THR A 1 314 ? -6.324 20.962 12.488 1.00 88.56 314 THR A O 1
ATOM 2426 N N . PHE A 1 315 ? -7.779 21.963 11.071 1.00 86.25 315 PHE A N 1
ATOM 2427 C CA . PHE A 1 315 ? -6.820 22.236 10.000 1.00 86.25 315 PHE A CA 1
ATOM 2428 C C . PHE A 1 315 ? -6.224 23.636 10.158 1.00 86.25 315 PHE A C 1
ATOM 2430 O O . PHE A 1 315 ? -6.936 24.544 10.586 1.00 86.25 315 PHE A O 1
ATOM 2437 N N . PHE A 1 316 ? -4.961 23.824 9.763 1.00 83.06 316 PHE A N 1
ATOM 2438 C CA . PHE A 1 316 ? -4.276 25.125 9.774 1.00 83.06 316 PHE A CA 1
ATOM 2439 C C . PHE A 1 316 ? -3.695 25.477 8.416 1.00 83.06 316 PHE A C 1
ATOM 2441 O O . PHE A 1 316 ? -3.315 24.588 7.654 1.00 83.06 316 PHE A O 1
ATOM 2448 N N . ASP A 1 317 ? -3.536 26.780 8.185 1.00 81.50 317 ASP A N 1
ATOM 2449 C CA . ASP A 1 317 ? -2.910 27.343 6.986 1.00 81.50 317 ASP A CA 1
ATOM 2450 C C . ASP A 1 317 ? -3.516 26.776 5.693 1.00 81.50 317 ASP A C 1
ATOM 2452 O O . ASP A 1 317 ? -2.812 26.428 4.748 1.00 81.50 317 ASP A O 1
ATOM 2456 N N . ILE A 1 318 ? -4.842 26.658 5.677 1.00 82.31 318 ILE A N 1
ATOM 2457 C CA . ILE A 1 318 ? -5.601 26.047 4.589 1.00 82.31 318 ILE A CA 1
ATOM 2458 C C . ILE A 1 318 ? -5.562 26.984 3.385 1.00 82.31 318 ILE A C 1
ATOM 2460 O O . ILE A 1 318 ? -6.086 28.099 3.464 1.00 82.31 318 ILE A O 1
ATOM 2464 N N . LYS A 1 319 ? -5.001 26.534 2.264 1.00 81.19 319 LYS A N 1
ATOM 2465 C CA . LYS A 1 319 ? -4.810 27.378 1.079 1.00 81.19 319 LYS A CA 1
ATOM 2466 C C . LYS A 1 319 ? -5.921 27.238 0.038 1.00 81.19 319 LYS A C 1
ATOM 2468 O O . LYS A 1 319 ? -6.724 26.297 0.040 1.00 81.19 319 LYS A O 1
ATOM 2473 N N . GLU A 1 320 ? -5.966 28.210 -0.871 1.00 77.25 320 GLU A N 1
ATOM 2474 C CA . GLU A 1 320 ? -6.679 28.078 -2.149 1.00 77.25 320 GLU A CA 1
ATOM 2475 C C . GLU A 1 320 ? -6.095 26.892 -2.932 1.00 77.25 320 GLU A C 1
ATOM 2477 O O . GLU A 1 320 ? -4.923 26.588 -2.773 1.00 77.25 320 GLU A O 1
ATOM 2482 N N . ARG A 1 321 ? -6.879 26.192 -3.761 1.00 80.69 321 ARG A N 1
ATOM 2483 C CA . ARG A 1 321 ? -6.412 24.975 -4.473 1.00 80.69 321 ARG A CA 1
ATOM 2484 C C . ARG A 1 321 ? -5.914 23.820 -3.573 1.00 80.69 321 ARG A C 1
ATOM 2486 O O . ARG A 1 321 ? -5.178 22.954 -4.029 1.00 80.69 321 ARG A O 1
ATOM 2493 N N . GLN A 1 322 ? -6.384 23.771 -2.325 1.00 83.06 322 GLN A N 1
ATOM 2494 C CA . GLN A 1 322 ? -6.360 22.576 -1.477 1.00 83.06 322 GLN A CA 1
ATOM 2495 C C . GLN A 1 322 ? -7.782 22.150 -1.104 1.00 83.06 322 GLN A C 1
ATOM 2497 O O . GLN A 1 322 ? -8.649 22.993 -0.811 1.00 83.06 322 GLN A O 1
ATOM 2502 N N . ASN A 1 323 ? -8.003 20.841 -1.088 1.00 84.06 323 ASN A N 1
ATOM 2503 C CA . ASN A 1 323 ? -9.257 20.202 -0.724 1.00 84.06 323 ASN A CA 1
ATOM 2504 C C . ASN A 1 323 ? -9.005 19.164 0.369 1.00 84.06 323 ASN A C 1
ATOM 2506 O O . ASN A 1 323 ? -8.026 18.429 0.313 1.00 84.06 323 ASN A O 1
ATOM 2510 N N . TYR A 1 324 ? -9.905 19.121 1.349 1.00 85.69 324 TYR A N 1
ATOM 2511 C CA . TYR A 1 324 ? -9.801 18.218 2.488 1.00 85.69 324 TYR A CA 1
ATOM 2512 C C . TYR A 1 324 ? -11.162 17.626 2.825 1.00 85.69 324 TYR A C 1
ATOM 2514 O O . TYR A 1 324 ? -12.186 18.322 2.763 1.00 85.69 324 TYR A O 1
ATOM 2522 N N . LYS A 1 325 ? -11.143 16.374 3.270 1.00 87.44 325 LYS A N 1
ATOM 2523 C CA . LYS A 1 325 ? -12.293 15.656 3.809 1.00 87.44 325 LYS A CA 1
ATOM 2524 C C . LYS A 1 325 ? -11.883 14.886 5.054 1.00 87.44 325 LYS A C 1
ATOM 2526 O O . LYS A 1 325 ? -10.816 14.279 5.067 1.00 87.44 325 LYS A O 1
ATOM 2531 N N . ILE A 1 326 ? -12.734 14.891 6.076 1.00 89.88 326 ILE A N 1
ATOM 2532 C CA . ILE A 1 326 ? -12.594 13.994 7.225 1.00 89.88 326 ILE A CA 1
ATOM 2533 C C . ILE A 1 326 ? -13.895 13.236 7.428 1.00 89.88 326 ILE A C 1
ATOM 2535 O O . ILE A 1 326 ? -14.956 13.842 7.620 1.00 89.88 326 ILE A O 1
ATOM 2539 N N . GLU A 1 327 ? -13.776 11.915 7.477 1.00 92.44 327 GLU A N 1
ATOM 2540 C CA . GLU A 1 327 ? -14.804 11.032 8.003 1.00 92.44 327 GLU A CA 1
ATOM 2541 C C . GLU A 1 327 ? -14.360 10.474 9.357 1.00 92.44 327 GLU A C 1
ATOM 2543 O O . GLU A 1 327 ? -13.238 10.002 9.541 1.00 92.44 327 GLU A O 1
ATOM 2548 N N . PHE A 1 328 ? -15.255 10.553 10.332 1.00 93.81 328 PHE A N 1
ATOM 2549 C CA . PHE A 1 328 ? -15.009 10.123 11.697 1.00 93.81 328 PHE A CA 1
ATOM 2550 C C . PHE A 1 328 ? -16.263 9.463 12.253 1.00 93.81 328 PHE A C 1
ATOM 2552 O O . PHE A 1 328 ? -17.350 10.042 12.181 1.00 93.81 328 PHE A O 1
ATOM 2559 N N . ASP A 1 329 ? -16.116 8.248 12.783 1.00 92.50 329 ASP A N 1
ATOM 2560 C CA . ASP A 1 329 ? -17.232 7.444 13.300 1.00 92.50 329 ASP A CA 1
ATOM 2561 C C . ASP A 1 329 ? -18.401 7.332 12.290 1.00 92.50 329 ASP A C 1
ATOM 2563 O O . ASP A 1 329 ? -19.573 7.547 12.605 1.00 92.50 329 ASP A O 1
ATOM 2567 N N . GLY A 1 330 ? -18.061 7.090 11.017 1.00 88.69 330 GLY A N 1
ATOM 2568 C CA . GLY A 1 330 ? -19.026 6.941 9.920 1.00 88.69 330 GLY A CA 1
ATOM 2569 C C . GLY A 1 330 ? -19.711 8.228 9.460 1.00 88.69 330 GLY A C 1
ATOM 2570 O O . GLY A 1 330 ? -20.692 8.163 8.719 1.00 88.69 330 GLY A O 1
ATOM 2571 N N . ARG A 1 331 ? -19.245 9.400 9.908 1.00 90.38 331 ARG A N 1
ATOM 2572 C CA . ARG A 1 331 ? -19.821 10.701 9.547 1.00 90.38 331 ARG A CA 1
ATOM 2573 C C . ARG A 1 331 ? -18.779 11.585 8.894 1.00 90.38 331 ARG A C 1
ATOM 2575 O O . ARG A 1 331 ? -17.677 11.722 9.410 1.00 90.38 331 ARG A O 1
ATOM 2582 N N . GLU A 1 332 ? -19.164 12.266 7.824 1.00 90.50 332 GLU A N 1
ATOM 2583 C CA . GLU A 1 332 ? -18.399 13.408 7.335 1.00 90.50 332 GLU A CA 1
ATOM 2584 C C . GLU A 1 332 ? -18.506 14.544 8.361 1.00 90.50 332 GLU A C 1
ATOM 2586 O O . GLU A 1 332 ? -19.591 15.075 8.612 1.00 90.50 332 GLU A O 1
ATOM 2591 N N . ILE A 1 333 ? -17.383 14.885 8.993 1.00 89.06 333 ILE A N 1
ATOM 2592 C CA . ILE A 1 333 ? -17.312 15.953 10.005 1.00 89.06 333 ILE A CA 1
ATOM 2593 C C . ILE A 1 333 ? -16.628 17.214 9.475 1.00 89.06 333 ILE A C 1
ATOM 2595 O O . ILE A 1 333 ? -16.678 18.265 10.120 1.00 89.06 333 ILE A O 1
ATOM 2599 N N . PHE A 1 334 ? -15.983 17.108 8.312 1.00 87.00 334 PHE A N 1
ATOM 2600 C CA . PHE A 1 334 ? -15.332 18.212 7.630 1.00 87.00 334 PHE A CA 1
ATOM 2601 C C . PHE A 1 334 ? -15.276 17.966 6.123 1.00 87.00 334 PHE A C 1
ATOM 2603 O O . PHE A 1 334 ? -14.860 16.895 5.681 1.00 87.00 334 PHE A O 1
ATOM 2610 N N . TRP A 1 335 ? -15.596 19.002 5.354 1.00 84.06 335 TRP A N 1
ATOM 2611 C CA . TRP A 1 335 ? -15.366 19.064 3.917 1.00 84.06 335 TRP A CA 1
ATOM 2612 C C . TRP A 1 335 ? -15.051 20.501 3.503 1.00 84.06 335 TRP A C 1
ATOM 2614 O O . TRP A 1 335 ? -15.721 21.444 3.938 1.00 84.06 335 TRP A O 1
ATOM 2624 N N . LYS A 1 336 ? -14.057 20.674 2.626 1.00 80.94 336 LYS A N 1
ATOM 2625 C CA . LYS A 1 336 ? -13.752 21.968 2.007 1.00 80.94 336 LYS A CA 1
ATOM 2626 C C . LYS A 1 336 ? -13.407 21.811 0.532 1.00 80.94 336 LYS A C 1
ATOM 2628 O O . LYS A 1 336 ? -12.373 21.239 0.209 1.00 80.94 336 LYS A O 1
ATOM 2633 N N . ALA A 1 337 ? -14.189 22.437 -0.345 1.00 77.62 337 ALA A N 1
ATOM 2634 C CA . ALA A 1 337 ? -13.917 22.523 -1.780 1.00 77.62 337 ALA A CA 1
ATOM 2635 C C . ALA A 1 337 ? -12.659 23.352 -2.132 1.00 77.62 337 ALA A C 1
ATOM 2637 O O . ALA A 1 337 ? -12.181 24.188 -1.353 1.00 77.62 337 ALA A O 1
ATOM 2638 N N . PHE A 1 338 ? -12.149 23.140 -3.345 1.00 79.06 338 PHE A N 1
ATOM 2639 C CA . PHE A 1 338 ? -11.187 24.015 -3.998 1.00 79.06 338 PHE A CA 1
ATOM 2640 C C . PHE A 1 338 ? -11.816 25.394 -4.187 1.00 79.06 338 PHE A C 1
ATOM 2642 O O . PHE A 1 338 ? -13.021 25.541 -4.379 1.00 79.06 338 PHE A O 1
ATOM 2649 N N . THR A 1 339 ? -10.974 26.412 -4.122 1.00 74.69 339 THR A N 1
ATOM 2650 C CA . THR A 1 339 ? -11.353 27.796 -4.393 1.00 74.69 339 THR A CA 1
ATOM 2651 C C . THR A 1 339 ? -10.460 28.335 -5.495 1.00 74.69 339 THR A C 1
ATOM 2653 O O . THR A 1 339 ? -9.300 27.921 -5.605 1.00 74.69 339 THR A O 1
ATOM 2656 N N . ASP A 1 340 ? -11.003 29.256 -6.290 1.00 72.69 340 ASP A N 1
ATOM 2657 C CA . ASP A 1 340 ? -10.251 29.943 -7.336 1.00 72.69 340 ASP A CA 1
ATOM 2658 C C . ASP A 1 340 ? -9.002 30.610 -6.754 1.00 72.69 340 ASP A C 1
ATOM 2660 O O . ASP A 1 340 ? -9.027 31.155 -5.647 1.00 72.69 340 ASP A O 1
ATOM 2664 N N . LEU A 1 341 ? -7.911 30.580 -7.519 1.00 70.44 341 LEU A N 1
ATOM 2665 C CA . LEU A 1 341 ? -6.702 31.329 -7.192 1.00 70.44 341 LEU A CA 1
ATOM 2666 C C . LEU A 1 341 ? -7.001 32.823 -7.303 1.00 70.44 341 LEU A C 1
ATOM 2668 O O . LEU A 1 341 ? -7.297 33.320 -8.391 1.00 70.44 341 LEU A O 1
ATOM 2672 N N . THR A 1 342 ? -6.897 33.551 -6.192 1.00 65.81 342 THR A N 1
ATOM 2673 C CA . THR A 1 342 ? -7.161 35.001 -6.174 1.00 65.81 342 THR A CA 1
ATOM 2674 C C . THR A 1 342 ? -5.900 35.851 -6.396 1.00 65.81 342 THR A C 1
ATOM 2676 O O . THR A 1 342 ? -6.004 37.064 -6.593 1.00 65.81 342 THR A O 1
ATOM 2679 N N . GLY A 1 343 ? -4.711 35.230 -6.435 1.00 62.81 343 GLY A N 1
ATOM 2680 C CA . GLY A 1 343 ? -3.403 35.877 -6.620 1.00 62.81 343 GLY A CA 1
ATOM 2681 C C . GLY A 1 343 ? -2.454 35.128 -7.571 1.00 62.81 343 GLY A C 1
ATOM 2682 O O . GLY A 1 343 ? -2.753 34.031 -8.032 1.00 62.81 343 GLY A O 1
ATOM 2683 N N . THR A 1 344 ? -1.295 35.726 -7.889 1.00 62.44 344 THR A N 1
ATOM 2684 C CA . THR A 1 344 ? -0.315 35.133 -8.827 1.00 62.44 344 THR A CA 1
ATOM 2685 C C . THR A 1 344 ? 0.616 34.109 -8.178 1.00 62.44 344 THR A C 1
ATOM 2687 O O . THR A 1 344 ? 0.982 33.143 -8.837 1.00 62.44 344 THR A O 1
ATOM 2690 N N . TYR A 1 345 ? 1.010 34.317 -6.914 1.00 62.62 345 TYR A N 1
ATOM 2691 C CA . TYR A 1 345 ? 2.043 33.515 -6.230 1.00 62.62 345 TYR A CA 1
ATOM 2692 C C . TYR A 1 345 ? 1.757 33.241 -4.750 1.00 62.62 345 TYR A C 1
ATOM 2694 O O . TYR A 1 345 ? 2.286 32.289 -4.195 1.00 62.62 345 TYR A O 1
ATOM 2702 N N . GLU A 1 346 ? 0.943 34.073 -4.106 1.00 67.50 346 GLU A N 1
ATOM 2703 C CA . GLU A 1 346 ? 0.564 33.927 -2.703 1.00 67.50 346 GLU A CA 1
ATOM 2704 C C . GLU A 1 346 ? -0.941 33.694 -2.677 1.00 67.50 346 GLU A C 1
ATOM 2706 O O . GLU A 1 346 ? -1.715 34.567 -3.073 1.00 67.50 346 GLU A O 1
ATOM 2711 N N . THR A 1 347 ? -1.347 32.493 -2.286 1.00 65.62 347 THR A N 1
ATOM 2712 C CA . THR A 1 347 ? -2.759 32.161 -2.112 1.00 65.62 347 THR A CA 1
ATOM 2713 C C . THR A 1 347 ? -3.254 32.766 -0.813 1.00 65.62 347 THR A C 1
ATOM 2715 O O . THR A 1 347 ? -2.550 32.693 0.203 1.00 65.62 347 THR A O 1
ATOM 2718 N N . SER A 1 348 ? -4.483 33.280 -0.796 1.00 71.19 348 SER A N 1
ATOM 2719 C CA . SER A 1 348 ? -5.141 33.527 0.487 1.00 71.19 348 SER A CA 1
ATOM 2720 C C . SER A 1 348 ? -5.183 32.218 1.281 1.00 71.19 348 SER A C 1
ATOM 2722 O O . SER A 1 348 ? -5.297 31.133 0.705 1.00 71.19 348 SER A O 1
ATOM 2724 N N . TYR A 1 349 ? -5.064 32.307 2.602 1.00 76.31 349 TYR A N 1
ATOM 2725 C CA . TYR A 1 349 ? -5.191 31.142 3.465 1.00 76.31 349 TYR A CA 1
ATOM 2726 C C . TYR A 1 349 ? -6.155 31.425 4.611 1.00 76.31 349 TYR A C 1
ATOM 2728 O O . TYR A 1 349 ? -6.247 32.548 5.115 1.00 76.31 349 TYR A O 1
ATOM 2736 N N . LEU A 1 350 ? -6.887 30.392 5.011 1.00 81.38 350 LEU A N 1
ATOM 2737 C CA . LEU A 1 350 ? -7.633 30.386 6.261 1.00 81.38 350 LEU A CA 1
ATOM 2738 C C . LEU A 1 350 ? -6.681 29.911 7.357 1.00 81.38 350 LEU A C 1
ATOM 2740 O O . LEU A 1 350 ? -6.097 28.834 7.248 1.00 81.38 350 LEU A O 1
ATOM 2744 N N . ASP A 1 351 ? -6.517 30.727 8.399 1.00 83.44 351 ASP A N 1
ATOM 2745 C CA . ASP A 1 351 ? -5.606 30.433 9.512 1.00 83.44 351 ASP A CA 1
ATOM 2746 C C . ASP A 1 351 ? -5.930 29.088 10.169 1.00 83.44 351 ASP A C 1
ATOM 2748 O O . ASP A 1 351 ? -5.036 28.265 10.352 1.00 83.44 351 ASP A O 1
ATOM 2752 N N . HIS A 1 352 ? -7.211 28.851 10.464 1.00 86.06 352 HIS A N 1
ATOM 2753 C CA . HIS A 1 352 ? -7.697 27.559 10.919 1.00 86.06 352 HIS A CA 1
ATOM 2754 C C . HIS A 1 352 ? -9.171 27.331 10.610 1.00 86.06 352 HIS A C 1
ATOM 2756 O O . HIS A 1 352 ? -9.936 28.273 10.384 1.00 86.06 352 HIS A O 1
ATOM 2762 N N . GLN A 1 353 ? -9.565 26.060 10.635 1.00 86.06 353 GLN A N 1
ATOM 2763 C CA . GLN A 1 353 ? -10.958 25.650 10.568 1.00 86.06 353 GLN A CA 1
ATOM 2764 C C . GLN A 1 353 ? -11.179 24.387 11.401 1.00 86.06 353 GLN A C 1
ATOM 2766 O O . GLN A 1 353 ? -10.469 23.392 11.238 1.00 86.06 353 GLN A O 1
ATOM 2771 N N . ASP A 1 354 ? -12.179 24.442 12.276 1.00 87.44 354 ASP A N 1
ATOM 2772 C CA . ASP A 1 354 ? -12.539 23.348 13.173 1.00 87.44 354 ASP A CA 1
ATOM 2773 C C . ASP A 1 354 ? -13.634 22.464 12.568 1.00 87.44 354 ASP A C 1
ATOM 2775 O O . ASP A 1 354 ? -14.590 22.945 11.953 1.00 87.44 354 ASP A O 1
ATOM 2779 N N . SER A 1 355 ? -13.504 21.159 12.785 1.00 86.69 355 SER A N 1
ATOM 2780 C CA . SER A 1 355 ? -14.570 20.176 12.579 1.00 86.69 355 SER A CA 1
ATOM 2781 C C . SER A 1 355 ? -15.511 20.115 13.785 1.00 86.69 355 SER A C 1
ATOM 2783 O O . SER A 1 355 ? -15.193 20.581 14.879 1.00 86.69 355 SER A O 1
ATOM 2785 N N . ASN A 1 356 ? -16.682 19.505 13.596 1.00 79.94 356 ASN A N 1
ATOM 2786 C CA . ASN A 1 356 ? -17.636 19.276 14.678 1.00 79.94 356 ASN A CA 1
ATOM 2787 C C . ASN A 1 356 ? -17.521 17.833 15.186 1.00 79.94 356 ASN A C 1
ATOM 2789 O O . ASN A 1 356 ? -17.898 16.898 14.479 1.00 79.94 356 ASN A O 1
ATOM 2793 N N . VAL A 1 357 ? -17.021 17.654 16.410 1.00 86.19 357 VAL A N 1
ATOM 2794 C CA . VAL A 1 357 ? -16.856 16.338 17.040 1.00 86.19 357 VAL A CA 1
ATOM 2795 C C . VAL A 1 357 ? -17.731 16.254 18.288 1.00 86.19 357 VAL A C 1
ATOM 2797 O O . VAL A 1 357 ? -17.701 17.131 19.143 1.00 86.19 357 VAL A O 1
ATOM 2800 N N . ASN A 1 358 ? -18.511 15.177 18.407 1.00 80.38 358 ASN A N 1
ATOM 2801 C CA . ASN A 1 358 ? -19.334 14.906 19.587 1.00 80.38 358 ASN A CA 1
ATOM 2802 C C . ASN A 1 358 ? -19.104 13.473 20.067 1.00 80.38 358 ASN A C 1
ATOM 2804 O O . ASN A 1 358 ? -19.796 12.546 19.646 1.00 80.38 358 ASN A O 1
ATOM 2808 N N . LEU A 1 359 ? -18.127 13.303 20.956 1.00 85.81 359 LEU A N 1
ATOM 2809 C CA . LEU A 1 359 ? -17.821 12.017 21.570 1.00 85.81 359 LEU A CA 1
ATOM 2810 C C . LEU A 1 359 ? -18.649 11.795 22.830 1.00 85.81 359 LEU A C 1
ATOM 2812 O O . LEU A 1 359 ? -18.775 12.677 23.675 1.00 85.81 359 LEU A O 1
ATOM 2816 N N . THR A 1 360 ? -19.196 10.590 22.964 1.00 78.50 360 THR A N 1
ATOM 2817 C CA . THR A 1 360 ? -20.016 10.199 24.124 1.00 78.50 360 THR A CA 1
ATOM 2818 C C . THR A 1 360 ? -19.454 9.000 24.881 1.00 78.50 360 THR A C 1
ATOM 2820 O O . THR A 1 360 ? -19.945 8.684 25.964 1.00 78.50 360 THR A O 1
ATOM 2823 N N . GLN A 1 361 ? -18.421 8.340 24.343 1.00 84.12 361 GLN A N 1
ATOM 2824 C CA . GLN A 1 361 ? -17.815 7.153 24.935 1.00 84.12 361 GLN A CA 1
ATOM 2825 C C . GLN A 1 361 ? -16.322 7.356 25.227 1.00 84.12 361 GLN A C 1
ATOM 2827 O O . GLN A 1 361 ? -15.573 7.884 24.405 1.00 84.12 361 GLN A O 1
ATOM 2832 N N . ASP A 1 362 ? -15.886 6.884 26.394 1.00 88.50 362 ASP A N 1
ATOM 2833 C CA . ASP A 1 362 ? -14.475 6.825 26.781 1.00 88.50 362 ASP A CA 1
ATOM 2834 C C . ASP A 1 362 ? -13.872 5.457 26.444 1.00 88.50 362 ASP A C 1
ATOM 2836 O O . ASP A 1 362 ? -14.531 4.425 26.602 1.00 88.50 362 ASP A O 1
ATOM 2840 N N . GLY A 1 363 ? -12.586 5.442 26.092 1.00 89.62 363 GLY A N 1
ATOM 2841 C CA . GLY A 1 363 ? -11.786 4.235 25.912 1.00 89.62 363 GLY A CA 1
ATOM 2842 C C . GLY A 1 363 ? -12.238 3.430 24.706 1.00 89.62 363 GLY A C 1
ATOM 2843 O O . GLY A 1 363 ? -12.671 2.287 24.856 1.00 89.62 363 GLY A O 1
ATOM 2844 N N . GLY A 1 364 ? -12.156 4.025 23.520 1.00 94.62 364 GLY A N 1
ATOM 2845 C CA . GLY A 1 364 ? -12.589 3.368 22.295 1.00 94.62 364 GLY A CA 1
ATOM 2846 C C . GLY A 1 364 ? -11.794 3.784 21.070 1.00 94.62 364 GLY A C 1
ATOM 2847 O O . GLY A 1 364 ? -11.070 4.778 21.081 1.00 94.62 364 GLY A O 1
ATOM 2848 N N . PHE A 1 365 ? -11.936 2.976 20.030 1.00 97.25 365 PHE A N 1
ATOM 2849 C CA . PHE A 1 365 ? -11.355 3.163 18.715 1.00 97.25 365 PHE A CA 1
ATOM 2850 C C . PHE A 1 365 ? -12.463 3.561 17.759 1.00 97.25 365 PHE A C 1
ATOM 2852 O O . PHE A 1 365 ? -13.443 2.831 17.600 1.00 97.25 365 PHE A O 1
ATOM 2859 N N . TYR A 1 366 ? -12.289 4.709 17.128 1.00 96.50 366 TYR A N 1
ATOM 2860 C CA . TYR A 1 366 ? -13.232 5.275 16.179 1.00 96.50 366 TYR A CA 1
ATOM 2861 C C . TYR A 1 366 ? -12.641 5.158 14.783 1.00 96.50 366 TYR A C 1
ATOM 2863 O O . TYR A 1 366 ? -11.462 5.471 14.591 1.00 96.50 366 TYR A O 1
ATOM 2871 N N . LYS A 1 367 ? -13.446 4.715 13.816 1.00 97.31 367 LYS A N 1
ATOM 2872 C CA . LYS A 1 367 ? -13.034 4.701 12.411 1.00 97.31 367 LYS A CA 1
ATOM 2873 C C . LYS A 1 367 ? -12.710 6.134 11.991 1.00 97.31 367 LYS A C 1
ATOM 2875 O O . LYS A 1 367 ? -13.477 7.054 12.297 1.00 97.31 367 LYS A O 1
ATOM 2880 N N . PHE A 1 368 ? -11.568 6.318 11.342 1.00 96.38 368 PHE A N 1
ATOM 2881 C CA . PHE A 1 368 ? -11.038 7.629 11.000 1.00 96.38 368 PHE A CA 1
ATOM 2882 C C . PHE A 1 368 ? -10.407 7.592 9.617 1.00 96.38 368 PHE A C 1
ATOM 2884 O O . PHE A 1 368 ? -9.533 6.769 9.355 1.00 96.38 368 PHE A O 1
ATOM 2891 N N . HIS A 1 369 ? -10.866 8.495 8.759 1.00 95.25 369 HIS A N 1
ATOM 2892 C CA . HIS A 1 369 ? -10.439 8.589 7.373 1.00 95.25 369 HIS A CA 1
ATOM 2893 C C . HIS A 1 369 ? -10.251 10.051 6.985 1.00 95.25 369 HIS A C 1
ATOM 2895 O O . HIS A 1 369 ? -11.093 10.901 7.296 1.00 95.25 369 HIS A O 1
ATOM 2901 N N . VAL A 1 370 ? -9.144 10.350 6.315 1.00 92.56 370 VAL A N 1
ATOM 2902 C CA . VAL A 1 370 ? -8.808 11.696 5.850 1.00 92.56 370 VAL A CA 1
ATOM 2903 C C . VAL A 1 370 ? -8.403 11.629 4.387 1.00 92.56 370 VAL A C 1
ATOM 2905 O O . VAL A 1 370 ? -7.501 10.884 4.023 1.00 92.56 370 VAL A O 1
ATOM 2908 N N . GLU A 1 371 ? -9.026 12.460 3.558 1.00 90.75 371 GLU A N 1
ATOM 2909 C CA . GLU A 1 371 ? -8.625 12.650 2.163 1.00 90.75 371 GLU A CA 1
ATOM 2910 C C . GLU A 1 371 ? -8.119 14.077 1.988 1.00 90.75 371 GLU A C 1
ATOM 2912 O O . GLU A 1 371 ? -8.699 15.034 2.515 1.00 90.75 371 GLU A O 1
ATOM 2917 N N . THR A 1 372 ? -7.046 14.226 1.224 1.00 88.69 372 THR A N 1
ATOM 2918 C CA . THR A 1 372 ? -6.510 15.524 0.830 1.00 88.69 372 THR A CA 1
ATOM 2919 C C . THR A 1 372 ? -6.130 15.506 -0.637 1.00 88.69 372 THR A C 1
ATOM 2921 O O . THR A 1 372 ? -5.639 14.507 -1.157 1.00 88.69 372 THR A O 1
ATOM 2924 N N . SER A 1 373 ? -6.356 16.620 -1.317 1.00 87.69 373 SER A N 1
ATOM 2925 C CA . SER A 1 373 ? -5.832 16.834 -2.659 1.00 87.69 373 SER A CA 1
ATOM 2926 C C . SER A 1 373 ? -5.318 18.255 -2.804 1.00 87.69 373 SER A C 1
ATOM 2928 O O . SER A 1 373 ? -5.875 19.207 -2.246 1.00 87.69 373 SER A O 1
ATOM 2930 N N . ASP A 1 374 ? -4.210 18.373 -3.521 1.00 85.25 374 ASP A N 1
ATOM 2931 C CA . ASP A 1 374 ? -3.426 19.595 -3.596 1.00 85.25 374 ASP A CA 1
ATOM 2932 C C . ASP A 1 374 ? -2.771 19.696 -4.975 1.00 85.25 374 ASP A C 1
ATOM 2934 O O . ASP A 1 374 ? -2.212 18.732 -5.492 1.00 85.25 374 ASP A O 1
ATOM 2938 N N . GLU A 1 375 ? -2.869 20.871 -5.577 1.00 78.50 375 GLU A N 1
ATOM 2939 C CA . GLU A 1 375 ? -2.293 21.225 -6.883 1.00 78.50 375 GLU A CA 1
ATOM 2940 C C . GLU A 1 375 ? -1.513 22.545 -6.819 1.00 78.50 375 GLU A C 1
ATOM 2942 O O . GLU A 1 375 ? -1.216 23.185 -7.838 1.00 78.50 375 GLU A O 1
ATOM 2947 N N . LEU A 1 376 ? -1.219 22.998 -5.600 1.00 78.12 376 LEU A N 1
ATOM 2948 C CA . LEU A 1 376 ? -0.290 24.082 -5.369 1.00 78.12 376 LEU A CA 1
ATOM 2949 C C . LEU A 1 376 ? 1.152 23.597 -5.480 1.00 78.12 376 LEU A C 1
ATOM 2951 O O . LEU A 1 376 ? 1.489 22.422 -5.470 1.00 78.12 376 LEU A O 1
ATOM 2955 N N . PHE A 1 377 ? 2.040 24.577 -5.506 1.00 79.12 377 PHE A N 1
ATOM 2956 C CA . PHE A 1 377 ? 3.477 24.388 -5.389 1.00 79.12 377 PHE A CA 1
ATOM 2957 C C . PHE A 1 377 ? 3.960 24.215 -3.926 1.00 79.12 377 PHE A C 1
ATOM 2959 O O . PHE A 1 377 ? 5.157 24.309 -3.650 1.00 79.12 377 PHE A O 1
ATOM 2966 N N . GLU A 1 378 ? 3.049 24.060 -2.956 1.00 83.00 378 GLU A N 1
ATOM 2967 C CA . GLU A 1 378 ? 3.358 23.733 -1.556 1.00 83.00 378 GLU A CA 1
ATOM 2968 C C . GLU A 1 378 ? 2.383 22.679 -1.049 1.00 83.00 378 GLU A C 1
ATOM 2970 O O . GLU A 1 378 ? 1.259 23.004 -0.678 1.00 83.00 378 GLU A O 1
ATOM 2975 N N . TYR A 1 379 ? 2.866 21.445 -0.965 1.00 88.56 379 TYR A N 1
ATOM 2976 C CA . TYR A 1 379 ? 2.118 20.345 -0.393 1.00 88.56 379 TYR A CA 1
ATOM 2977 C C . TYR A 1 379 ? 2.187 20.416 1.127 1.00 88.56 379 TYR A C 1
ATOM 2979 O O . TYR A 1 379 ? 3.268 20.359 1.727 1.00 88.56 379 TYR A O 1
ATOM 2987 N N . SER A 1 380 ? 1.031 20.550 1.769 1.00 87.62 380 SER A N 1
ATOM 2988 C CA . SER A 1 380 ? 0.968 20.601 3.227 1.00 87.62 380 SER A CA 1
ATOM 2989 C C . SER A 1 380 ? -0.327 20.033 3.773 1.00 87.62 380 SER A C 1
ATOM 2991 O O . SER A 1 380 ? -1.399 20.380 3.292 1.00 87.62 380 SER A O 1
ATOM 2993 N N . LEU A 1 381 ? -0.229 19.271 4.854 1.00 89.00 381 LEU A N 1
ATOM 2994 C CA . LEU A 1 381 ? -1.358 18.913 5.697 1.00 89.00 381 LEU A CA 1
ATOM 2995 C C . LEU A 1 381 ? -0.973 19.215 7.137 1.00 89.00 381 LEU A C 1
ATOM 2997 O O . LEU A 1 381 ? 0.072 18.798 7.628 1.00 89.00 381 LEU A O 1
ATOM 3001 N N . LYS A 1 382 ? -1.812 19.983 7.820 1.00 86.50 382 LYS A N 1
ATOM 3002 C CA . LYS A 1 382 ? -1.600 20.360 9.217 1.00 86.50 382 LYS A CA 1
ATOM 3003 C C . LYS A 1 382 ? -2.899 20.089 9.949 1.00 86.50 382 LYS A C 1
ATOM 3005 O O . LYS A 1 382 ? -3.724 20.984 10.079 1.00 86.50 382 LYS A O 1
ATOM 3010 N N . LEU A 1 383 ? -3.099 18.842 10.360 1.00 89.06 383 LEU A N 1
ATOM 3011 C CA . LEU A 1 383 ? -4.267 18.422 11.126 1.00 89.06 383 LEU A CA 1
ATOM 3012 C C . LEU A 1 383 ? -3.870 18.217 12.589 1.00 89.06 383 LEU A C 1
ATOM 3014 O O . LEU A 1 383 ? -2.905 17.516 12.879 1.00 89.06 383 LEU A O 1
ATOM 3018 N N . SER A 1 384 ? -4.602 18.833 13.516 1.00 88.12 384 SER A N 1
ATOM 3019 C CA . SER A 1 384 ? -4.391 18.647 14.957 1.00 88.12 384 SER A CA 1
ATOM 3020 C C . SER A 1 384 ? -5.700 18.421 15.699 1.00 88.12 384 SER A C 1
ATOM 3022 O O . SER A 1 384 ? -6.780 18.612 15.148 1.00 88.12 384 SER A O 1
ATOM 3024 N N . ILE A 1 385 ? -5.592 18.078 16.978 1.00 88.19 385 ILE A N 1
ATOM 3025 C CA . ILE A 1 385 ? -6.714 18.022 17.912 1.00 88.19 385 ILE A CA 1
ATOM 3026 C C . ILE A 1 385 ? -6.729 19.301 18.762 1.00 88.19 385 ILE A C 1
ATOM 3028 O O . ILE A 1 385 ? -5.697 19.695 19.309 1.00 88.19 385 ILE A O 1
ATOM 3032 N N . ASN A 1 386 ? -7.909 19.914 18.911 1.00 82.12 386 ASN A N 1
ATOM 3033 C CA . ASN A 1 386 ? -8.186 21.079 19.767 1.00 82.12 386 ASN A CA 1
ATOM 3034 C C . ASN A 1 386 ? -7.299 22.312 19.506 1.00 82.12 386 ASN A C 1
ATOM 3036 O O . ASN A 1 386 ? -6.758 22.875 20.459 1.00 82.12 386 ASN A O 1
ATOM 3040 N N . TYR A 1 387 ? -7.145 22.724 18.242 1.00 76.88 387 TYR A N 1
ATOM 3041 C CA . TYR A 1 387 ? -6.397 23.920 17.823 1.00 76.88 387 TYR A CA 1
ATOM 3042 C C . TYR A 1 387 ? -5.095 24.165 18.614 1.00 76.88 387 TYR A C 1
ATOM 3044 O O . TYR A 1 387 ? -4.965 25.092 19.417 1.00 76.88 387 TYR A O 1
ATOM 3052 N N . SER A 1 388 ? -4.088 23.328 18.371 1.00 69.38 388 SER A N 1
ATOM 3053 C CA . SER A 1 388 ? -2.731 23.559 18.863 1.00 69.38 388 SER A CA 1
ATOM 3054 C C . SER A 1 388 ? -1.799 23.808 17.681 1.00 69.38 388 SER A C 1
ATOM 3056 O O . SER A 1 388 ? -1.585 22.915 16.863 1.00 69.38 388 SER A O 1
ATOM 3058 N N . ARG A 1 389 ? -1.229 25.018 17.564 1.00 61.41 389 ARG A N 1
ATOM 3059 C CA . ARG A 1 389 ? -0.166 25.292 16.580 1.00 61.41 389 ARG A CA 1
ATOM 3060 C C . ARG A 1 389 ? 1.067 24.460 16.959 1.00 61.41 389 ARG A C 1
ATOM 3062 O O . ARG A 1 389 ? 1.764 24.788 17.915 1.00 61.41 389 ARG A O 1
ATOM 3069 N N . GLY A 1 390 ? 1.291 23.369 16.226 1.00 57.81 390 GLY A N 1
ATOM 3070 C CA . GLY A 1 390 ? 2.268 22.319 16.550 1.00 57.81 390 GLY A CA 1
ATOM 3071 C C . GLY A 1 390 ? 1.658 21.041 17.145 1.00 57.81 390 GLY A C 1
ATOM 3072 O O . GLY A 1 390 ? 2.403 20.141 17.524 1.00 57.81 390 GLY A O 1
ATOM 3073 N N . GLY A 1 391 ? 0.328 20.954 17.224 1.00 62.44 391 GLY A N 1
ATOM 3074 C CA . GLY A 1 391 ? -0.408 19.794 17.708 1.00 62.44 391 GLY A CA 1
ATOM 3075 C C . GLY A 1 391 ? -0.202 18.558 16.839 1.00 62.44 391 GLY A C 1
ATOM 3076 O O . GLY A 1 391 ? 0.187 18.649 15.674 1.00 62.44 391 GLY A O 1
ATOM 3077 N N . PHE A 1 392 ? -0.453 17.407 17.451 1.00 75.88 392 PHE A N 1
ATOM 3078 C CA . PHE A 1 392 ? -0.217 16.087 16.887 1.00 75.88 392 PHE A CA 1
ATOM 3079 C C . PHE A 1 392 ? -1.505 15.271 16.965 1.00 75.88 392 PHE A C 1
ATOM 3081 O O . PHE A 1 392 ? -2.274 15.428 17.918 1.00 75.88 392 PHE A O 1
ATOM 3088 N N . LEU A 1 393 ? -1.710 14.346 16.029 1.00 84.88 393 LEU A N 1
ATOM 3089 C CA . LEU A 1 393 ? -2.762 13.325 16.143 1.00 84.88 393 LEU A CA 1
ATOM 3090 C C . LEU A 1 393 ? -2.356 12.135 17.032 1.00 84.88 393 LEU A C 1
ATOM 3092 O O . LEU A 1 393 ? -2.844 11.020 16.871 1.00 84.88 393 LEU A O 1
ATOM 3096 N N . TYR A 1 394 ? -1.476 12.372 18.003 1.00 84.56 394 TYR A N 1
ATOM 3097 C CA . TYR A 1 394 ? -1.108 11.407 19.031 1.00 84.56 394 TYR A CA 1
ATOM 3098 C C . TYR A 1 394 ? -0.764 12.110 20.342 1.00 84.56 394 TYR A C 1
ATOM 3100 O O . TYR A 1 394 ? -0.472 13.307 20.385 1.00 84.56 394 TYR A O 1
ATOM 3108 N N . THR A 1 395 ? -0.716 11.332 21.420 1.00 85.50 395 THR A N 1
ATOM 3109 C CA . THR A 1 395 ? -0.122 11.762 22.687 1.00 85.50 395 THR A CA 1
ATOM 3110 C C . THR A 1 395 ? 0.946 10.775 23.149 1.00 85.50 395 THR A C 1
ATOM 3112 O O . THR A 1 395 ? 0.839 9.565 22.948 1.00 85.50 395 THR A O 1
ATOM 3115 N N . ASN A 1 396 ? 1.999 11.281 23.801 1.00 84.81 396 ASN A N 1
ATOM 3116 C CA . ASN A 1 396 ? 3.102 10.441 24.295 1.00 84.81 396 ASN A CA 1
ATOM 3117 C C . ASN A 1 396 ? 2.652 9.405 25.337 1.00 84.81 396 ASN A C 1
ATOM 3119 O O . ASN A 1 396 ? 3.284 8.366 25.486 1.00 84.81 396 ASN A O 1
ATOM 3123 N N . ASP A 1 397 ? 1.572 9.687 26.065 1.00 88.19 397 ASP A N 1
ATOM 3124 C CA . ASP A 1 397 ? 1.002 8.793 27.071 1.00 88.19 397 ASP A CA 1
ATOM 3125 C C . ASP A 1 397 ? 0.027 7.754 26.484 1.00 88.19 397 ASP A C 1
ATOM 3127 O O . ASP A 1 397 ? -0.540 6.968 27.245 1.00 88.19 397 ASP A O 1
ATOM 3131 N N . GLY A 1 398 ? -0.187 7.748 25.161 1.00 88.44 398 GLY A N 1
ATOM 3132 C CA . GLY A 1 398 ? -1.094 6.830 24.467 1.00 88.44 398 GLY A CA 1
ATOM 3133 C C . GLY A 1 398 ? -2.583 7.141 24.646 1.00 88.44 398 GLY A C 1
ATOM 3134 O O . GLY A 1 398 ? -3.418 6.333 24.252 1.00 88.44 398 GLY A O 1
ATOM 3135 N N . SER A 1 399 ? -2.937 8.285 25.240 1.00 92.38 399 SER A N 1
ATOM 3136 C CA . SER A 1 399 ? -4.333 8.732 25.345 1.00 92.38 399 SER A CA 1
ATOM 3137 C C . SER A 1 399 ? -5.000 8.955 23.984 1.00 92.38 399 SER A C 1
ATOM 3139 O O . SER A 1 399 ? -6.221 8.823 23.884 1.00 92.38 399 SER A O 1
ATOM 3141 N N . ILE A 1 400 ? -4.207 9.295 22.965 1.00 93.19 400 ILE A N 1
ATOM 3142 C CA . ILE A 1 400 ? -4.615 9.391 21.565 1.00 93.19 400 ILE A CA 1
ATOM 3143 C C . ILE A 1 400 ? -3.588 8.642 20.723 1.00 93.19 400 ILE A C 1
ATOM 3145 O O . ILE A 1 400 ? -2.384 8.893 20.849 1.00 93.19 400 ILE A O 1
ATOM 3149 N N . LYS A 1 401 ? -4.051 7.720 19.879 1.00 95.25 401 LYS A N 1
ATOM 3150 C CA . LYS A 1 401 ? -3.172 6.907 19.034 1.00 95.25 401 LYS A CA 1
ATOM 3151 C C . LYS A 1 401 ? -3.865 6.532 17.729 1.00 95.25 401 LYS A C 1
ATOM 3153 O O . LYS A 1 401 ? -5.004 6.083 17.760 1.00 95.25 401 LYS A O 1
ATOM 3158 N N . LEU A 1 402 ? -3.163 6.679 16.612 1.00 96.12 402 LEU A N 1
ATOM 3159 C CA . LEU A 1 402 ? -3.590 6.155 15.317 1.00 96.12 402 LEU A CA 1
ATOM 3160 C C . LEU A 1 402 ? -3.154 4.692 15.167 1.00 96.12 402 LEU A C 1
ATOM 3162 O O . LEU A 1 402 ? -2.085 4.315 15.661 1.00 96.12 402 LEU A O 1
ATOM 3166 N N . VAL A 1 403 ? -3.987 3.887 14.514 1.00 96.94 403 VAL A N 1
ATOM 3167 C CA . VAL A 1 403 ? -3.756 2.462 14.232 1.00 96.94 403 VAL A CA 1
ATOM 3168 C C . VAL A 1 403 ? -4.356 2.089 12.869 1.00 96.94 403 VAL A C 1
ATOM 3170 O O . VAL A 1 403 ? -5.358 2.679 12.458 1.00 96.94 403 VAL A O 1
ATOM 3173 N N . SER A 1 404 ? -3.771 1.104 12.191 1.00 96.56 404 SER A N 1
ATOM 3174 C CA . SER A 1 404 ? -4.227 0.631 10.879 1.00 96.56 404 SER A CA 1
ATOM 3175 C C . SER A 1 404 ? -5.478 -0.239 10.998 1.00 96.56 404 SER A C 1
ATOM 3177 O O . SER A 1 404 ? -5.875 -0.651 12.098 1.00 96.56 404 SER A O 1
ATOM 3179 N N . ASN A 1 405 ? -6.103 -0.548 9.862 1.00 96.19 405 ASN A N 1
ATOM 3180 C CA . ASN A 1 405 ? -7.222 -1.492 9.838 1.00 96.19 405 ASN A CA 1
ATOM 3181 C C . ASN A 1 405 ? -6.787 -2.892 10.267 1.00 96.19 405 ASN A C 1
ATOM 3183 O O . ASN A 1 405 ? -7.389 -3.452 11.183 1.00 96.19 405 ASN A O 1
ATOM 3187 N N . ALA A 1 406 ? -5.697 -3.402 9.686 1.00 95.50 406 ALA A N 1
ATOM 3188 C CA . ALA A 1 406 ? -5.158 -4.718 10.013 1.00 95.50 406 ALA A CA 1
ATOM 3189 C C . ALA A 1 406 ? -4.842 -4.847 11.512 1.00 95.50 406 ALA A C 1
ATOM 3191 O O . ALA A 1 406 ? -5.183 -5.849 12.140 1.00 95.50 406 ALA A O 1
ATOM 3192 N N . TYR A 1 407 ? -4.263 -3.808 12.131 1.00 96.81 407 TYR A N 1
ATOM 3193 C CA . TYR A 1 407 ? -3.961 -3.834 13.565 1.00 96.81 407 TYR A CA 1
ATOM 3194 C C . TYR A 1 407 ? -5.235 -3.890 14.415 1.00 96.81 407 TYR A C 1
ATOM 3196 O O . TYR A 1 407 ? -5.283 -4.597 15.422 1.00 96.81 407 TYR A O 1
ATOM 3204 N N . MET A 1 408 ? -6.280 -3.160 14.018 1.00 97.12 408 MET A N 1
ATOM 3205 C CA . MET A 1 408 ? -7.560 -3.182 14.725 1.00 97.12 408 MET A CA 1
ATOM 3206 C C . MET A 1 408 ? -8.294 -4.504 14.596 1.00 97.12 408 MET A C 1
ATOM 3208 O O . MET A 1 408 ? -8.861 -4.975 15.583 1.00 97.12 408 MET A O 1
ATOM 3212 N N . GLU A 1 409 ? -8.262 -5.118 13.419 1.00 95.25 409 GLU A N 1
ATOM 3213 C CA . GLU A 1 409 ? -8.818 -6.452 13.215 1.00 95.25 409 GLU A CA 1
ATOM 3214 C C . GLU A 1 409 ? -8.052 -7.496 14.031 1.00 95.25 409 GLU A C 1
ATOM 3216 O O . GLU A 1 409 ? -8.672 -8.268 14.765 1.00 95.25 409 GLU A O 1
ATOM 3221 N N . ALA A 1 410 ? -6.715 -7.447 14.016 1.00 96.06 410 ALA A N 1
ATOM 3222 C CA . ALA A 1 410 ? -5.868 -8.322 14.827 1.00 96.06 410 ALA A CA 1
ATOM 3223 C C . ALA A 1 410 ? -6.185 -8.178 16.323 1.00 96.06 410 ALA A C 1
ATOM 3225 O O . ALA A 1 410 ? -6.330 -9.172 17.039 1.00 96.06 410 ALA A O 1
ATOM 3226 N N . LEU A 1 411 ? -6.344 -6.935 16.794 1.00 96.31 411 LEU A N 1
ATOM 3227 C CA . LEU A 1 411 ? -6.705 -6.616 18.173 1.00 96.31 411 LEU A CA 1
ATOM 3228 C C . LEU A 1 411 ? -8.108 -7.125 18.535 1.00 96.31 411 LEU A C 1
ATOM 3230 O O . LEU A 1 411 ? -8.308 -7.620 19.644 1.00 96.31 411 LEU A O 1
ATOM 3234 N N . ALA A 1 412 ? -9.072 -7.027 17.617 1.00 95.25 412 ALA A N 1
ATOM 3235 C CA . ALA A 1 412 ? -10.442 -7.500 17.816 1.00 95.25 412 ALA A CA 1
ATOM 3236 C C . ALA A 1 412 ? -10.551 -9.028 17.905 1.00 95.25 412 ALA A C 1
ATOM 3238 O O . ALA A 1 412 ? -11.442 -9.531 18.590 1.00 95.25 412 ALA A O 1
ATOM 3239 N N . GLN A 1 413 ? -9.629 -9.762 17.276 1.00 94.81 413 GLN A N 1
ATOM 3240 C CA . GLN A 1 413 ? -9.520 -11.216 17.426 1.00 94.81 413 GLN A CA 1
ATOM 3241 C C . GLN A 1 413 ? -8.932 -11.633 18.786 1.00 94.81 413 GLN A C 1
ATOM 3243 O O . GLN A 1 413 ? -9.079 -12.784 19.203 1.00 94.81 413 GLN A O 1
ATOM 3248 N N . GLN A 1 414 ? -8.299 -10.710 19.521 1.00 93.25 414 GLN A N 1
ATOM 3249 C CA . GLN A 1 414 ? -7.767 -11.004 20.848 1.00 93.25 414 GLN A CA 1
ATOM 3250 C C . GLN A 1 414 ? -8.868 -10.987 21.907 1.00 93.25 414 GLN A C 1
ATOM 3252 O O . GLN A 1 414 ? -9.461 -9.955 22.237 1.00 93.25 414 GLN A O 1
ATOM 3257 N N . ASN A 1 415 ? -9.078 -12.144 22.530 1.00 84.69 415 ASN A N 1
ATOM 3258 C CA . ASN A 1 415 ? -10.056 -12.290 23.598 1.00 84.69 415 ASN A CA 1
ATOM 3259 C C . ASN A 1 415 ? -9.784 -11.321 24.761 1.00 84.69 415 ASN A C 1
ATOM 3261 O O . ASN A 1 415 ? -8.747 -11.378 25.421 1.00 84.69 415 ASN A O 1
ATOM 3265 N N . GLY A 1 416 ? -10.771 -10.473 25.062 1.00 87.88 416 GLY A N 1
ATOM 3266 C CA . GLY A 1 416 ? -10.771 -9.632 26.260 1.00 87.88 416 GLY A CA 1
ATOM 3267 C C . GLY A 1 416 ? -10.001 -8.312 26.149 1.00 87.88 416 GLY A C 1
ATOM 3268 O O . GLY A 1 416 ? -9.788 -7.676 27.183 1.00 87.88 416 GLY A O 1
ATOM 3269 N N . LEU A 1 417 ? -9.600 -7.879 24.945 1.00 94.31 417 LEU A N 1
ATOM 3270 C CA . LEU A 1 417 ? -8.970 -6.565 24.739 1.00 94.31 417 LEU A CA 1
ATOM 3271 C C . LEU A 1 417 ? -9.954 -5.496 24.256 1.00 94.31 417 LEU A C 1
ATOM 3273 O O . LEU A 1 417 ? -10.018 -4.418 24.854 1.00 94.31 417 LEU A O 1
ATOM 3277 N N . VAL A 1 418 ? -10.745 -5.794 23.225 1.00 96.50 418 VAL A N 1
ATOM 3278 C CA . VAL A 1 418 ? -11.756 -4.881 22.672 1.00 96.50 418 VAL A CA 1
ATOM 3279 C C . VAL A 1 418 ? -13.046 -5.622 22.317 1.00 96.50 418 VAL A C 1
ATOM 3281 O O . VAL A 1 418 ? -13.038 -6.832 22.104 1.00 96.50 418 VAL A O 1
ATOM 3284 N N . THR A 1 419 ? -14.156 -4.890 22.235 1.00 94.94 419 THR A N 1
ATOM 3285 C CA . THR A 1 419 ? -15.451 -5.383 21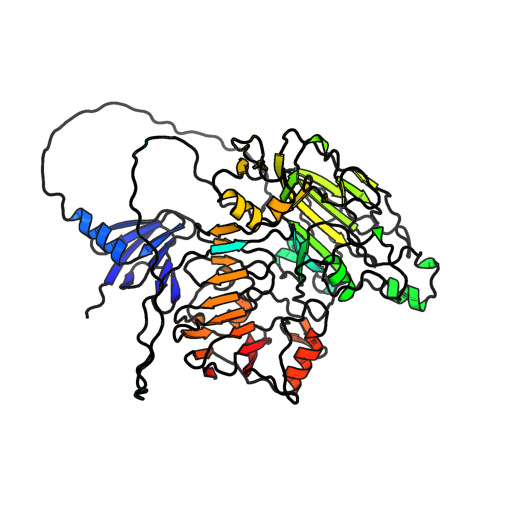.749 1.00 94.94 419 THR A CA 1
ATOM 3286 C C . THR A 1 419 ? -15.915 -4.513 20.588 1.00 94.94 419 THR A C 1
ATOM 3288 O O . THR A 1 419 ? -15.971 -3.290 20.729 1.00 94.94 419 THR A O 1
ATOM 3291 N N . LYS A 1 420 ? -16.290 -5.127 19.460 1.00 94.69 420 LYS A N 1
ATOM 3292 C CA . LYS A 1 420 ? -16.965 -4.425 18.359 1.00 94.69 420 LYS A CA 1
ATOM 3293 C C . LYS A 1 420 ? -18.375 -4.029 18.800 1.00 94.69 420 LYS A C 1
ATOM 3295 O O . LYS A 1 420 ? -19.182 -4.906 19.098 1.00 94.69 420 LYS A O 1
ATOM 3300 N N . GLU A 1 421 ? -18.673 -2.732 18.859 1.00 93.94 421 GLU A N 1
ATOM 3301 C CA . GLU A 1 421 ? -20.039 -2.247 19.126 1.00 93.94 421 GLU A CA 1
ATOM 3302 C C . GLU A 1 421 ? -20.749 -1.828 17.826 1.00 93.94 421 GLU A C 1
ATOM 3304 O O . GLU A 1 421 ? -21.973 -1.918 17.741 1.00 93.94 421 GLU A O 1
ATOM 3309 N N . SER A 1 422 ? -19.996 -1.407 16.804 1.00 93.81 422 SER A N 1
ATOM 3310 C CA . SER A 1 422 ? -20.499 -1.127 15.454 1.00 93.81 422 SER A CA 1
ATOM 3311 C C . SER A 1 422 ? -19.385 -1.263 14.406 1.00 93.81 422 SER A C 1
ATOM 3313 O O . SER A 1 422 ? -18.239 -1.556 14.745 1.00 93.81 422 SER A O 1
ATOM 3315 N N . ASP A 1 423 ? -19.699 -1.037 13.129 1.00 93.88 423 ASP A N 1
ATOM 3316 C CA . ASP A 1 423 ? -18.699 -1.020 12.050 1.00 93.88 423 ASP A CA 1
ATOM 3317 C C . ASP A 1 423 ? -17.740 0.175 12.115 1.00 93.88 423 ASP A C 1
ATOM 3319 O O . ASP A 1 423 ? -16.695 0.149 11.473 1.00 93.88 423 ASP A O 1
ATOM 3323 N N . THR A 1 424 ? -18.056 1.200 12.910 1.00 95.31 424 THR A N 1
ATOM 3324 C CA . THR A 1 424 ? -17.247 2.420 13.039 1.00 95.31 424 THR A CA 1
ATOM 3325 C C . THR A 1 424 ? -16.697 2.631 14.444 1.00 95.31 424 THR A C 1
ATOM 3327 O O . THR A 1 424 ? -15.973 3.602 14.675 1.00 95.31 424 THR A O 1
ATOM 3330 N N . PHE A 1 425 ? -16.984 1.713 15.377 1.00 95.44 425 PHE A N 1
ATOM 3331 C CA . PHE A 1 425 ? -16.572 1.837 16.771 1.00 95.44 425 PHE A CA 1
ATOM 3332 C C . PHE A 1 425 ? -16.270 0.494 17.459 1.00 95.44 425 PHE A C 1
ATOM 3334 O O . PHE A 1 425 ? -17.116 -0.408 17.523 1.00 95.44 425 PHE A O 1
ATOM 3341 N N . TYR A 1 426 ? -15.086 0.420 18.075 1.00 96.81 426 TYR A N 1
ATOM 3342 C CA . TYR A 1 426 ? -14.696 -0.627 19.023 1.00 96.81 426 TYR A CA 1
ATOM 3343 C C . TYR A 1 426 ? -14.458 -0.037 20.407 1.00 96.81 426 TYR A C 1
ATOM 3345 O O . TYR A 1 426 ? -13.832 1.011 20.564 1.00 96.81 426 TYR A O 1
ATOM 3353 N N . LYS A 1 427 ? -14.866 -0.763 21.441 1.00 95.94 427 LYS A N 1
ATOM 3354 C CA . LYS A 1 427 ? -14.676 -0.364 22.834 1.00 95.94 427 LYS A CA 1
ATOM 3355 C C . LYS A 1 427 ? -13.577 -1.164 23.501 1.00 95.94 427 LYS A C 1
ATOM 3357 O O . LYS A 1 427 ? -13.581 -2.388 23.420 1.00 95.94 427 LYS A O 1
ATOM 3362 N N . ALA A 1 428 ? -12.681 -0.498 24.223 1.00 95.75 428 ALA A N 1
ATOM 3363 C CA . ALA A 1 428 ? -11.683 -1.179 25.036 1.00 95.75 428 ALA A CA 1
ATOM 3364 C C . ALA A 1 428 ? -12.338 -1.845 26.256 1.00 95.75 428 ALA A C 1
ATOM 3366 O O . ALA A 1 428 ? -13.072 -1.216 27.029 1.00 95.75 428 ALA A O 1
ATOM 3367 N N . ILE A 1 429 ? -12.055 -3.132 26.449 1.00 94.19 429 ILE A N 1
ATOM 3368 C CA . ILE A 1 429 ? -12.620 -3.920 27.544 1.00 94.19 429 ILE A CA 1
ATOM 3369 C C . ILE A 1 429 ? -11.895 -3.572 28.845 1.00 94.19 429 ILE A C 1
ATOM 3371 O O . ILE A 1 429 ? -10.665 -3.530 28.919 1.00 94.19 429 ILE A O 1
ATOM 3375 N N . LYS A 1 430 ? -12.675 -3.345 29.906 1.00 90.81 430 LYS A N 1
ATOM 3376 C CA . LYS A 1 430 ? -12.144 -3.173 31.260 1.00 90.81 430 LYS A CA 1
ATOM 3377 C C . LYS A 1 430 ? -11.793 -4.535 31.856 1.00 90.81 430 LYS A C 1
ATOM 3379 O O . LYS A 1 430 ? -12.667 -5.382 32.026 1.00 90.81 430 LYS A O 1
ATOM 3384 N N . ARG A 1 431 ? -10.521 -4.717 32.195 1.00 88.06 431 ARG A N 1
ATOM 3385 C CA . ARG A 1 431 ? -9.968 -5.905 32.850 1.00 88.06 431 ARG A CA 1
ATOM 3386 C C . ARG A 1 431 ? -10.353 -5.946 34.331 1.00 88.06 431 ARG A C 1
ATOM 3388 O O . ARG A 1 431 ? -10.823 -4.963 34.909 1.00 88.06 431 ARG A O 1
ATOM 3395 N N . THR A 1 432 ? -10.119 -7.090 34.969 1.00 87.75 432 THR A N 1
ATOM 3396 C CA . THR A 1 432 ? -10.427 -7.317 36.393 1.00 87.75 432 THR A CA 1
ATOM 3397 C C . THR A 1 432 ? -9.631 -6.422 37.342 1.00 87.75 432 THR A C 1
ATOM 3399 O O . THR A 1 432 ? -10.120 -6.101 38.421 1.00 87.75 432 THR A O 1
ATOM 3402 N N . ASP A 1 433 ? -8.428 -6.001 36.946 1.00 87.69 433 ASP A N 1
ATOM 3403 C CA . ASP A 1 433 ? -7.592 -5.047 37.690 1.00 87.69 433 ASP A CA 1
ATOM 3404 C C . ASP A 1 433 ? -8.042 -3.582 37.521 1.00 87.69 433 ASP A C 1
ATOM 3406 O O . ASP A 1 433 ? -7.475 -2.673 38.123 1.00 87.69 433 ASP A O 1
ATOM 3410 N N . GLY A 1 434 ? -9.088 -3.351 36.724 1.00 86.00 434 GLY A N 1
ATOM 3411 C CA . GLY A 1 434 ? -9.655 -2.041 36.451 1.00 86.00 434 GLY A CA 1
ATOM 3412 C C . GLY A 1 434 ? -9.017 -1.293 35.282 1.00 86.00 434 GLY A C 1
ATOM 3413 O O . GLY A 1 434 ? -9.562 -0.251 34.916 1.00 86.00 434 GLY A O 1
ATOM 3414 N N . THR A 1 435 ? -7.942 -1.816 34.684 1.00 91.00 435 THR A N 1
ATOM 3415 C CA . THR A 1 435 ? -7.285 -1.228 33.506 1.00 91.00 435 THR A CA 1
ATOM 3416 C C . THR A 1 435 ? -7.987 -1.620 32.207 1.00 91.00 435 THR A C 1
ATOM 3418 O O . THR A 1 435 ? -8.765 -2.574 32.157 1.00 91.00 435 THR A O 1
ATOM 3421 N N . ARG A 1 436 ? -7.709 -0.894 31.130 1.00 92.81 436 ARG A N 1
ATOM 3422 C CA . ARG A 1 436 ? -8.132 -1.176 29.753 1.00 92.81 436 ARG A CA 1
ATOM 3423 C C . ARG A 1 436 ? -6.920 -1.227 28.836 1.00 92.81 436 ARG A C 1
ATOM 3425 O O . ARG A 1 436 ? -5.834 -0.762 29.188 1.00 92.81 436 ARG A O 1
ATOM 3432 N N . PHE A 1 437 ? -7.089 -1.811 27.654 1.00 93.38 437 PHE A N 1
ATOM 3433 C CA . PHE A 1 437 ? -6.114 -1.612 26.586 1.00 93.38 437 PHE A CA 1
ATOM 3434 C C . PHE A 1 437 ? -6.019 -0.115 26.256 1.00 93.38 437 PHE A C 1
ATOM 3436 O O . PHE A 1 437 ? -7.049 0.544 26.130 1.00 93.38 437 PHE A O 1
ATOM 3443 N N . GLY A 1 438 ? -4.800 0.420 26.157 1.00 92.75 438 GLY A N 1
ATOM 3444 C CA . GLY A 1 438 ? -4.562 1.840 25.870 1.00 92.75 438 GLY A CA 1
ATOM 3445 C C . GLY A 1 438 ? -4.553 2.753 27.105 1.00 92.75 438 GLY A C 1
ATOM 3446 O O . GLY A 1 438 ? -4.342 3.963 26.977 1.00 92.75 438 GLY A O 1
ATOM 3447 N N . ASP A 1 439 ? -4.717 2.207 28.316 1.00 91.88 439 ASP A N 1
ATOM 3448 C CA . ASP A 1 439 ? -4.381 2.925 29.560 1.00 91.88 439 ASP A CA 1
ATOM 3449 C C . ASP A 1 439 ? -2.860 3.111 29.709 1.00 91.88 439 ASP A C 1
ATOM 3451 O O . ASP A 1 439 ? -2.406 4.035 30.384 1.00 91.88 439 ASP A O 1
ATOM 3455 N N . ASN A 1 440 ? -2.067 2.264 29.045 1.00 92.12 440 ASN A N 1
ATOM 3456 C CA . ASN A 1 440 ? -0.613 2.361 28.966 1.00 92.12 440 ASN A CA 1
ATOM 3457 C C . ASN A 1 440 ? -0.176 2.524 27.502 1.00 92.12 440 ASN A C 1
ATOM 3459 O O . ASN A 1 440 ? -0.587 1.742 26.650 1.00 92.12 440 ASN A O 1
ATOM 3463 N N . ALA A 1 441 ? 0.693 3.497 27.211 1.00 91.81 441 ALA A N 1
ATOM 3464 C CA . ALA A 1 441 ? 1.217 3.737 25.863 1.00 91.81 441 ALA A CA 1
ATOM 3465 C C . ALA A 1 441 ? 1.879 2.495 25.235 1.00 91.81 441 ALA A C 1
ATOM 3467 O O . ALA A 1 441 ? 1.720 2.259 24.042 1.00 91.81 441 ALA A O 1
ATOM 3468 N N . SER A 1 442 ? 2.555 1.676 26.047 1.00 94.44 442 SER A N 1
ATOM 3469 C CA . SER A 1 442 ? 3.241 0.459 25.582 1.00 94.44 442 SER A CA 1
ATOM 3470 C C . SER A 1 442 ? 2.301 -0.664 25.138 1.00 94.44 442 SER A C 1
ATOM 3472 O O . SER A 1 442 ? 2.750 -1.636 24.535 1.00 94.44 442 SER A O 1
ATOM 3474 N N . ASP A 1 443 ? 0.993 -0.556 25.401 1.00 94.56 443 ASP A N 1
ATOM 3475 C CA . ASP A 1 443 ? 0.023 -1.503 24.846 1.00 94.56 443 ASP A CA 1
ATOM 3476 C C . ASP A 1 443 ? 0.008 -1.464 23.314 1.00 94.56 443 ASP A C 1
ATOM 3478 O O . ASP A 1 443 ? -0.222 -2.496 22.690 1.00 94.56 443 ASP A O 1
ATOM 3482 N N . PHE A 1 444 ? 0.303 -0.305 22.719 1.00 95.38 444 PHE A N 1
ATOM 3483 C CA . PHE A 1 444 ? 0.339 -0.113 21.271 1.00 95.38 444 PHE A CA 1
ATOM 3484 C C . PHE A 1 444 ? 1.632 -0.594 20.605 1.00 95.38 444 PHE A C 1
ATOM 3486 O O . PHE A 1 444 ? 1.684 -0.629 19.382 1.00 95.38 444 PHE A O 1
ATOM 3493 N N . ASP A 1 445 ? 2.661 -0.949 21.378 1.00 94.00 445 ASP A N 1
ATOM 3494 C CA . ASP A 1 445 ? 3.936 -1.452 20.843 1.00 94.00 445 ASP A CA 1
ATOM 3495 C C . ASP A 1 445 ? 3.916 -2.982 20.657 1.00 94.00 445 ASP A C 1
ATOM 3497 O O . ASP A 1 445 ? 4.885 -3.576 20.182 1.00 94.00 445 ASP A O 1
ATOM 3501 N N . LYS A 1 446 ? 2.828 -3.643 21.073 1.00 94.88 446 LYS A N 1
ATOM 3502 C CA . LYS A 1 446 ? 2.687 -5.101 21.037 1.00 94.88 446 LYS A CA 1
ATOM 3503 C C . LYS A 1 446 ? 2.252 -5.563 19.642 1.00 94.88 446 LYS A C 1
ATOM 3505 O O . LYS A 1 446 ? 1.311 -4.986 19.099 1.00 94.88 446 LYS A O 1
ATOM 3510 N N . PRO A 1 447 ? 2.880 -6.608 19.081 1.00 96.06 447 PRO A N 1
ATOM 3511 C CA . PRO A 1 447 ? 2.373 -7.254 17.880 1.00 96.06 447 PRO A CA 1
ATOM 3512 C C . PRO A 1 447 ? 1.148 -8.118 18.197 1.00 96.06 447 PRO A C 1
ATOM 3514 O O . PRO A 1 447 ? 1.035 -8.662 19.303 1.00 96.06 447 PRO A O 1
ATOM 3517 N N . PHE A 1 448 ? 0.278 -8.293 17.206 1.00 96.31 448 PHE A N 1
ATOM 3518 C CA . PHE A 1 448 ? -0.857 -9.212 17.260 1.00 96.31 448 PHE A CA 1
ATOM 3519 C C . PHE A 1 448 ? -0.939 -10.042 15.988 1.00 96.31 448 PHE A C 1
ATOM 3521 O O . PHE A 1 448 ? -0.675 -9.542 14.900 1.00 96.31 448 PHE A O 1
ATOM 3528 N N . ASP A 1 449 ? -1.346 -11.298 16.133 1.00 96.38 449 ASP A N 1
ATOM 3529 C CA . ASP A 1 449 ? -1.592 -12.162 14.987 1.00 96.38 449 ASP A CA 1
ATOM 3530 C C . ASP A 1 449 ? -3.000 -11.893 14.440 1.00 96.38 449 ASP A C 1
ATOM 3532 O O . ASP A 1 449 ? -3.987 -11.959 15.180 1.00 96.38 449 ASP A O 1
ATOM 3536 N N . LEU A 1 450 ? -3.078 -11.589 13.147 1.00 95.69 450 LEU A N 1
ATOM 3537 C CA . LEU A 1 450 ? -4.303 -11.487 12.368 1.00 95.69 450 LEU A CA 1
ATOM 3538 C C . LEU A 1 450 ? -4.484 -12.781 11.585 1.00 95.69 450 LEU A C 1
ATOM 3540 O O . LEU A 1 450 ? -3.705 -13.072 10.679 1.00 95.69 450 LEU A O 1
ATOM 3544 N N . LYS A 1 451 ? -5.504 -13.563 11.931 1.00 94.62 451 LYS A N 1
ATOM 3545 C CA . LYS A 1 451 ? -5.856 -14.775 11.193 1.00 94.62 451 LYS A CA 1
ATOM 3546 C C . LYS A 1 451 ? -6.968 -14.470 10.195 1.00 94.62 451 LYS A C 1
ATOM 3548 O O . LYS A 1 451 ? -8.020 -13.959 10.586 1.00 94.62 451 LYS A O 1
ATOM 3553 N N . PHE A 1 452 ? -6.766 -14.834 8.934 1.00 89.69 452 PHE A N 1
ATOM 3554 C CA . PHE A 1 452 ? -7.767 -14.620 7.893 1.00 89.69 452 PHE A CA 1
ATOM 3555 C C . PHE A 1 452 ? -8.695 -15.832 7.760 1.00 89.69 452 PHE A C 1
ATOM 3557 O O . PHE A 1 452 ? -8.369 -16.832 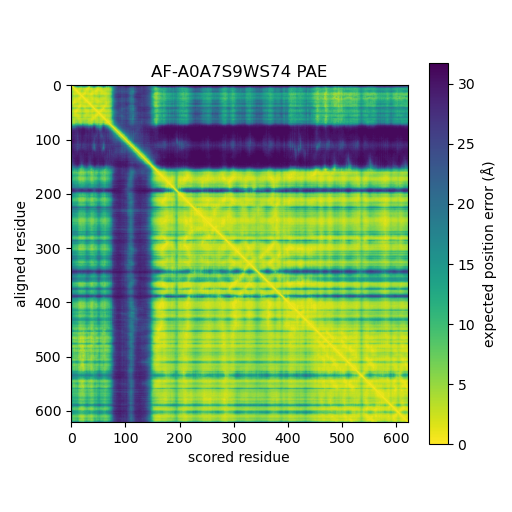7.130 1.00 89.69 452 PHE A O 1
ATOM 3564 N N . GLU A 1 453 ? -9.865 -15.768 8.394 1.00 80.06 453 GLU A N 1
ATOM 3565 C CA . GLU A 1 453 ? -10.862 -16.855 8.356 1.00 80.06 453 GLU A CA 1
ATOM 3566 C C . GLU A 1 453 ? -11.929 -16.681 7.252 1.00 80.06 453 GLU A C 1
ATOM 3568 O O . GLU A 1 453 ? -12.848 -17.492 7.165 1.00 80.06 453 GLU A O 1
ATOM 3573 N N . GLY A 1 454 ? -11.833 -15.617 6.442 1.00 78.94 454 GLY A N 1
ATOM 3574 C CA . GLY A 1 454 ? -12.733 -15.324 5.315 1.00 78.94 454 GLY A CA 1
ATOM 3575 C C . GLY A 1 454 ? -12.273 -15.959 3.997 1.00 78.94 454 GLY A C 1
ATOM 3576 O O . GLY A 1 454 ? -11.600 -16.973 4.017 1.00 78.94 454 GLY A O 1
ATOM 3577 N N . THR A 1 455 ? -12.629 -15.365 2.851 1.00 76.00 455 THR A N 1
ATOM 3578 C CA . THR A 1 455 ? -12.087 -15.746 1.519 1.00 76.00 455 THR A CA 1
ATOM 3579 C C . THR A 1 455 ? -11.223 -14.673 0.877 1.00 76.00 455 THR A C 1
ATOM 3581 O O . THR A 1 455 ? -10.750 -14.881 -0.238 1.00 76.00 455 THR A O 1
ATOM 3584 N N . LYS A 1 456 ? -11.099 -13.504 1.513 1.00 88.12 456 LYS A N 1
ATOM 3585 C CA . LYS A 1 456 ? -10.186 -12.454 1.077 1.00 88.12 456 LYS A CA 1
ATOM 3586 C C . LYS A 1 456 ? -9.240 -12.125 2.220 1.00 88.12 456 LYS A C 1
ATOM 3588 O O . LYS A 1 456 ? -9.702 -11.784 3.311 1.00 88.12 456 LYS A O 1
ATOM 3593 N N . ASP A 1 457 ? -7.953 -12.221 1.943 1.00 93.56 457 ASP A N 1
ATOM 3594 C CA . ASP A 1 457 ? -6.885 -11.816 2.842 1.00 93.56 457 ASP A CA 1
ATOM 3595 C C . ASP A 1 457 ? -6.511 -10.383 2.458 1.00 93.56 457 ASP A C 1
ATOM 3597 O O . ASP A 1 457 ? -6.202 -10.115 1.297 1.00 93.56 457 ASP A O 1
ATOM 3601 N N . VAL A 1 458 ? -6.619 -9.449 3.403 1.00 93.62 458 VAL A N 1
ATOM 3602 C CA . VAL A 1 458 ? -6.328 -8.029 3.164 1.00 93.62 458 VAL A CA 1
ATOM 3603 C C . VAL A 1 458 ? -5.185 -7.598 4.072 1.00 93.62 458 VAL A C 1
ATOM 3605 O O . VAL A 1 458 ? -5.290 -7.717 5.294 1.00 93.62 458 VAL A O 1
ATOM 3608 N N . GLY A 1 459 ? -4.101 -7.129 3.462 1.00 93.69 459 GLY A N 1
ATOM 3609 C CA . GLY A 1 459 ? -2.911 -6.633 4.140 1.00 93.69 459 GLY A CA 1
ATOM 3610 C C . GLY A 1 459 ? -3.052 -5.215 4.680 1.00 93.69 459 GLY A C 1
ATOM 3611 O O . GLY A 1 459 ? -4.148 -4.702 4.936 1.00 93.69 459 GLY A O 1
ATOM 3612 N N . SER A 1 460 ? -1.903 -4.593 4.885 1.00 93.31 460 SER A N 1
ATOM 3613 C CA . SER A 1 460 ? -1.725 -3.220 5.348 1.00 93.31 460 SER A CA 1
ATOM 3614 C C . SER A 1 460 ? -0.728 -2.495 4.452 1.00 93.31 460 SER A C 1
ATOM 3616 O O . SER A 1 460 ? -0.223 -3.088 3.516 1.00 93.31 460 SER A O 1
ATOM 3618 N N . ASN A 1 461 ? -0.394 -1.235 4.747 1.00 95.00 461 ASN A N 1
ATOM 3619 C CA . ASN A 1 461 ? 0.683 -0.547 4.022 1.00 95.00 461 ASN A CA 1
ATOM 3620 C C . ASN A 1 461 ? 2.097 -0.879 4.572 1.00 95.00 461 ASN A C 1
ATOM 3622 O O . ASN A 1 461 ? 3.029 -0.062 4.501 1.00 95.00 461 ASN A O 1
ATOM 3626 N N . LEU A 1 462 ? 2.245 -2.050 5.203 1.00 93.62 462 LEU A N 1
ATOM 3627 C CA . LEU A 1 462 ? 3.505 -2.606 5.705 1.00 93.62 462 LEU A CA 1
ATOM 3628 C C . LEU A 1 462 ? 4.021 -3.704 4.785 1.00 93.62 462 LEU A C 1
ATOM 3630 O O . LEU A 1 462 ? 3.345 -4.123 3.872 1.00 93.62 462 LEU A O 1
ATOM 3634 N N . ASP A 1 463 ? 5.244 -4.165 5.034 1.00 94.75 463 ASP A N 1
ATOM 3635 C CA . ASP A 1 463 ? 5.815 -5.277 4.280 1.00 94.75 463 ASP A CA 1
ATOM 3636 C C . ASP A 1 463 ? 5.246 -6.600 4.823 1.00 94.75 463 ASP A C 1
ATOM 3638 O O . ASP A 1 463 ? 5.804 -7.204 5.752 1.00 94.75 463 ASP A O 1
ATOM 3642 N N . ASP A 1 464 ? 4.121 -7.027 4.261 1.00 95.81 464 ASP A N 1
ATOM 3643 C CA . ASP A 1 464 ? 3.359 -8.192 4.676 1.00 95.81 464 ASP A CA 1
ATOM 3644 C C . ASP A 1 464 ? 3.782 -9.455 3.895 1.00 95.81 464 ASP A C 1
ATOM 3646 O O . ASP A 1 464 ? 4.405 -9.431 2.826 1.00 95.81 464 ASP A O 1
ATOM 3650 N N . LYS A 1 465 ? 3.494 -10.624 4.480 1.00 96.19 465 LYS A N 1
ATOM 3651 C CA . LYS A 1 465 ? 3.854 -11.930 3.912 1.00 96.19 465 LYS A CA 1
ATOM 3652 C C . LYS A 1 465 ? 2.645 -12.852 3.898 1.00 96.19 465 LYS A C 1
ATOM 3654 O O . LYS A 1 465 ? 2.081 -13.155 4.948 1.00 96.19 465 LYS A O 1
ATOM 3659 N N . PHE A 1 466 ? 2.315 -13.352 2.713 1.00 96.62 466 PHE A N 1
ATOM 3660 C CA . PHE A 1 466 ? 1.166 -14.216 2.462 1.00 96.62 466 PHE A CA 1
ATOM 3661 C C . PHE A 1 466 ? 1.608 -15.531 1.835 1.00 96.62 466 PHE A C 1
ATOM 3663 O O . PHE A 1 466 ? 2.534 -15.567 1.037 1.00 96.62 466 PHE A O 1
ATOM 3670 N N . ILE A 1 467 ? 0.930 -16.623 2.162 1.00 94.69 467 ILE A N 1
ATOM 3671 C CA . ILE A 1 467 ? 1.053 -17.910 1.481 1.00 94.69 467 ILE A CA 1
ATOM 3672 C C . ILE A 1 467 ? -0.023 -17.968 0.400 1.00 94.69 467 ILE A C 1
ATOM 3674 O O . ILE A 1 467 ? -1.192 -17.685 0.671 1.00 94.69 467 ILE A O 1
ATOM 3678 N N . PHE A 1 468 ? 0.364 -18.363 -0.813 1.00 93.06 468 PHE A N 1
ATOM 3679 C CA . PHE A 1 468 ? -0.582 -18.615 -1.892 1.00 93.06 468 PHE A CA 1
ATOM 3680 C C . PHE A 1 468 ? -1.539 -19.749 -1.504 1.00 93.06 468 PHE A C 1
ATOM 3682 O O . PHE A 1 468 ? -1.115 -20.872 -1.214 1.00 93.06 468 PHE A O 1
ATOM 3689 N N . ASN A 1 469 ? -2.833 -19.446 -1.496 1.00 88.38 469 ASN A N 1
ATOM 3690 C CA . ASN A 1 469 ? -3.886 -20.328 -1.013 1.00 88.38 469 ASN A CA 1
ATOM 3691 C C . ASN A 1 469 ? -5.168 -20.162 -1.862 1.00 88.38 469 ASN A C 1
ATOM 3693 O O . ASN A 1 469 ? -5.149 -19.599 -2.965 1.00 88.38 469 ASN A O 1
ATOM 3697 N N . SER A 1 470 ? -6.289 -20.709 -1.389 1.00 82.44 470 SER A N 1
ATOM 3698 C CA . SER A 1 470 ? -7.582 -20.583 -2.077 1.00 82.44 470 SER A CA 1
ATOM 3699 C C . SER A 1 470 ? -8.235 -19.199 -1.961 1.00 82.44 470 SER A C 1
ATOM 3701 O O . SER A 1 470 ? -9.194 -18.932 -2.689 1.00 82.44 470 SER A O 1
ATOM 3703 N N . HIS A 1 471 ? -7.738 -18.321 -1.087 1.00 86.81 471 HIS A N 1
ATOM 3704 C CA . HIS A 1 471 ? -8.298 -16.991 -0.891 1.00 86.81 471 HIS A CA 1
ATOM 3705 C C . HIS A 1 471 ? -7.882 -16.054 -2.031 1.00 86.81 471 HIS A C 1
ATOM 3707 O O . HIS A 1 471 ? -6.912 -16.292 -2.758 1.00 86.81 471 HIS A O 1
ATOM 3713 N N . ASP A 1 472 ? -8.667 -14.999 -2.213 1.00 91.25 472 ASP A N 1
ATOM 3714 C CA . ASP A 1 472 ? -8.208 -13.817 -2.930 1.00 91.25 472 ASP A CA 1
ATOM 3715 C C . ASP A 1 472 ? -7.330 -13.010 -1.956 1.00 91.25 472 ASP A C 1
ATOM 3717 O O . ASP A 1 472 ? -7.623 -12.953 -0.764 1.00 91.25 472 ASP A O 1
ATOM 3721 N N . ILE A 1 473 ? -6.240 -12.415 -2.420 1.00 94.44 473 ILE A N 1
ATOM 3722 C CA . ILE A 1 473 ? -5.277 -11.715 -1.573 1.00 94.44 473 ILE A CA 1
ATOM 3723 C C . ILE A 1 473 ? -5.043 -10.326 -2.150 1.00 94.44 473 ILE A C 1
ATOM 3725 O O . ILE A 1 473 ? -4.692 -10.184 -3.317 1.00 94.44 473 ILE A O 1
ATOM 3729 N N . ASP A 1 474 ? -5.252 -9.322 -1.314 1.00 94.12 474 ASP A N 1
ATOM 3730 C CA . ASP A 1 474 ? -4.947 -7.917 -1.567 1.00 94.12 474 ASP A CA 1
ATOM 3731 C C . ASP A 1 474 ? -3.942 -7.515 -0.507 1.00 94.12 474 ASP A C 1
ATOM 3733 O O . ASP A 1 474 ? -4.304 -7.250 0.642 1.00 94.12 474 ASP A O 1
ATOM 3737 N N . ALA A 1 475 ? -2.666 -7.576 -0.876 1.00 93.88 475 ALA A N 1
ATOM 3738 C CA . ALA A 1 475 ? -1.578 -7.258 0.035 1.00 93.88 475 ALA A CA 1
ATOM 3739 C C . ALA A 1 475 ? -1.531 -5.762 0.390 1.00 93.88 475 ALA A C 1
ATOM 3741 O O . ALA A 1 475 ? -0.898 -5.408 1.376 1.00 93.88 475 ALA A O 1
ATOM 3742 N N . LYS A 1 476 ? -2.318 -4.929 -0.311 1.00 90.44 476 LYS A N 1
ATOM 3743 C CA . LYS A 1 476 ? -2.419 -3.474 -0.193 1.00 90.44 476 LYS A CA 1
ATOM 3744 C C . LYS A 1 476 ? -1.193 -2.730 -0.683 1.00 90.44 476 LYS A C 1
ATOM 3746 O O . LYS A 1 476 ? -1.219 -2.179 -1.778 1.00 90.44 476 LYS A O 1
ATOM 3751 N N . GLY A 1 477 ? -0.157 -2.620 0.127 1.00 87.94 477 GLY A N 1
ATOM 3752 C CA . GLY A 1 477 ? 1.031 -1.903 -0.287 1.00 87.94 477 GLY A CA 1
ATOM 3753 C C . GLY A 1 477 ? 2.151 -2.054 0.712 1.00 87.94 477 GLY A C 1
ATOM 3754 O O . GLY A 1 477 ? 1.947 -2.389 1.861 1.00 87.94 477 GLY A O 1
ATOM 3755 N N . GLY A 1 478 ? 3.354 -1.677 0.320 1.00 91.50 478 GLY A N 1
ATOM 3756 C CA . GLY A 1 478 ? 4.533 -2.086 1.059 1.00 91.50 478 GLY A CA 1
ATOM 3757 C C . GLY A 1 478 ? 5.517 -2.694 0.082 1.00 91.50 478 GLY A C 1
ATOM 3758 O O . GLY A 1 478 ? 5.597 -2.286 -1.076 1.00 91.50 478 GLY A O 1
ATOM 3759 N N . ILE A 1 479 ? 6.308 -3.641 0.568 1.00 94.00 479 ILE A N 1
ATOM 3760 C CA . ILE A 1 479 ? 7.081 -4.529 -0.296 1.00 94.00 479 ILE A CA 1
ATOM 3761 C C . ILE A 1 479 ? 6.672 -5.958 0.039 1.00 94.00 479 ILE A C 1
ATOM 3763 O O . ILE A 1 479 ? 7.374 -6.679 0.765 1.00 94.00 479 ILE A O 1
ATOM 3767 N N . ASP A 1 480 ? 5.515 -6.338 -0.479 1.00 96.50 480 ASP A N 1
ATOM 3768 C CA . ASP A 1 480 ? 4.791 -7.518 -0.036 1.00 96.50 480 ASP A CA 1
ATOM 3769 C C . ASP A 1 480 ? 5.311 -8.793 -0.686 1.00 96.50 480 ASP A C 1
ATOM 3771 O O . ASP A 1 480 ? 5.814 -8.808 -1.816 1.00 96.50 480 ASP A O 1
ATOM 3775 N N . THR A 1 481 ? 5.233 -9.892 0.065 1.00 97.31 481 THR A N 1
ATOM 3776 C CA . THR A 1 481 ? 5.793 -11.187 -0.340 1.00 97.31 481 THR A CA 1
ATOM 3777 C C . THR A 1 481 ? 4.721 -12.260 -0.431 1.00 97.31 481 THR A C 1
ATOM 3779 O O . THR A 1 481 ? 4.120 -12.633 0.578 1.00 97.31 481 THR A O 1
ATOM 3782 N N . LEU A 1 482 ? 4.553 -12.830 -1.625 1.00 97.56 482 LEU A N 1
ATOM 3783 C CA . LEU A 1 482 ? 3.752 -14.030 -1.847 1.00 97.56 482 LEU A CA 1
ATOM 3784 C C . LEU A 1 482 ? 4.625 -15.286 -1.797 1.00 97.56 482 LEU A C 1
ATOM 3786 O O . LEU A 1 482 ? 5.595 -15.423 -2.539 1.00 97.56 482 LEU A O 1
ATOM 3790 N N . VAL A 1 483 ? 4.262 -16.239 -0.950 1.00 96.62 483 VAL A N 1
ATOM 3791 C CA . VAL A 1 483 ? 5.001 -17.482 -0.742 1.00 96.62 483 VAL A CA 1
ATOM 3792 C C . VAL A 1 483 ? 4.319 -18.623 -1.470 1.00 96.62 483 VAL A C 1
ATOM 3794 O O . VAL A 1 483 ? 3.157 -18.936 -1.198 1.00 96.62 483 VAL A O 1
ATOM 3797 N N . PHE A 1 484 ? 5.069 -19.313 -2.321 1.00 94.44 484 PHE A N 1
ATOM 3798 C CA . PHE A 1 484 ? 4.648 -20.586 -2.889 1.00 94.44 484 PHE A CA 1
ATOM 3799 C C . PHE A 1 484 ? 5.325 -21.718 -2.137 1.00 94.44 484 PHE A C 1
ATOM 3801 O O . PHE A 1 484 ? 6.538 -21.883 -2.184 1.00 94.44 484 PHE A O 1
ATOM 3808 N N . THR A 1 485 ? 4.517 -22.525 -1.457 1.00 90.88 485 THR A N 1
ATOM 3809 C CA . THR A 1 485 ? 4.989 -23.730 -0.765 1.00 90.88 485 THR A CA 1
ATOM 3810 C C . THR A 1 485 ? 4.961 -24.965 -1.656 1.00 90.88 485 THR A C 1
ATOM 3812 O O . THR A 1 485 ? 5.323 -26.058 -1.227 1.00 90.88 485 THR A O 1
ATOM 3815 N N . GLN A 1 486 ? 4.425 -24.847 -2.870 1.00 88.12 486 GLN A N 1
ATOM 3816 C CA . GLN A 1 486 ? 4.056 -25.967 -3.735 1.00 88.12 486 GLN A CA 1
ATOM 3817 C C . GLN A 1 486 ? 4.111 -25.528 -5.194 1.00 88.12 486 GLN A C 1
ATOM 3819 O O . GLN A 1 486 ? 4.085 -24.332 -5.480 1.00 88.12 486 GLN A O 1
ATOM 3824 N N . ASN A 1 487 ? 4.169 -26.496 -6.109 1.00 90.75 487 ASN A N 1
ATOM 3825 C CA . ASN A 1 487 ? 4.184 -26.219 -7.541 1.00 90.75 487 ASN A CA 1
ATOM 3826 C C . ASN A 1 487 ? 2.910 -25.479 -7.961 1.00 90.75 487 ASN A C 1
ATOM 3828 O O . ASN A 1 487 ? 1.811 -25.921 -7.627 1.00 90.75 487 ASN A O 1
ATOM 3832 N N . VAL A 1 488 ? 3.057 -24.389 -8.719 1.00 91.12 488 VAL A N 1
ATOM 3833 C CA . VAL A 1 488 ? 1.926 -23.590 -9.205 1.00 91.12 488 VAL A CA 1
ATOM 3834 C C . VAL A 1 488 ? 2.104 -23.185 -10.666 1.00 91.12 488 VAL A C 1
ATOM 3836 O O . VAL A 1 488 ? 3.143 -22.650 -11.056 1.00 91.12 488 VAL A O 1
ATOM 3839 N N . ASP A 1 489 ? 1.058 -23.390 -11.473 1.00 92.88 489 ASP A N 1
ATOM 3840 C CA . ASP A 1 489 ? 0.941 -22.825 -12.824 1.00 92.88 489 ASP A CA 1
ATOM 3841 C C . ASP A 1 489 ? -0.028 -21.628 -12.847 1.00 92.88 489 ASP A C 1
ATOM 3843 O O . ASP A 1 489 ? -1.234 -21.781 -13.071 1.00 92.88 489 ASP A O 1
ATOM 3847 N N . LEU A 1 490 ? 0.512 -20.415 -12.666 1.00 93.38 490 LEU A N 1
ATOM 3848 C CA . LEU A 1 490 ? -0.258 -19.164 -12.699 1.00 93.38 490 LEU A CA 1
ATOM 3849 C C . LEU A 1 490 ? -0.873 -18.893 -14.079 1.00 93.38 490 LEU A C 1
ATOM 3851 O O . LEU A 1 490 ? -1.883 -18.197 -14.180 1.00 93.38 490 LEU A O 1
ATOM 3855 N N . THR A 1 491 ? -0.336 -19.490 -15.151 1.00 92.00 491 THR A N 1
ATOM 3856 C CA . THR A 1 491 ? -0.874 -19.302 -16.512 1.00 92.00 491 THR A CA 1
ATOM 3857 C C . THR A 1 491 ? -2.245 -19.955 -16.706 1.00 92.00 491 THR A C 1
ATOM 3859 O O . THR A 1 491 ? -2.930 -19.669 -17.690 1.00 92.00 491 THR A O 1
ATOM 3862 N N . LYS A 1 492 ? -2.657 -20.823 -15.773 1.00 90.94 492 LYS A N 1
ATOM 3863 C CA . LYS A 1 492 ? -3.957 -21.506 -15.774 1.00 90.94 492 LYS A CA 1
ATOM 3864 C C . LYS A 1 492 ? -4.971 -20.900 -14.803 1.00 90.94 492 LYS A C 1
ATOM 3866 O O . LYS A 1 492 ? -6.087 -21.406 -14.727 1.00 90.94 492 LYS A O 1
ATOM 3871 N N . ILE A 1 493 ? -4.605 -19.863 -14.054 1.00 88.88 493 ILE A N 1
ATOM 3872 C CA . ILE A 1 493 ? -5.513 -19.217 -13.107 1.00 88.88 493 ILE A CA 1
ATOM 3873 C C . ILE A 1 493 ? -6.290 -18.127 -13.841 1.00 88.88 493 ILE A C 1
ATOM 3875 O O . ILE A 1 493 ? -5.714 -17.186 -14.380 1.00 88.88 493 ILE A O 1
ATOM 3879 N N . SER A 1 494 ? -7.614 -18.261 -13.869 1.00 84.38 494 SER A N 1
ATOM 3880 C CA . SER A 1 494 ? -8.497 -17.226 -14.408 1.00 84.38 494 SER A CA 1
ATOM 3881 C C . SER A 1 494 ? -8.641 -16.054 -13.439 1.00 84.38 494 SER A C 1
ATOM 3883 O O . SER A 1 494 ? -8.755 -16.285 -12.236 1.00 84.38 494 SER A O 1
ATOM 3885 N N . GLU A 1 495 ? -8.747 -14.837 -13.982 1.00 86.62 495 GLU A N 1
ATOM 3886 C CA . GLU A 1 495 ? -8.980 -13.597 -13.218 1.00 86.62 495 GLU A CA 1
ATOM 3887 C C . GLU A 1 495 ? -7.920 -13.347 -12.133 1.00 86.62 495 GLU A C 1
ATOM 3889 O O . GLU A 1 495 ? -8.252 -12.981 -11.007 1.00 86.62 495 GLU A O 1
ATOM 3894 N N . LEU A 1 496 ? -6.643 -13.608 -12.447 1.00 90.56 496 LEU A N 1
ATOM 3895 C CA . LEU A 1 496 ? -5.542 -13.451 -11.493 1.00 90.56 496 LEU A CA 1
ATOM 3896 C C . LEU A 1 496 ? -5.470 -12.026 -10.923 1.00 90.56 496 LEU A C 1
ATOM 3898 O O . LEU A 1 496 ? -5.216 -11.881 -9.733 1.00 90.56 496 LEU A O 1
ATOM 3902 N N . ASP A 1 497 ? -5.804 -11.031 -11.746 1.00 86.56 497 ASP A N 1
ATOM 3903 C CA . ASP A 1 497 ? -5.905 -9.599 -11.430 1.00 86.56 497 ASP A CA 1
ATOM 3904 C C . ASP A 1 497 ? -6.890 -9.269 -10.302 1.00 86.56 497 ASP A C 1
ATOM 3906 O O . ASP A 1 497 ? -6.820 -8.198 -9.718 1.00 86.56 497 ASP A O 1
ATOM 3910 N N . LYS A 1 498 ? -7.814 -10.184 -9.990 1.00 87.56 498 LYS A N 1
ATOM 3911 C CA . LYS A 1 498 ? -8.755 -10.059 -8.863 1.00 87.56 498 LYS A CA 1
ATOM 3912 C C . LYS A 1 498 ? -8.386 -10.948 -7.680 1.00 87.56 498 LYS A C 1
ATOM 3914 O O . LYS A 1 498 ? -9.034 -10.896 -6.635 1.00 87.56 498 LYS A O 1
ATOM 3919 N N . ARG A 1 499 ? -7.446 -11.872 -7.891 1.00 90.19 499 ARG A N 1
ATOM 3920 C CA . ARG A 1 499 ? -7.071 -12.908 -6.926 1.00 90.19 499 ARG A CA 1
ATOM 3921 C C . ARG A 1 499 ? -5.808 -12.567 -6.169 1.00 90.19 499 ARG A C 1
ATOM 3923 O O . ARG A 1 499 ? -5.684 -13.021 -5.043 1.00 90.19 499 ARG A O 1
ATOM 3930 N N . LEU A 1 500 ? -4.869 -11.874 -6.796 1.00 94.31 500 LEU A N 1
ATOM 3931 C CA . LEU A 1 500 ? -3.594 -11.497 -6.209 1.00 94.31 500 LEU A CA 1
ATOM 3932 C C . LEU A 1 500 ? -3.314 -10.055 -6.616 1.00 94.31 500 LEU A C 1
ATOM 3934 O O . LEU A 1 500 ? -3.040 -9.803 -7.782 1.00 94.31 500 LEU A O 1
ATOM 3938 N N . GLU A 1 501 ? -3.393 -9.143 -5.659 1.00 92.25 501 GLU A N 1
ATOM 3939 C CA . GLU A 1 501 ? -3.180 -7.709 -5.846 1.00 92.25 501 GLU A CA 1
ATOM 3940 C C . GLU A 1 501 ? -2.008 -7.269 -4.946 1.00 92.25 501 GLU A C 1
ATOM 3942 O O . GLU A 1 501 ? -1.894 -7.744 -3.809 1.00 92.25 501 GLU A O 1
ATOM 3947 N N . SER A 1 502 ? -1.164 -6.362 -5.453 1.00 91.69 502 SER A N 1
ATOM 3948 C CA . SER A 1 502 ? -0.134 -5.637 -4.685 1.00 91.69 502 SER A CA 1
ATOM 3949 C C . SER A 1 502 ? 1.079 -6.457 -4.208 1.00 91.69 502 SER A C 1
ATOM 3951 O O . SER A 1 502 ? 1.448 -6.385 -3.045 1.00 91.69 502 SER A O 1
ATOM 3953 N N . PHE A 1 503 ? 1.724 -7.246 -5.077 1.00 95.25 503 PHE A N 1
ATOM 3954 C CA . PHE A 1 503 ? 2.927 -8.017 -4.707 1.00 95.25 503 PHE A CA 1
ATOM 3955 C C . PHE A 1 503 ? 4.204 -7.584 -5.434 1.00 95.25 503 PHE A C 1
ATOM 3957 O O . PHE A 1 503 ? 4.299 -7.663 -6.657 1.00 95.25 503 PHE A O 1
ATOM 3964 N N . GLU A 1 504 ? 5.264 -7.280 -4.684 1.00 94.50 504 GLU A N 1
ATOM 3965 C CA . GLU A 1 504 ? 6.594 -6.967 -5.233 1.00 94.50 504 GLU A CA 1
ATOM 3966 C C . GLU A 1 504 ? 7.539 -8.172 -5.206 1.00 94.50 504 GLU A C 1
ATOM 3968 O O . GLU A 1 504 ? 8.546 -8.207 -5.929 1.00 94.50 504 GLU A O 1
ATOM 3973 N N . ARG A 1 505 ? 7.252 -9.157 -4.346 1.00 96.81 505 ARG A N 1
ATOM 3974 C CA . ARG A 1 505 ? 8.116 -10.314 -4.111 1.00 96.81 505 ARG A CA 1
ATOM 3975 C C . ARG A 1 505 ? 7.360 -11.628 -4.183 1.00 96.81 505 ARG A C 1
ATOM 3977 O O . ARG A 1 505 ? 6.229 -11.765 -3.727 1.00 96.81 505 ARG A O 1
ATOM 3984 N N . ILE A 1 506 ? 8.069 -12.630 -4.676 1.00 98.12 506 ILE A N 1
ATOM 3985 C CA . ILE A 1 506 ? 7.713 -14.032 -4.576 1.00 98.12 506 ILE A CA 1
ATOM 3986 C C . ILE A 1 506 ? 8.826 -14.759 -3.828 1.00 98.12 506 ILE A C 1
ATOM 3988 O O . ILE A 1 506 ? 10.002 -14.591 -4.143 1.00 98.12 506 ILE A O 1
ATOM 3992 N N . GLU A 1 507 ? 8.445 -15.596 -2.872 1.00 98.06 507 GLU A N 1
ATOM 3993 C CA . GLU A 1 507 ? 9.348 -16.505 -2.171 1.00 98.06 507 GLU A CA 1
ATOM 3994 C C . GLU A 1 507 ? 8.944 -17.953 -2.457 1.00 98.06 507 GLU A C 1
ATOM 3996 O O . GLU A 1 507 ? 7.791 -18.346 -2.265 1.00 98.06 507 GLU A O 1
ATOM 4001 N N . LEU A 1 508 ? 9.902 -18.745 -2.924 1.00 96.88 508 LEU A N 1
ATOM 4002 C CA . LEU A 1 508 ? 9.777 -20.189 -3.075 1.00 96.88 508 LEU A CA 1
ATOM 4003 C C . LEU A 1 508 ? 10.258 -20.873 -1.786 1.00 96.88 508 LEU A C 1
ATOM 4005 O O . LEU A 1 508 ? 11.173 -20.397 -1.108 1.00 96.88 508 LEU A O 1
ATOM 4009 N N . ASP A 1 509 ? 9.584 -21.948 -1.394 1.00 89.81 509 ASP A N 1
ATOM 4010 C CA . ASP A 1 509 ? 9.815 -22.623 -0.117 1.00 89.81 509 ASP A CA 1
ATOM 4011 C C . ASP A 1 509 ? 11.200 -23.280 -0.035 1.00 89.81 509 ASP A C 1
ATOM 4013 O O . ASP A 1 509 ? 11.487 -24.275 -0.675 1.00 89.81 509 ASP A O 1
ATOM 4017 N N . HIS A 1 510 ? 12.047 -22.772 0.854 1.00 87.62 510 HIS A N 1
ATOM 4018 C CA . HIS A 1 510 ? 13.407 -23.271 1.088 1.00 87.62 510 HIS A CA 1
ATOM 4019 C C . HIS A 1 510 ? 13.494 -24.677 1.721 1.00 87.62 510 HIS A C 1
ATOM 4021 O O . HIS A 1 510 ? 14.590 -25.165 2.014 1.00 87.62 510 HIS A O 1
ATOM 4027 N N . THR A 1 511 ? 12.365 -25.301 2.067 1.00 87.38 511 THR A N 1
ATOM 4028 C CA . THR A 1 511 ? 12.329 -26.648 2.655 1.00 87.38 511 THR A CA 1
ATOM 4029 C C . THR A 1 511 ? 12.037 -27.739 1.628 1.00 87.38 511 THR A C 1
ATOM 4031 O O . THR A 1 511 ? 12.265 -28.918 1.924 1.00 87.38 511 THR A O 1
ATOM 4034 N N . LYS A 1 512 ? 11.560 -27.371 0.432 1.00 86.81 512 LYS A N 1
ATOM 4035 C CA . LYS A 1 512 ? 11.196 -28.300 -0.643 1.00 86.81 512 LYS A CA 1
ATOM 4036 C C . LYS A 1 512 ? 11.217 -27.615 -2.005 1.00 86.81 512 LYS A C 1
ATOM 4038 O O . LYS A 1 512 ? 10.777 -26.491 -2.131 1.00 86.81 512 LYS A O 1
ATOM 4043 N N . ALA A 1 513 ? 11.606 -28.359 -3.035 1.00 90.31 513 ALA A N 1
ATOM 4044 C CA . ALA A 1 513 ? 11.606 -27.867 -4.409 1.00 90.31 513 ALA A CA 1
ATOM 4045 C C . ALA A 1 513 ? 10.216 -27.382 -4.855 1.00 90.31 513 ALA A C 1
ATOM 4047 O O . ALA A 1 513 ? 9.249 -28.156 -4.840 1.00 90.31 513 ALA A O 1
ATOM 4048 N N . VAL A 1 514 ? 10.144 -26.138 -5.321 1.00 92.94 514 VAL A N 1
ATOM 4049 C CA . VAL A 1 514 ? 8.945 -25.519 -5.882 1.00 92.94 514 VAL A CA 1
ATOM 4050 C C . VAL A 1 514 ? 9.165 -25.154 -7.344 1.00 92.94 514 VAL A C 1
ATOM 4052 O O . VAL A 1 514 ? 10.139 -24.513 -7.740 1.00 92.94 514 VAL A O 1
ATOM 4055 N N . LYS A 1 515 ? 8.196 -25.543 -8.169 1.00 94.81 515 LYS A N 1
ATOM 4056 C CA . LYS A 1 515 ? 8.102 -25.159 -9.571 1.00 94.81 515 LYS A CA 1
ATOM 4057 C C . LYS A 1 515 ? 7.007 -24.117 -9.766 1.00 94.81 515 LYS A C 1
ATOM 4059 O O . LYS A 1 515 ? 5.824 -24.435 -9.661 1.00 94.81 515 LYS A O 1
ATOM 4064 N N . LEU A 1 516 ? 7.399 -22.898 -10.116 1.00 96.38 516 LEU A N 1
ATOM 4065 C CA . LEU A 1 516 ? 6.484 -21.803 -10.426 1.00 96.38 516 LEU A CA 1
ATOM 4066 C C . LEU A 1 516 ? 6.490 -21.519 -11.927 1.00 96.38 516 LEU A C 1
ATOM 4068 O O . LEU A 1 516 ? 7.541 -21.275 -12.518 1.00 96.38 516 LEU A O 1
ATOM 4072 N N . LYS A 1 517 ? 5.315 -21.500 -12.549 1.00 96.69 517 LYS A N 1
ATOM 4073 C CA . LYS A 1 517 ? 5.153 -21.122 -13.954 1.00 96.69 517 LYS A CA 1
ATOM 4074 C C . LYS A 1 517 ? 4.283 -19.881 -14.081 1.00 96.69 517 LYS A C 1
ATOM 4076 O O . LYS A 1 517 ? 3.179 -19.841 -13.545 1.00 96.69 517 LYS A O 1
ATOM 4081 N N . LEU A 1 518 ? 4.772 -18.892 -14.826 1.00 95.56 518 LEU A N 1
ATOM 4082 C CA . LEU A 1 518 ? 4.099 -17.610 -15.029 1.00 95.56 518 LEU A CA 1
ATOM 4083 C C . LEU A 1 518 ? 4.412 -17.005 -16.404 1.00 95.56 518 LEU A C 1
ATOM 4085 O O . LEU A 1 518 ? 5.389 -17.367 -17.063 1.00 95.56 518 LEU A O 1
ATOM 4089 N N . ASN A 1 519 ? 3.572 -16.075 -16.844 1.00 93.31 519 ASN A N 1
ATOM 4090 C CA . ASN A 1 519 ? 3.783 -15.288 -18.056 1.00 93.31 519 ASN A CA 1
ATOM 4091 C C . ASN A 1 519 ? 3.822 -13.785 -17.736 1.00 93.31 519 ASN A C 1
ATOM 4093 O O . ASN A 1 519 ? 3.639 -13.372 -16.593 1.00 93.31 519 ASN A O 1
ATOM 4097 N N . GLY A 1 520 ? 4.058 -12.957 -18.757 1.00 90.38 520 GLY A N 1
ATOM 4098 C CA . GLY A 1 520 ? 4.110 -11.509 -18.568 1.00 90.38 520 GLY A CA 1
ATOM 4099 C C . GLY A 1 520 ? 2.810 -10.901 -18.046 1.00 90.38 520 GLY A C 1
ATOM 4100 O O . GLY A 1 520 ? 2.874 -10.037 -17.186 1.00 90.38 520 GLY A O 1
ATOM 4101 N N . GLN A 1 521 ? 1.643 -11.376 -18.497 1.00 90.38 521 GLN A N 1
ATOM 4102 C CA . GLN A 1 521 ? 0.356 -10.874 -18.005 1.00 90.38 521 GLN A CA 1
ATOM 4103 C C . GLN A 1 521 ? 0.172 -11.181 -16.516 1.00 90.38 521 GLN A C 1
ATOM 4105 O O . GLN A 1 521 ? -0.204 -10.286 -15.777 1.00 90.38 521 GLN A O 1
ATOM 4110 N N . ASN A 1 522 ? 0.539 -12.385 -16.062 1.00 92.38 522 ASN A N 1
ATOM 4111 C CA . ASN A 1 522 ? 0.445 -12.748 -14.648 1.00 92.38 522 ASN A CA 1
ATOM 4112 C C . ASN A 1 522 ? 1.248 -11.803 -13.742 1.00 92.38 522 ASN A C 1
ATOM 4114 O O . ASN A 1 522 ? 0.815 -11.517 -12.636 1.00 92.38 522 ASN A O 1
ATOM 4118 N N . ILE A 1 523 ? 2.406 -11.318 -14.206 1.00 91.94 523 ILE A N 1
ATOM 4119 C CA . ILE A 1 523 ? 3.213 -10.346 -13.455 1.00 91.94 523 ILE A CA 1
ATOM 4120 C C . ILE A 1 523 ? 2.470 -9.014 -13.361 1.00 91.94 523 ILE A C 1
ATOM 4122 O O . ILE A 1 523 ? 2.356 -8.472 -12.272 1.00 91.94 523 ILE A O 1
ATOM 4126 N N . ILE A 1 524 ? 1.952 -8.506 -14.485 1.00 88.56 524 ILE A N 1
ATOM 4127 C CA . ILE A 1 524 ? 1.188 -7.247 -14.521 1.00 88.56 524 ILE A CA 1
ATOM 4128 C C . ILE A 1 524 ? -0.046 -7.322 -13.621 1.00 88.56 524 ILE A C 1
ATOM 4130 O O . ILE A 1 524 ? -0.354 -6.351 -12.947 1.00 88.56 524 ILE A O 1
ATOM 4134 N N . ASP A 1 525 ? -0.725 -8.467 -13.617 1.00 89.75 525 ASP A N 1
ATOM 4135 C CA . ASP A 1 525 ? -1.928 -8.691 -12.816 1.00 89.75 525 ASP A CA 1
ATOM 4136 C C . ASP A 1 525 ? -1.635 -8.651 -11.306 1.00 89.75 525 ASP A C 1
ATOM 4138 O O . ASP A 1 525 ? -2.516 -8.290 -10.539 1.00 89.75 525 ASP A O 1
ATOM 4142 N N . MET A 1 526 ? -0.418 -9.020 -10.883 1.00 91.62 526 MET A N 1
ATOM 4143 C CA . MET A 1 526 ? -0.041 -9.127 -9.468 1.00 91.62 526 MET A CA 1
ATOM 4144 C C . MET A 1 526 ? 0.625 -7.877 -8.888 1.00 91.62 526 MET A C 1
ATOM 4146 O O . MET A 1 526 ? 0.532 -7.656 -7.683 1.00 91.62 526 MET A O 1
ATOM 4150 N N . ILE A 1 527 ? 1.369 -7.114 -9.694 1.00 89.25 527 ILE A N 1
ATOM 4151 C CA . ILE A 1 527 ? 2.200 -6.011 -9.189 1.00 89.25 527 ILE A CA 1
ATOM 4152 C C . ILE A 1 527 ? 1.460 -4.677 -9.256 1.00 89.25 527 ILE A C 1
ATOM 4154 O O . ILE A 1 527 ? 0.884 -4.331 -10.287 1.00 89.25 527 ILE A O 1
ATOM 4158 N N . ASP A 1 528 ? 1.585 -3.860 -8.212 1.00 82.62 528 ASP A N 1
ATOM 4159 C CA . ASP A 1 528 ? 1.114 -2.479 -8.263 1.00 82.62 528 ASP A CA 1
ATOM 4160 C C . ASP A 1 528 ? 2.181 -1.581 -8.894 1.00 82.62 528 ASP A C 1
ATOM 4162 O O . ASP A 1 528 ? 3.233 -1.263 -8.329 1.00 82.62 528 ASP A O 1
ATOM 4166 N N . SER A 1 529 ? 1.943 -1.191 -10.146 1.00 83.75 529 SER A N 1
ATOM 4167 C CA . SER A 1 529 ? 2.826 -0.263 -10.845 1.00 83.75 529 SER A CA 1
ATOM 4168 C C . SER A 1 529 ? 2.098 0.456 -11.967 1.00 83.75 529 SER A C 1
ATOM 4170 O O . SER A 1 529 ? 1.628 -0.159 -12.922 1.00 83.75 529 SER A O 1
ATOM 4172 N N . ASN A 1 530 ? 2.082 1.787 -11.917 1.00 81.75 530 ASN A N 1
ATOM 4173 C CA . ASN A 1 530 ? 1.627 2.566 -13.061 1.00 81.75 530 ASN A CA 1
ATOM 4174 C C . ASN A 1 530 ? 2.704 2.592 -14.162 1.00 81.75 530 ASN A C 1
ATOM 4176 O O . ASN A 1 530 ? 3.880 2.873 -13.886 1.00 81.75 530 ASN A O 1
ATOM 4180 N N . PRO A 1 531 ? 2.327 2.384 -15.437 1.00 81.12 531 PRO A N 1
ATOM 4181 C CA . PRO A 1 531 ? 3.257 2.511 -16.545 1.00 81.12 531 PRO A CA 1
ATOM 4182 C C . PRO A 1 531 ? 3.751 3.956 -16.675 1.00 81.12 531 PRO A C 1
ATOM 4184 O O . PRO A 1 531 ? 2.989 4.937 -16.663 1.00 81.12 531 PRO A O 1
ATOM 4187 N N . THR A 1 532 ? 5.064 4.096 -16.848 1.00 76.81 532 THR A N 1
ATOM 4188 C CA . THR A 1 532 ? 5.703 5.381 -17.137 1.00 76.81 532 THR A CA 1
ATOM 4189 C C . THR A 1 532 ? 6.295 5.380 -18.535 1.00 76.81 532 THR A C 1
ATOM 4191 O O . THR A 1 532 ? 6.899 4.406 -18.988 1.00 76.81 532 THR A O 1
ATOM 4194 N N . LYS A 1 533 ? 6.123 6.504 -19.234 1.00 75.38 533 LYS A N 1
ATOM 4195 C CA . LYS A 1 533 ? 6.602 6.679 -20.604 1.00 75.38 533 LYS A CA 1
ATOM 4196 C C . LYS A 1 533 ? 8.023 7.240 -20.619 1.00 75.38 533 LYS A C 1
ATOM 4198 O O . LYS A 1 533 ? 8.276 8.302 -20.037 1.00 75.38 533 LYS A O 1
ATOM 4203 N N . GLY A 1 534 ? 8.944 6.551 -21.284 1.00 65.50 534 GLY A N 1
ATOM 4204 C CA . GLY A 1 534 ? 10.322 6.983 -21.511 1.00 65.50 534 GLY A CA 1
ATOM 4205 C C . GLY A 1 534 ? 10.441 8.130 -22.531 1.00 65.50 534 GLY A C 1
ATOM 4206 O O . GLY A 1 534 ? 9.458 8.492 -23.182 1.00 65.50 534 GLY A O 1
ATOM 4207 N N . PRO A 1 535 ? 11.631 8.747 -22.681 1.00 61.41 535 PRO A N 1
ATOM 4208 C CA . PRO A 1 535 ? 11.892 9.770 -23.707 1.00 61.41 535 PRO A CA 1
ATOM 4209 C C . PRO A 1 535 ? 11.734 9.263 -25.151 1.00 61.41 535 PRO A C 1
ATOM 4211 O O . PRO A 1 535 ? 11.480 10.047 -26.060 1.00 61.41 535 PRO A O 1
ATOM 4214 N N . ASP A 1 536 ? 11.890 7.957 -25.347 1.00 64.00 536 ASP A N 1
ATOM 4215 C CA . ASP A 1 536 ? 11.652 7.213 -26.588 1.00 64.00 536 ASP A CA 1
ATOM 4216 C C . ASP A 1 536 ? 10.161 6.984 -26.885 1.00 64.00 536 ASP A C 1
ATOM 4218 O O . ASP A 1 536 ? 9.798 6.548 -27.976 1.00 64.00 536 ASP A O 1
ATOM 4222 N N . GLY A 1 537 ? 9.291 7.306 -25.928 1.00 68.06 537 GLY A N 1
ATOM 4223 C CA . GLY A 1 537 ? 7.860 7.094 -26.025 1.00 68.06 537 GLY A CA 1
ATOM 4224 C C . GLY A 1 537 ? 7.411 5.667 -25.710 1.00 68.06 537 GLY A C 1
ATOM 4225 O O . GLY A 1 537 ? 6.237 5.377 -25.929 1.00 68.06 537 GLY A O 1
ATOM 4226 N N . LEU A 1 538 ? 8.289 4.802 -25.199 1.00 74.88 538 LEU A N 1
ATOM 4227 C CA . LEU A 1 538 ? 7.926 3.453 -24.764 1.00 74.88 538 LEU A CA 1
ATOM 4228 C C . LEU A 1 538 ? 7.440 3.464 -23.315 1.00 74.88 538 LEU A C 1
ATOM 4230 O O . LEU A 1 538 ? 7.919 4.250 -22.497 1.00 74.88 538 LEU A O 1
ATOM 4234 N N . GLU A 1 539 ? 6.479 2.604 -22.996 1.00 82.50 539 GLU A N 1
ATOM 4235 C CA . GLU A 1 539 ? 5.964 2.450 -21.637 1.00 82.50 539 GLU A CA 1
ATOM 4236 C C . GLU A 1 539 ? 6.687 1.321 -20.907 1.00 82.50 539 GLU A C 1
ATOM 4238 O O . GLU A 1 539 ? 6.903 0.235 -21.448 1.00 82.50 539 GLU A O 1
ATOM 4243 N N . SER A 1 540 ? 7.065 1.587 -19.661 1.00 82.88 540 SER A N 1
ATOM 4244 C CA . SER A 1 540 ? 7.692 0.601 -18.789 1.00 82.88 540 SER A CA 1
ATOM 4245 C C . SER A 1 540 ? 7.119 0.677 -17.387 1.00 82.88 540 SER A C 1
ATOM 4247 O O . SER A 1 540 ? 6.867 1.774 -16.876 1.00 82.88 540 SER A O 1
ATOM 4249 N N . LEU A 1 541 ? 6.977 -0.480 -16.752 1.00 85.94 541 LEU A N 1
ATOM 4250 C CA . LEU A 1 541 ? 6.729 -0.538 -15.322 1.00 85.94 541 LEU A CA 1
ATOM 4251 C C . LEU A 1 541 ? 7.980 -0.126 -14.544 1.00 85.94 541 LEU A C 1
ATOM 4253 O O . LEU A 1 541 ? 9.112 -0.156 -15.048 1.00 85.94 541 LEU A O 1
ATOM 4257 N N . ASN A 1 542 ? 7.765 0.342 -13.322 1.00 83.06 542 ASN A N 1
ATOM 4258 C CA . ASN A 1 542 ? 8.855 0.755 -12.438 1.00 83.06 542 ASN A CA 1
ATOM 4259 C C . ASN A 1 542 ? 9.174 -0.332 -11.415 1.00 83.06 542 ASN A C 1
ATOM 4261 O O . ASN A 1 542 ? 10.344 -0.502 -11.071 1.00 83.06 542 ASN A O 1
ATOM 4265 N N . THR A 1 543 ? 8.137 -1.052 -10.989 1.00 88.31 543 THR A N 1
ATOM 4266 C CA . THR A 1 543 ? 8.205 -2.167 -10.053 1.00 88.31 543 THR A CA 1
ATOM 4267 C C . THR A 1 543 ? 8.861 -3.366 -10.735 1.00 88.31 543 THR A C 1
ATOM 4269 O O . THR A 1 543 ? 8.460 -3.771 -11.828 1.00 88.31 543 THR A O 1
ATOM 4272 N N . ILE A 1 544 ? 9.905 -3.904 -10.109 1.00 92.25 544 ILE A N 1
ATOM 4273 C CA . ILE A 1 544 ? 10.595 -5.125 -10.526 1.00 92.25 544 ILE A CA 1
ATOM 4274 C C . ILE A 1 544 ? 10.105 -6.246 -9.618 1.00 92.25 544 ILE A C 1
ATOM 4276 O O . ILE A 1 544 ? 10.368 -6.209 -8.417 1.00 92.25 544 ILE A O 1
ATOM 4280 N N . LEU A 1 545 ? 9.447 -7.256 -10.191 1.00 95.69 545 LEU A N 1
ATOM 4281 C CA . LEU A 1 545 ? 9.075 -8.452 -9.437 1.00 95.69 545 LEU A CA 1
ATOM 4282 C C . LEU A 1 545 ? 10.345 -9.206 -9.034 1.00 95.69 545 LEU A C 1
ATOM 4284 O O . LEU A 1 545 ? 11.165 -9.535 -9.898 1.00 95.69 545 LEU A O 1
ATOM 4288 N N . LYS A 1 546 ? 10.503 -9.503 -7.745 1.00 97.12 546 LYS A N 1
ATOM 4289 C CA . LYS A 1 546 ? 11.655 -10.262 -7.239 1.00 97.12 546 LYS A CA 1
ATOM 4290 C C . LYS A 1 546 ? 11.247 -11.658 -6.811 1.00 97.12 546 LYS A C 1
ATOM 4292 O O . LYS A 1 546 ? 10.354 -11.798 -5.990 1.00 97.12 546 LYS A O 1
ATOM 4297 N N . ILE A 1 547 ? 11.926 -12.677 -7.321 1.00 98.31 547 ILE A N 1
ATOM 4298 C CA . ILE A 1 547 ? 11.673 -14.080 -6.997 1.00 98.31 547 ILE A CA 1
ATOM 4299 C C . ILE A 1 547 ? 12.890 -14.647 -6.265 1.00 98.31 547 ILE A C 1
ATOM 4301 O O . ILE A 1 547 ? 13.975 -14.749 -6.847 1.00 98.31 547 ILE A O 1
ATOM 4305 N N . SER A 1 548 ? 12.714 -15.017 -4.998 1.00 98.00 548 SER A N 1
ATOM 4306 C CA . SER A 1 548 ? 13.716 -15.715 -4.190 1.00 98.00 548 SER A CA 1
ATOM 4307 C C . SER A 1 548 ? 13.408 -17.208 -4.090 1.00 98.00 548 SER A C 1
ATOM 4309 O O . SER A 1 548 ? 12.251 -17.613 -4.054 1.00 98.00 548 SER A O 1
ATOM 4311 N N . GLY A 1 549 ? 14.459 -18.020 -4.031 1.00 96.88 549 GLY A N 1
ATOM 4312 C CA . GLY A 1 549 ? 14.397 -19.477 -3.928 1.00 96.88 549 GLY A CA 1
ATOM 4313 C C . GLY A 1 549 ? 15.805 -20.063 -3.841 1.00 96.88 549 GLY A C 1
ATOM 4314 O O . GLY A 1 549 ? 16.785 -19.319 -3.710 1.00 96.88 549 GLY A O 1
ATOM 4315 N N . ASP A 1 550 ? 15.918 -21.382 -3.923 1.00 94.94 550 ASP A N 1
ATOM 4316 C CA . ASP A 1 550 ? 17.184 -22.107 -3.881 1.00 94.94 550 ASP A CA 1
ATOM 4317 C C . ASP A 1 550 ? 17.469 -22.907 -5.167 1.00 94.94 550 ASP A C 1
ATOM 4319 O O . ASP A 1 550 ? 16.867 -22.686 -6.216 1.00 94.94 550 ASP A O 1
ATOM 4323 N N . SER A 1 551 ? 18.488 -23.771 -5.130 1.00 95.19 551 SER A N 1
ATOM 4324 C CA . SER A 1 551 ? 18.945 -24.517 -6.307 1.00 95.19 551 SER A CA 1
ATOM 4325 C C . SER A 1 551 ? 18.052 -25.671 -6.739 1.00 95.19 551 SER A C 1
ATOM 4327 O O . SER A 1 551 ? 18.274 -26.221 -7.822 1.00 95.19 551 SER A O 1
ATOM 4329 N N . ASP A 1 552 ? 17.110 -26.068 -5.891 1.00 93.44 552 ASP A N 1
ATOM 4330 C CA . ASP A 1 552 ? 16.168 -27.142 -6.177 1.00 93.44 552 ASP A CA 1
ATOM 4331 C C . ASP A 1 552 ? 14.876 -26.594 -6.822 1.00 93.44 552 ASP A C 1
ATOM 4333 O O . ASP A 1 552 ? 14.102 -27.360 -7.402 1.00 93.44 552 ASP A O 1
ATOM 4337 N N . ASP A 1 553 ? 14.684 -25.272 -6.797 1.00 96.69 553 ASP A N 1
ATOM 4338 C CA . ASP A 1 553 ? 13.537 -24.574 -7.371 1.00 96.69 553 ASP A CA 1
ATOM 4339 C C . ASP A 1 553 ? 13.645 -24.327 -8.882 1.00 96.69 553 ASP A C 1
ATOM 4341 O O . ASP A 1 553 ? 14.730 -24.161 -9.457 1.00 96.69 553 ASP A O 1
ATOM 4345 N N . VAL A 1 554 ? 12.480 -24.224 -9.534 1.00 97.00 554 VAL A N 1
ATOM 4346 C CA . VAL A 1 554 ? 12.360 -23.940 -10.971 1.00 97.00 554 VAL A CA 1
ATOM 4347 C C . VAL A 1 554 ? 11.348 -22.826 -11.230 1.00 97.00 554 VAL A C 1
ATOM 4349 O O . VAL A 1 554 ? 10.180 -22.935 -10.862 1.00 97.00 554 VAL A O 1
ATOM 4352 N N . VAL A 1 555 ? 11.757 -21.798 -11.974 1.00 98.25 555 VAL A N 1
ATOM 4353 C CA . VAL A 1 555 ? 10.863 -20.765 -12.514 1.00 98.25 555 VAL A CA 1
ATOM 4354 C C . VAL A 1 555 ? 10.747 -20.919 -14.027 1.00 98.25 555 VAL A C 1
ATOM 4356 O O . VAL A 1 555 ? 11.726 -20.802 -14.764 1.00 98.25 555 VAL A O 1
ATOM 4359 N N . GLN A 1 556 ? 9.527 -21.159 -14.498 1.00 97.81 556 GLN A N 1
ATOM 4360 C CA . GLN A 1 556 ? 9.194 -21.246 -15.914 1.00 97.81 556 GLN A CA 1
ATOM 4361 C C . GLN A 1 556 ? 8.561 -19.938 -16.398 1.00 97.81 556 GLN A C 1
ATOM 4363 O O . GLN A 1 556 ? 7.431 -19.608 -16.031 1.00 97.81 556 GLN A O 1
ATOM 4368 N N . LEU A 1 557 ? 9.278 -19.218 -17.258 1.00 97.12 557 LEU A N 1
ATOM 4369 C CA . LEU A 1 557 ? 8.836 -17.970 -17.874 1.00 97.12 557 LEU A CA 1
ATOM 4370 C C . LEU A 1 557 ? 8.257 -18.256 -19.262 1.00 97.12 557 LEU A C 1
ATOM 4372 O O . LEU A 1 557 ? 8.981 -18.672 -20.165 1.00 97.12 557 LEU A O 1
ATOM 4376 N N . VAL A 1 558 ? 6.953 -18.039 -19.436 1.00 94.88 558 VAL A N 1
ATOM 4377 C CA . VAL A 1 558 ? 6.247 -18.329 -20.695 1.00 94.88 558 VAL A CA 1
ATOM 4378 C C . VAL A 1 558 ? 6.108 -17.082 -21.558 1.00 94.88 558 VAL A C 1
ATOM 4380 O O . VAL A 1 558 ? 5.496 -16.098 -21.134 1.00 94.88 558 VAL A O 1
ATOM 4383 N N . GLY A 1 559 ? 6.584 -17.151 -22.802 1.00 90.25 559 GLY A N 1
ATOM 4384 C CA . GLY A 1 559 ? 6.454 -16.077 -23.786 1.00 90.25 559 GLY A CA 1
ATOM 4385 C C . GLY A 1 559 ? 7.748 -15.287 -23.988 1.00 90.25 559 GLY A C 1
ATOM 4386 O O . GLY A 1 559 ? 8.851 -15.817 -23.892 1.00 90.25 559 GLY A O 1
ATOM 4387 N N . ASN A 1 560 ? 7.624 -13.999 -24.311 1.00 87.31 560 ASN A N 1
ATOM 4388 C CA . ASN A 1 560 ? 8.745 -13.187 -24.794 1.00 87.31 560 ASN A CA 1
ATOM 4389 C C . ASN A 1 560 ? 9.627 -12.648 -23.655 1.00 87.31 560 ASN A C 1
ATOM 4391 O O . ASN A 1 560 ? 9.671 -11.442 -23.416 1.00 87.31 560 ASN A O 1
ATOM 4395 N N . PHE A 1 561 ? 10.345 -13.536 -22.968 1.00 95.06 561 PHE A N 1
ATOM 4396 C CA . PHE A 1 561 ? 11.344 -13.163 -21.967 1.00 95.06 561 PHE A CA 1
ATOM 4397 C C . PHE A 1 561 ? 12.756 -13.208 -22.546 1.00 95.06 561 PHE A C 1
ATOM 4399 O O . PHE A 1 561 ? 13.162 -14.172 -23.194 1.00 95.06 561 PHE A O 1
ATOM 4406 N N . ILE A 1 562 ? 13.533 -12.158 -22.289 1.00 95.44 562 ILE A N 1
ATOM 4407 C CA . ILE A 1 562 ? 14.924 -12.045 -22.735 1.00 95.44 562 ILE A CA 1
ATOM 4408 C C . ILE A 1 562 ? 15.770 -11.610 -21.545 1.00 95.44 562 ILE A C 1
ATOM 4410 O O . ILE A 1 562 ? 15.400 -10.694 -20.816 1.00 95.44 562 ILE A O 1
ATOM 4414 N N . LYS A 1 563 ? 16.926 -12.245 -21.344 1.00 95.25 563 LYS A N 1
ATOM 4415 C CA . LYS A 1 563 ? 17.860 -11.845 -20.286 1.00 95.25 563 LYS A CA 1
ATOM 4416 C C . LYS A 1 563 ? 18.291 -10.386 -20.479 1.00 95.25 563 LYS A C 1
ATOM 4418 O O . LYS A 1 563 ? 18.697 -10.005 -21.578 1.00 95.25 563 LYS A O 1
ATOM 4423 N N . ALA A 1 564 ? 18.200 -9.587 -19.420 1.00 93.75 564 ALA A N 1
ATOM 4424 C CA . ALA A 1 564 ? 18.547 -8.174 -19.457 1.00 93.75 564 ALA A CA 1
ATOM 4425 C C . ALA A 1 564 ? 20.057 -7.977 -19.656 1.00 93.75 564 ALA A C 1
ATOM 4427 O O . ALA A 1 564 ? 20.890 -8.740 -19.157 1.00 93.75 564 ALA A O 1
ATOM 4428 N N . THR A 1 565 ? 20.410 -6.929 -20.389 1.00 93.06 565 THR A N 1
ATOM 4429 C CA . THR A 1 565 ? 21.795 -6.500 -20.596 1.00 93.06 565 THR A CA 1
ATOM 4430 C C . THR A 1 565 ? 22.299 -5.670 -19.413 1.00 93.06 565 THR A C 1
ATOM 4432 O O . THR A 1 565 ? 21.519 -5.025 -18.715 1.00 93.06 565 THR A O 1
ATOM 4435 N N . SER A 1 566 ? 23.620 -5.586 -19.227 1.00 90.31 566 SER A N 1
ATOM 4436 C CA . SER A 1 566 ? 24.234 -4.709 -18.213 1.00 90.31 566 SER A CA 1
ATOM 4437 C C . SER A 1 566 ? 23.822 -3.238 -18.364 1.00 90.31 566 SER A C 1
ATOM 4439 O O . SER A 1 566 ? 23.688 -2.521 -17.379 1.00 90.31 566 SER A O 1
ATOM 4441 N N . ALA A 1 567 ? 23.585 -2.780 -19.599 1.00 90.50 567 ALA A N 1
ATOM 4442 C CA . ALA A 1 567 ? 23.114 -1.422 -19.863 1.00 90.50 567 ALA A CA 1
ATOM 4443 C C . ALA A 1 567 ? 21.673 -1.204 -19.374 1.00 90.50 567 ALA A C 1
ATOM 4445 O O . ALA A 1 567 ? 21.372 -0.151 -18.817 1.00 90.50 567 ALA A O 1
ATOM 4446 N N . GLU A 1 568 ? 20.797 -2.197 -19.548 1.00 90.81 568 GLU A N 1
ATOM 4447 C CA . GLU A 1 568 ? 19.426 -2.157 -19.026 1.00 90.81 568 GLU A CA 1
ATOM 4448 C C . GLU A 1 568 ? 19.414 -2.220 -17.495 1.00 90.81 568 GLU A C 1
ATOM 4450 O O . GLU A 1 568 ? 18.710 -1.432 -16.873 1.00 90.81 568 GLU A O 1
ATOM 4455 N N . VAL A 1 569 ? 20.246 -3.070 -16.882 1.00 90.88 569 VAL A N 1
ATOM 4456 C CA . VAL A 1 569 ? 20.415 -3.128 -15.416 1.00 90.88 569 VAL A CA 1
ATOM 4457 C C . VAL A 1 569 ? 20.864 -1.773 -14.861 1.00 90.88 569 VAL A C 1
ATOM 4459 O O . VAL A 1 569 ? 20.237 -1.241 -13.946 1.00 90.88 569 VAL A O 1
ATOM 4462 N N . ALA A 1 570 ? 21.889 -1.158 -15.457 1.00 89.44 570 ALA A N 1
ATOM 4463 C CA . ALA A 1 570 ? 22.356 0.163 -15.044 1.00 89.44 570 ALA A CA 1
ATOM 4464 C C . ALA A 1 570 ? 21.274 1.245 -15.220 1.00 89.44 570 ALA A C 1
ATOM 4466 O O . ALA A 1 570 ? 21.118 2.116 -14.362 1.00 89.44 570 ALA A O 1
ATOM 4467 N N . ALA A 1 571 ? 20.499 1.186 -16.310 1.00 88.31 571 ALA A N 1
ATOM 4468 C CA . ALA A 1 571 ? 19.390 2.107 -16.546 1.00 88.31 571 ALA A CA 1
ATOM 4469 C C . ALA A 1 571 ? 18.266 1.940 -15.509 1.00 88.31 571 ALA A C 1
ATOM 4471 O O . ALA A 1 571 ? 17.738 2.944 -15.035 1.00 88.31 571 ALA A O 1
ATOM 4472 N N . LEU A 1 572 ? 17.941 0.706 -15.110 1.00 88.25 572 LEU A N 1
ATOM 4473 C CA . LEU A 1 572 ? 16.981 0.419 -14.039 1.00 88.25 572 LEU A CA 1
ATOM 4474 C C . LEU A 1 572 ? 17.464 0.943 -12.688 1.00 88.25 572 LEU A C 1
ATOM 4476 O O . LEU A 1 572 ? 16.720 1.632 -11.994 1.00 88.25 572 LEU A O 1
ATOM 4480 N N . ASN A 1 573 ? 18.729 0.698 -12.344 1.00 90.38 573 ASN A N 1
ATOM 4481 C CA . ASN A 1 573 ? 19.329 1.207 -11.112 1.00 90.38 573 ASN A CA 1
ATOM 4482 C C . ASN A 1 573 ? 19.334 2.742 -11.065 1.00 90.38 573 ASN A C 1
ATOM 4484 O O . ASN A 1 573 ? 19.014 3.335 -10.031 1.00 90.38 573 ASN A O 1
ATOM 4488 N N . ALA A 1 574 ? 19.639 3.400 -12.186 1.00 88.44 574 ALA A N 1
ATOM 4489 C CA . ALA A 1 574 ? 19.551 4.853 -12.300 1.00 88.44 574 ALA A CA 1
ATOM 4490 C C . ALA A 1 574 ? 18.102 5.348 -12.162 1.00 88.44 574 ALA A C 1
ATOM 4492 O O . ALA A 1 574 ? 17.849 6.287 -11.407 1.00 88.44 574 ALA A O 1
ATOM 4493 N N . LYS A 1 575 ? 17.153 4.688 -12.839 1.00 85.38 575 LYS A N 1
ATOM 4494 C CA . LYS A 1 575 ? 15.716 4.987 -12.773 1.00 85.38 575 LYS A CA 1
ATOM 4495 C C . LYS A 1 575 ? 15.203 4.901 -11.330 1.00 85.38 575 LYS A C 1
ATOM 4497 O O . LYS A 1 575 ? 14.566 5.833 -10.860 1.00 85.38 575 LYS A O 1
ATOM 4502 N N . ASN A 1 576 ? 15.563 3.850 -10.594 1.00 87.69 576 ASN A N 1
ATOM 4503 C CA . ASN A 1 576 ? 15.103 3.591 -9.224 1.00 87.69 576 ASN A CA 1
ATOM 4504 C C . ASN A 1 576 ? 16.016 4.187 -8.132 1.00 87.69 576 ASN A C 1
ATOM 4506 O O . ASN A 1 576 ? 15.950 3.806 -6.966 1.00 87.69 576 ASN A O 1
ATOM 4510 N N . SER A 1 577 ? 16.866 5.163 -8.474 1.00 87.88 577 SER A N 1
ATOM 4511 C CA . SER A 1 577 ? 17.725 5.880 -7.514 1.00 87.88 577 SER A CA 1
ATOM 4512 C C . SER A 1 577 ? 17.053 7.051 -6.791 1.00 87.88 577 SER A C 1
ATOM 4514 O O . SER A 1 577 ? 17.732 7.938 -6.277 1.00 87.88 577 SER A O 1
ATOM 4516 N N . VAL A 1 578 ? 15.726 7.028 -6.704 1.00 90.12 578 VAL A N 1
ATOM 4517 C CA . VAL A 1 578 ? 14.905 8.010 -5.985 1.00 90.12 578 VAL A CA 1
ATOM 4518 C C . VAL A 1 578 ? 14.488 7.480 -4.606 1.00 90.12 578 VAL A C 1
ATOM 4520 O O . VAL A 1 578 ? 14.438 6.271 -4.382 1.00 90.12 578 VAL A O 1
ATOM 4523 N N . ILE A 1 579 ? 14.208 8.384 -3.661 1.00 92.88 579 ILE A N 1
ATOM 4524 C CA . ILE A 1 579 ? 13.783 8.025 -2.295 1.00 92.88 579 ILE A CA 1
ATOM 4525 C C . ILE A 1 579 ? 12.470 7.227 -2.359 1.00 92.88 579 ILE A C 1
ATOM 4527 O O . ILE A 1 579 ? 11.557 7.612 -3.085 1.00 92.88 579 ILE A O 1
ATOM 4531 N N . GLY A 1 580 ? 12.380 6.128 -1.604 1.00 90.75 580 GLY A N 1
ATOM 4532 C CA . GLY A 1 580 ? 11.208 5.238 -1.568 1.00 90.75 580 GLY A CA 1
ATOM 4533 C C . GLY A 1 580 ? 11.150 4.181 -2.677 1.00 90.75 580 GLY A C 1
ATOM 4534 O O . GLY A 1 580 ? 10.400 3.227 -2.548 1.00 90.75 580 GLY A O 1
ATOM 4535 N N . ALA A 1 581 ? 11.966 4.278 -3.734 1.00 91.50 581 ALA A N 1
ATOM 4536 C CA . ALA A 1 581 ? 12.017 3.268 -4.805 1.00 91.50 581 ALA A CA 1
ATOM 4537 C C . ALA A 1 581 ? 13.181 2.271 -4.638 1.00 91.50 581 ALA A C 1
ATOM 4539 O O . ALA A 1 581 ? 13.530 1.542 -5.567 1.00 91.50 581 ALA A O 1
ATOM 4540 N N . GLY A 1 582 ? 13.826 2.259 -3.465 1.00 88.00 582 GLY A N 1
ATOM 4541 C CA . GLY A 1 582 ? 15.053 1.499 -3.217 1.00 88.00 582 GLY A CA 1
ATOM 4542 C C . GLY A 1 582 ? 14.893 -0.011 -3.395 1.00 88.00 582 GLY A C 1
ATOM 4543 O O . GLY A 1 582 ? 15.845 -0.672 -3.800 1.00 88.00 582 GLY A O 1
ATOM 4544 N N . TYR A 1 583 ? 13.692 -0.544 -3.167 1.00 88.88 583 TYR A N 1
ATOM 4545 C CA . TYR A 1 583 ? 13.407 -1.964 -3.356 1.00 88.88 583 TYR A CA 1
ATOM 4546 C C . TYR A 1 583 ? 13.558 -2.404 -4.819 1.00 88.88 583 TYR A C 1
ATOM 4548 O O . TYR A 1 583 ? 13.980 -3.527 -5.063 1.00 88.88 583 TYR A O 1
ATOM 4556 N N . ASN A 1 584 ? 13.338 -1.505 -5.785 1.00 90.12 584 ASN A N 1
ATOM 4557 C CA . ASN A 1 584 ? 13.520 -1.762 -7.216 1.00 90.12 584 ASN A CA 1
ATOM 4558 C C . ASN A 1 584 ? 14.977 -1.634 -7.693 1.00 90.12 584 ASN A C 1
ATOM 4560 O O . ASN A 1 584 ? 15.239 -1.644 -8.900 1.00 90.12 584 ASN A O 1
ATOM 4564 N N . LYS A 1 585 ? 15.942 -1.464 -6.783 1.00 90.88 585 LYS A N 1
ATOM 4565 C CA . LYS A 1 585 ? 17.364 -1.532 -7.133 1.00 90.88 585 LYS A CA 1
ATOM 4566 C C . LYS A 1 585 ? 17.831 -2.981 -7.205 1.00 90.88 585 LYS A C 1
ATOM 4568 O O . LYS A 1 585 ? 17.383 -3.836 -6.441 1.00 90.88 585 LYS A O 1
ATOM 4573 N N . LEU A 1 586 ? 18.744 -3.223 -8.134 1.00 92.94 586 LEU A N 1
ATOM 4574 C CA . LEU A 1 586 ? 19.393 -4.496 -8.396 1.00 92.94 586 LEU A CA 1
ATOM 4575 C C . LEU A 1 586 ? 20.812 -4.448 -7.831 1.00 92.94 586 LEU A C 1
ATOM 4577 O O . LEU A 1 586 ? 21.566 -3.513 -8.124 1.00 92.94 586 LEU A O 1
ATOM 4581 N N . ASP A 1 587 ? 21.188 -5.465 -7.062 1.00 92.12 587 ASP A N 1
ATOM 4582 C CA . ASP A 1 587 ? 22.569 -5.625 -6.614 1.00 92.12 587 ASP A CA 1
ATOM 4583 C C . ASP A 1 587 ? 23.462 -5.990 -7.804 1.00 92.12 587 ASP A C 1
ATOM 4585 O O . ASP A 1 587 ? 23.132 -6.880 -8.592 1.00 92.12 587 ASP A O 1
ATOM 4589 N N . GLU A 1 588 ? 24.616 -5.331 -7.932 1.00 90.75 588 GLU A N 1
ATOM 4590 C CA . GLU A 1 588 ? 25.534 -5.521 -9.058 1.00 90.75 588 GLU A CA 1
ATOM 4591 C C . GLU A 1 588 ? 27.000 -5.678 -8.626 1.00 90.75 588 GLU A C 1
ATOM 4593 O O . GLU A 1 588 ? 27.469 -5.071 -7.661 1.00 90.75 588 GLU A O 1
ATOM 4598 N N . VAL A 1 589 ? 27.755 -6.480 -9.381 1.00 85.69 589 VAL A N 1
ATOM 4599 C CA . VAL A 1 589 ? 29.210 -6.634 -9.244 1.00 85.69 589 VAL A CA 1
ATOM 4600 C C . VAL A 1 589 ? 29.845 -6.410 -10.610 1.00 85.69 589 VAL A C 1
ATOM 4602 O O . VAL A 1 589 ? 29.620 -7.166 -11.547 1.00 85.69 589 VAL A O 1
ATOM 4605 N N . GLY A 1 590 ? 30.646 -5.350 -10.741 1.00 77.69 590 GLY A N 1
ATOM 4606 C CA . GLY A 1 590 ? 31.291 -5.013 -12.016 1.00 77.69 590 GLY A CA 1
ATOM 4607 C C . GLY A 1 590 ? 30.317 -4.575 -13.120 1.00 77.69 590 GLY A C 1
ATOM 4608 O O . GLY A 1 590 ? 30.663 -4.681 -14.293 1.00 77.69 590 GLY A O 1
ATOM 4609 N N . GLY A 1 591 ? 29.125 -4.085 -12.754 1.00 75.94 591 GLY A N 1
ATOM 4610 C CA . GLY A 1 591 ? 28.071 -3.666 -13.689 1.00 75.94 591 GLY A CA 1
ATOM 4611 C C . GLY A 1 591 ? 27.174 -4.804 -14.192 1.00 75.94 591 GLY A C 1
ATOM 4612 O O . GLY A 1 591 ? 26.325 -4.575 -15.051 1.00 75.94 591 GLY A O 1
ATOM 4613 N N . GLU A 1 592 ? 27.349 -6.026 -13.685 1.00 85.19 592 GLU A N 1
ATOM 4614 C CA . GLU A 1 592 ? 26.430 -7.144 -13.914 1.00 85.19 592 GLU A CA 1
ATOM 4615 C C . GLU A 1 592 ? 25.583 -7.387 -12.665 1.00 85.19 592 GLU A C 1
ATOM 4617 O O . GLU A 1 592 ? 26.110 -7.368 -11.551 1.00 85.19 592 GLU A O 1
ATOM 4622 N N . ALA A 1 593 ? 24.281 -7.626 -12.848 1.00 92.31 593 ALA A N 1
ATOM 4623 C CA . ALA A 1 593 ? 23.395 -7.994 -11.750 1.00 92.31 593 ALA A CA 1
ATOM 4624 C C . ALA A 1 593 ? 23.868 -9.301 -11.092 1.00 92.31 593 ALA A C 1
ATOM 4626 O O . ALA A 1 593 ? 24.260 -10.248 -11.778 1.00 92.31 593 ALA A O 1
ATOM 4627 N N . VAL A 1 594 ? 23.821 -9.357 -9.760 1.00 95.31 594 VAL A N 1
ATOM 4628 C CA . VAL A 1 594 ? 24.161 -10.560 -8.982 1.00 95.31 594 VAL A CA 1
ATOM 4629 C C . VAL A 1 594 ? 23.183 -11.696 -9.283 1.00 95.31 594 VAL A C 1
ATOM 4631 O O . VAL A 1 594 ? 23.590 -12.857 -9.354 1.00 95.31 594 VAL A O 1
ATOM 4634 N N . ASN A 1 595 ? 21.912 -11.345 -9.463 1.00 97.06 595 ASN A N 1
ATOM 4635 C CA . ASN A 1 595 ? 20.808 -12.243 -9.770 1.00 97.06 595 ASN A CA 1
ATOM 4636 C C . ASN A 1 595 ? 20.491 -12.273 -11.270 1.00 97.06 595 ASN A C 1
ATOM 4638 O O . ASN A 1 595 ? 20.978 -11.464 -12.065 1.00 97.06 595 ASN A O 1
ATOM 4642 N N . GLN A 1 596 ? 19.670 -13.237 -11.677 1.00 97.06 596 GLN A N 1
ATOM 4643 C CA . GLN A 1 596 ? 19.236 -13.369 -13.061 1.00 97.06 596 GLN A CA 1
ATOM 4644 C C . GLN A 1 596 ? 18.111 -12.373 -13.339 1.00 97.06 596 GLN A C 1
ATOM 4646 O O . GLN A 1 596 ? 17.028 -12.489 -12.780 1.00 97.06 596 GLN A O 1
ATOM 4651 N N . VAL A 1 597 ? 18.344 -11.411 -14.229 1.00 97.19 597 VAL A N 1
ATOM 4652 C CA . VAL A 1 597 ? 17.333 -10.408 -14.589 1.00 97.19 597 VAL A CA 1
ATOM 4653 C C . VAL A 1 597 ? 16.799 -10.696 -15.985 1.00 97.19 597 VAL A C 1
ATOM 4655 O O . VAL A 1 597 ? 17.577 -10.811 -16.937 1.00 97.19 597 VAL A O 1
ATOM 4658 N N . TYR A 1 598 ? 15.478 -10.790 -16.116 1.00 96.81 598 TYR A N 1
ATOM 4659 C CA . TYR A 1 598 ? 14.792 -10.972 -17.393 1.00 96.81 598 TYR A CA 1
ATOM 4660 C C . TYR A 1 598 ? 13.872 -9.788 -17.670 1.00 96.81 598 TYR A C 1
ATOM 4662 O O . TYR A 1 598 ? 13.170 -9.295 -16.791 1.00 96.81 598 TYR A O 1
ATOM 4670 N N . LYS A 1 599 ? 13.886 -9.342 -18.921 1.00 94.88 599 LYS A N 1
ATOM 4671 C CA . LYS A 1 599 ? 12.964 -8.363 -19.481 1.00 94.88 599 LYS A CA 1
ATOM 4672 C C . LYS A 1 599 ? 11.824 -9.100 -20.169 1.00 94.88 599 LYS A C 1
ATOM 4674 O O . LYS A 1 599 ? 12.090 -10.008 -20.961 1.00 94.88 599 LYS A O 1
ATOM 4679 N N . GLY A 1 600 ? 10.594 -8.683 -19.903 1.00 92.06 600 GLY A N 1
ATOM 4680 C CA . GLY A 1 600 ? 9.405 -9.153 -20.606 1.00 92.06 600 GLY A CA 1
ATOM 4681 C C . GLY A 1 600 ? 8.611 -8.001 -21.219 1.00 92.06 600 GLY A C 1
ATOM 4682 O O . GLY A 1 600 ? 8.826 -6.831 -20.893 1.00 92.06 600 GLY A O 1
ATOM 4683 N N . GLU A 1 601 ? 7.696 -8.350 -22.118 1.00 87.62 601 GLU A N 1
ATOM 4684 C CA . GLU A 1 601 ? 6.751 -7.431 -22.753 1.00 87.62 601 GLU A CA 1
ATOM 4685 C C . GLU A 1 601 ? 5.343 -8.023 -22.649 1.00 87.62 601 GLU A C 1
ATOM 4687 O O . GLU A 1 601 ? 5.146 -9.215 -22.905 1.00 87.62 601 GLU A O 1
ATOM 4692 N N . ASN A 1 602 ? 4.372 -7.213 -22.223 1.00 78.81 602 ASN A N 1
ATOM 4693 C CA . ASN A 1 602 ? 2.977 -7.641 -22.136 1.00 78.81 602 ASN A CA 1
ATOM 4694 C C . ASN A 1 602 ? 2.226 -7.420 -23.464 1.00 78.81 602 ASN A C 1
ATOM 4696 O O . ASN A 1 602 ? 2.762 -6.891 -24.437 1.00 78.81 602 ASN A O 1
ATOM 4700 N N . ASN A 1 603 ? 0.944 -7.786 -23.499 1.00 77.19 603 ASN A N 1
ATOM 4701 C CA . ASN A 1 603 ? 0.112 -7.652 -24.701 1.00 77.19 603 ASN A CA 1
ATOM 4702 C C . ASN A 1 603 ? -0.112 -6.193 -25.149 1.00 77.19 603 ASN A C 1
ATOM 4704 O O . ASN A 1 603 ? -0.491 -5.960 -26.296 1.00 77.19 603 ASN A O 1
ATOM 4708 N N . ALA A 1 604 ? 0.108 -5.220 -24.259 1.00 75.12 604 ALA A N 1
ATOM 4709 C CA . ALA A 1 604 ? 0.007 -3.791 -24.542 1.00 75.12 604 ALA A CA 1
ATOM 4710 C C . ALA A 1 604 ? 1.339 -3.174 -25.019 1.00 75.12 604 ALA A C 1
ATOM 4712 O O . ALA A 1 604 ? 1.392 -1.974 -25.286 1.00 75.12 604 ALA A O 1
ATOM 4713 N N . GLY A 1 605 ? 2.408 -3.970 -25.139 1.00 78.88 605 GLY A N 1
ATOM 4714 C CA . GLY A 1 605 ? 3.742 -3.496 -25.516 1.00 78.88 605 GLY A CA 1
ATOM 4715 C C . GLY A 1 605 ? 4.500 -2.802 -24.381 1.00 78.88 605 GLY A C 1
ATOM 4716 O O . GLY A 1 605 ? 5.499 -2.122 -24.620 1.00 78.88 605 GLY A O 1
ATOM 4717 N N . GLN A 1 606 ? 4.022 -2.938 -23.142 1.00 83.88 606 GLN A N 1
ATOM 4718 C CA . GLN A 1 606 ? 4.672 -2.368 -21.968 1.00 83.88 606 GLN A CA 1
ATOM 4719 C C . GLN A 1 606 ? 5.790 -3.299 -21.507 1.00 83.88 606 GLN A C 1
ATOM 4721 O O . GLN A 1 606 ? 5.605 -4.513 -21.385 1.00 83.88 606 GLN A O 1
ATOM 4726 N N . THR A 1 607 ? 6.956 -2.717 -21.241 1.00 88.81 607 THR A N 1
ATOM 4727 C CA . THR A 1 607 ? 8.125 -3.456 -20.756 1.00 88.81 607 THR A CA 1
ATOM 4728 C C . THR A 1 607 ? 8.107 -3.567 -19.234 1.00 88.81 607 THR A C 1
ATOM 4730 O O . THR A 1 607 ? 7.842 -2.589 -18.535 1.00 88.81 607 THR A O 1
ATOM 4733 N N . PHE A 1 608 ? 8.473 -4.729 -18.708 1.00 91.25 608 PHE A N 1
ATOM 4734 C CA . PHE A 1 608 ? 8.680 -4.950 -17.277 1.00 91.25 608 PHE A CA 1
ATOM 4735 C C . PHE A 1 608 ? 9.913 -5.832 -17.052 1.00 91.25 608 PHE A C 1
ATOM 4737 O O . PHE A 1 608 ? 10.472 -6.406 -17.995 1.00 91.25 608 PHE A O 1
ATOM 4744 N N . PHE A 1 609 ? 10.349 -5.930 -15.798 1.00 93.88 609 PHE A N 1
ATOM 4745 C CA . PHE A 1 609 ? 11.515 -6.717 -15.417 1.00 93.88 609 PHE A CA 1
ATOM 4746 C C . PHE A 1 609 ? 11.195 -7.632 -14.242 1.00 93.88 609 PHE A C 1
ATOM 4748 O O . PHE A 1 609 ? 10.434 -7.267 -13.347 1.00 93.88 609 PHE A O 1
ATOM 4755 N N . VAL A 1 610 ? 11.815 -8.808 -14.253 1.00 96.69 610 VAL A N 1
ATOM 4756 C CA . VAL A 1 610 ? 11.807 -9.766 -13.149 1.00 96.69 610 VAL A CA 1
ATOM 4757 C C . VAL A 1 610 ? 13.248 -10.071 -12.752 1.00 96.69 610 VAL A C 1
ATOM 4759 O O . VAL A 1 610 ? 14.097 -10.338 -13.608 1.00 96.69 610 VAL A O 1
ATOM 4762 N N . GLU A 1 611 ? 13.529 -9.998 -11.457 1.00 97.69 611 GLU A N 1
ATOM 4763 C CA . GLU A 1 611 ? 14.781 -10.439 -10.847 1.00 97.69 611 GLU A CA 1
ATOM 4764 C C . GLU A 1 611 ? 14.543 -11.807 -10.204 1.00 97.69 611 GLU A C 1
ATOM 4766 O O . GLU A 1 611 ? 13.655 -11.952 -9.373 1.00 97.69 611 GLU A O 1
ATOM 4771 N N . ILE A 1 612 ? 15.328 -12.810 -10.581 1.00 98.38 612 ILE A N 1
ATOM 4772 C CA . ILE A 1 612 ? 15.235 -14.175 -10.059 1.00 98.38 612 ILE A CA 1
ATOM 4773 C C . ILE A 1 612 ? 16.571 -14.525 -9.415 1.00 98.38 612 ILE A C 1
ATOM 4775 O O . ILE A 1 612 ? 17.623 -14.311 -10.030 1.00 98.38 612 ILE A O 1
ATOM 4779 N N . ASP A 1 613 ? 16.538 -15.073 -8.199 1.00 97.88 613 ASP A N 1
ATOM 4780 C CA . ASP A 1 613 ? 17.742 -15.514 -7.493 1.00 97.88 613 ASP A CA 1
ATOM 4781 C C . ASP A 1 613 ? 18.644 -16.358 -8.411 1.00 97.88 613 ASP A C 1
ATOM 4783 O O . ASP A 1 613 ? 18.201 -17.201 -9.198 1.00 97.88 613 ASP A O 1
ATOM 4787 N N . LYS A 1 614 ? 19.951 -16.097 -8.357 1.00 96.50 614 LYS A N 1
ATOM 4788 C CA . LYS A 1 614 ? 20.939 -16.775 -9.209 1.00 96.50 614 LYS A CA 1
ATOM 4789 C C . LYS A 1 614 ? 20.998 -18.292 -9.029 1.00 96.50 614 LYS A C 1
ATOM 4791 O O . LYS A 1 614 ? 21.537 -18.965 -9.906 1.00 96.50 614 LYS A O 1
ATOM 4796 N N . ASN A 1 615 ? 20.539 -18.805 -7.891 1.00 96.00 615 ASN A N 1
ATOM 4797 C CA . ASN A 1 615 ? 20.568 -20.230 -7.595 1.00 96.00 615 ASN A CA 1
ATOM 4798 C C . ASN A 1 615 ? 19.359 -20.957 -8.193 1.00 96.00 615 ASN A C 1
ATOM 4800 O O . ASN A 1 615 ? 19.493 -22.132 -8.511 1.00 96.00 615 ASN A O 1
ATOM 4804 N N . VAL A 1 616 ? 18.245 -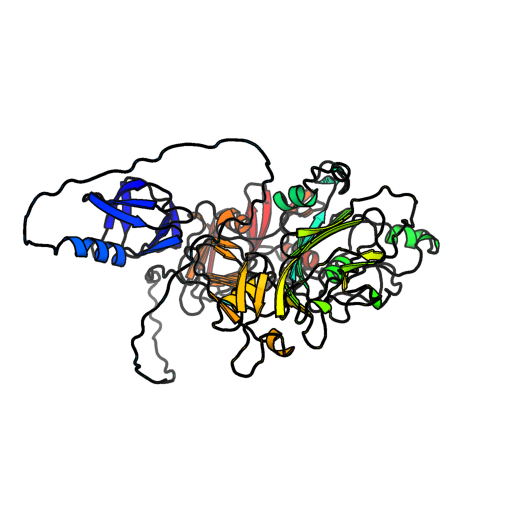20.260 -8.425 1.00 97.50 616 VAL A N 1
ATOM 4805 C CA . VAL A 1 616 ? 17.015 -20.832 -8.987 1.00 97.50 616 VAL A CA 1
ATOM 4806 C C . VAL A 1 616 ? 17.204 -21.201 -10.458 1.00 97.50 616 VAL A C 1
ATOM 4808 O O . VAL A 1 616 ? 17.769 -20.435 -11.254 1.00 97.50 616 VAL A O 1
ATOM 4811 N N . HIS A 1 617 ? 16.706 -22.374 -10.852 1.00 97.38 617 HIS A N 1
ATOM 4812 C CA . HIS A 1 617 ? 16.720 -22.783 -12.251 1.00 97.38 617 HIS A CA 1
ATOM 4813 C C . HIS A 1 617 ? 15.655 -22.020 -13.046 1.00 97.38 617 HIS A C 1
ATOM 4815 O O . HIS A 1 617 ? 14.491 -21.991 -12.660 1.00 97.38 617 HIS A O 1
ATOM 4821 N N . VAL A 1 618 ? 16.032 -21.420 -14.179 1.00 97.81 618 VAL A N 1
ATOM 4822 C CA . VAL A 1 618 ? 15.097 -20.669 -15.028 1.00 97.81 618 VAL A CA 1
ATOM 4823 C C . VAL A 1 618 ? 14.950 -21.334 -16.389 1.00 97.81 618 VAL A C 1
ATOM 4825 O O . VAL A 1 618 ? 15.935 -21.548 -17.099 1.00 97.81 618 VAL A O 1
ATOM 4828 N N . GLU A 1 619 ? 13.705 -21.596 -16.774 1.00 97.25 619 GLU A N 1
ATOM 4829 C CA . GLU A 1 619 ? 13.326 -22.110 -18.088 1.00 97.25 619 GLU A CA 1
ATOM 4830 C C . GLU A 1 619 ? 12.515 -21.042 -18.832 1.00 97.25 619 GLU A C 1
ATOM 4832 O O . GLU A 1 619 ? 11.440 -20.648 -18.387 1.00 97.25 619 GLU A O 1
ATOM 4837 N N . VAL A 1 620 ? 13.016 -20.571 -19.976 1.00 93.81 620 VAL A N 1
ATOM 4838 C CA . VAL A 1 620 ? 12.277 -19.657 -20.863 1.00 93.81 620 VAL A CA 1
ATOM 4839 C C . VAL A 1 620 ? 11.629 -20.483 -21.973 1.00 93.81 620 VAL A C 1
ATOM 4841 O O . VAL A 1 620 ? 12.343 -21.198 -22.683 1.00 93.81 620 VAL A O 1
ATOM 4844 N N . MET A 1 621 ? 10.298 -20.412 -22.094 1.00 88.69 621 MET A N 1
ATOM 4845 C CA . MET A 1 621 ? 9.479 -21.261 -22.978 1.00 88.69 621 MET A CA 1
ATOM 4846 C C . MET A 1 621 ? 8.772 -20.499 -24.093 1.00 88.69 621 MET A C 1
ATOM 4848 O O . MET A 1 621 ? 8.164 -19.440 -23.802 1.00 88.69 621 MET A O 1
#

Foldseek 3Di:
DPWDKWFFADKDAWKWKQFLLRFIDTDDHGDMATALIKMFAAAAWMWTQTPVGDIDTAGHQDMDGPVRVVVVVVVVVPDDDDDDDDDDDDDDDDDDDDDDDDDDDDDPPDDPDDDDDDDDDDDDDDDDDDDDDDDDDDDDDDDDDDDPDPPPRDRDDFDWDKWWDAFQFWKKFKDFAACVVVVNDDQQNQQPDPVDPGPCNVDCVPAFGQKIKHDFWQFAKQAAPDALVVDPPVVSVQLFQLFDALLRLLQRRLAPPHDRQAHPVRHGHDPLRGDPHSRMLMAGQCLPGDHLKMKMKTWAKKWAQAQVQFQWKKWAFAFAQKWKWKDKQNDTQDTDTHDDAPDDGDTDTDGMDTTGDDDDDGAKIFTIMMMMMGRGSMDTTDIAGPDDSSHTQADPFQNITGGYHQQVQLQCPDPQQWDDPDPGMIHWGQDPVRDTQRNGNCSSRDIGMHIDSGQEAEAGQDAIEEESRRHQYANPHRAYEYEYAGNHALVSYPPLLRRAEAHLEYEYDAVDEYEYEDEPVNVVSHHRFDWDADPVRATEGLRAREYDYAQSYEYEYEDDKDWDDLVVLVVSQVSQVRRNSVVSHFDDDPSHGQFTKIWDADPVRYIHIYTYHNNYHYHYD

Nearest PDB structures (foldseek):
  7sf2-assembly1_B  TM=2.059E-01  e=6.977E-02  Bacteroides cellulosilyticus DSM 14838
  1lr5-assembly2_B  TM=1.900E-01  e=1.288E-01  Zea mays
  7kgy-assembly1_A  TM=3.461E-01  e=2.625E+00  Faecalibacterium prausnitzii
  7kgy-assembly1_D-3  TM=3.472E-01  e=2.908E+00  Faecalibacterium prausnitzii
  8u01-assembly1_A  TM=1.656E-01  e=2.772E-01  Phocaeicola plebeius